Protein AF-A0A8T5NE10-F1 (afdb_monomer_lite)

Structure (mmCIF, N/CA/C/O backbone):
data_AF-A0A8T5NE10-F1
#
_entry.id   AF-A0A8T5NE10-F1
#
loop_
_atom_site.group_PDB
_atom_site.id
_atom_site.type_symbol
_atom_site.label_atom_id
_atom_site.label_alt_id
_atom_site.label_comp_id
_atom_site.label_asym_id
_atom_site.label_entity_id
_atom_site.label_seq_id
_atom_site.pdbx_PDB_ins_code
_atom_site.Cartn_x
_atom_site.Cartn_y
_atom_site.Cartn_z
_atom_site.occupancy
_atom_site.B_iso_or_equiv
_atom_site.auth_seq_id
_atom_site.auth_comp_id
_atom_site.auth_asym_id
_atom_site.auth_atom_id
_atom_site.pdbx_PDB_model_num
ATOM 1 N N . MET A 1 1 ? 2.005 31.741 -42.254 1.00 35.69 1 MET A N 1
ATOM 2 C CA . MET A 1 1 ? 0.576 31.488 -41.964 1.00 35.69 1 MET A CA 1
ATOM 3 C C . MET A 1 1 ? 0.444 30.862 -40.580 1.00 35.69 1 MET A C 1
ATOM 5 O O . MET A 1 1 ? 0.881 29.738 -40.375 1.00 35.69 1 MET A O 1
ATOM 9 N N . THR A 1 2 ? -0.067 31.683 -39.656 1.00 37.59 2 THR A N 1
ATOM 10 C CA . THR A 1 2 ? -0.723 31.398 -38.359 1.00 37.59 2 THR A CA 1
ATOM 11 C C . THR A 1 2 ? 0.004 30.561 -37.290 1.00 37.59 2 THR A C 1
ATOM 13 O O . THR A 1 2 ? -0.280 29.388 -37.053 1.00 37.59 2 THR A O 1
ATOM 16 N N . GLU A 1 3 ? 0.842 31.261 -36.519 1.00 43.28 3 GLU A N 1
ATOM 17 C CA . GLU A 1 3 ? 1.414 30.865 -35.217 1.00 43.28 3 GLU A CA 1
ATOM 18 C C . GLU A 1 3 ? 0.364 30.782 -34.080 1.00 43.28 3 GLU A C 1
ATOM 20 O O . GLU A 1 3 ? 0.600 30.168 -33.043 1.00 43.28 3 GLU A O 1
ATOM 25 N N . SER A 1 4 ? -0.843 31.319 -34.297 1.00 43.47 4 SER A N 1
ATOM 26 C CA . SER A 1 4 ? -1.930 31.388 -33.303 1.00 43.47 4 SER A CA 1
ATOM 27 C C . SER A 1 4 ? -2.696 30.061 -33.102 1.00 43.47 4 SER A C 1
ATOM 29 O O . SER A 1 4 ? -3.364 29.856 -32.092 1.00 43.47 4 SER A O 1
ATOM 31 N N . THR A 1 5 ? -2.546 29.085 -34.004 1.00 45.44 5 THR A N 1
ATOM 32 C CA . THR A 1 5 ? -3.297 27.810 -33.963 1.00 45.44 5 THR A CA 1
ATOM 33 C C . THR A 1 5 ? -2.688 26.714 -33.071 1.00 45.44 5 THR A C 1
ATOM 35 O O . THR A 1 5 ? -3.282 25.646 -32.929 1.00 45.44 5 THR A O 1
ATOM 38 N N . ARG A 1 6 ? -1.514 26.926 -32.448 1.00 50.69 6 ARG A N 1
ATOM 39 C CA . ARG A 1 6 ? -0.860 25.902 -31.595 1.00 50.69 6 ARG A CA 1
ATOM 40 C C . ARG A 1 6 ? -1.292 25.914 -30.130 1.00 50.69 6 ARG A C 1
ATOM 42 O O . ARG A 1 6 ? -1.103 24.900 -29.462 1.00 50.69 6 ARG A O 1
ATOM 49 N N . LEU A 1 7 ? -1.890 27.000 -29.639 1.00 45.72 7 LEU A N 1
ATOM 50 C CA . LEU A 1 7 ? -2.283 27.113 -28.230 1.00 45.72 7 LEU A CA 1
ATOM 51 C C . LEU A 1 7 ? -3.524 26.256 -27.907 1.00 45.72 7 LEU A C 1
ATOM 53 O O . LEU A 1 7 ? -3.573 25.609 -26.865 1.00 45.72 7 LEU A O 1
ATOM 57 N N . TYR A 1 8 ? -4.461 26.130 -28.856 1.00 48.00 8 TYR A N 1
ATOM 58 C CA . TYR A 1 8 ? -5.714 25.375 -28.692 1.00 48.00 8 TYR A CA 1
ATOM 59 C C . TYR A 1 8 ? -5.530 23.869 -28.442 1.00 48.00 8 TYR A C 1
ATOM 61 O O . TYR A 1 8 ? -6.382 23.239 -27.823 1.00 48.00 8 TYR A O 1
ATOM 69 N N . LYS A 1 9 ? -4.392 23.286 -28.848 1.00 53.81 9 LYS A N 1
ATOM 70 C CA . LYS A 1 9 ? -4.075 21.865 -28.609 1.00 53.81 9 LYS A CA 1
ATOM 71 C C . LYS A 1 9 ? -3.703 21.547 -27.161 1.00 53.81 9 LYS A C 1
ATOM 73 O O . LYS A 1 9 ? -3.781 20.389 -26.764 1.00 53.81 9 LYS A O 1
ATOM 78 N N . TYR A 1 10 ? -3.307 22.557 -26.389 1.00 56.88 10 TYR A N 1
ATOM 79 C CA . TYR A 1 10 ? -2.955 22.409 -24.979 1.00 56.88 10 TYR A CA 1
ATOM 80 C C . TYR A 1 10 ? -4.059 22.900 -24.050 1.00 56.88 10 TYR A C 1
ATOM 82 O O . TYR A 1 10 ? -3.968 22.637 -22.863 1.00 56.88 10 TYR A O 1
ATOM 90 N N . ILE A 1 11 ? -5.112 23.539 -24.569 1.00 58.12 11 ILE A N 1
ATOM 91 C CA . ILE A 1 11 ? -6.265 23.995 -23.784 1.00 58.12 11 ILE A CA 1
ATOM 92 C C . ILE A 1 11 ? -6.907 22.871 -22.956 1.00 58.12 11 ILE A C 1
ATOM 94 O O . ILE A 1 11 ? -7.114 23.120 -21.779 1.00 58.12 11 ILE A O 1
ATOM 98 N N . PRO A 1 12 ? -7.155 21.639 -23.451 1.00 57.06 12 PRO A N 1
ATOM 99 C CA . PRO A 1 12 ? -7.719 20.587 -22.600 1.00 57.06 12 PRO A CA 1
ATOM 100 C C . PRO A 1 12 ? -6.725 20.078 -21.544 1.00 57.06 12 PRO A C 1
ATOM 102 O O . PRO A 1 12 ? -7.125 19.787 -20.426 1.00 57.06 12 PRO A O 1
ATOM 105 N N . LEU A 1 13 ? -5.422 20.025 -21.849 1.00 54.81 13 LEU A N 1
ATOM 106 C CA . LEU A 1 13 ? -4.388 19.611 -20.890 1.00 54.81 13 LEU A CA 1
ATOM 107 C C . LEU A 1 13 ? -4.149 20.688 -19.817 1.00 54.81 13 LEU A C 1
ATOM 109 O O . LEU A 1 13 ? -4.015 20.363 -18.646 1.00 54.81 13 LEU A O 1
ATOM 113 N N . LEU A 1 14 ? -4.145 21.964 -20.208 1.00 56.22 14 LEU A N 1
ATOM 114 C CA . LEU A 1 14 ? -4.073 23.119 -19.316 1.00 56.22 14 LEU A CA 1
ATOM 115 C C . LEU A 1 14 ? -5.367 23.298 -18.520 1.00 56.22 14 LEU A C 1
ATOM 117 O O . LEU A 1 14 ? -5.261 23.665 -17.364 1.00 56.22 14 LEU A O 1
ATOM 121 N N . LEU A 1 15 ? -6.542 22.973 -19.078 1.00 51.84 15 LEU A N 1
ATOM 122 C CA . LEU A 1 15 ? -7.822 22.933 -18.355 1.00 51.84 15 LEU A CA 1
ATOM 123 C C . LEU A 1 15 ? -7.863 21.803 -17.333 1.00 51.84 15 LEU A C 1
ATOM 125 O O . LEU A 1 15 ? -8.405 21.995 -16.258 1.00 51.84 15 LEU A O 1
ATOM 129 N N . ILE A 1 16 ? -7.286 20.638 -17.638 1.00 57.44 16 ILE A N 1
ATOM 130 C CA . ILE A 1 16 ? -7.180 19.520 -16.689 1.00 57.44 16 ILE A CA 1
ATOM 131 C C . ILE A 1 16 ? -6.160 19.849 -15.593 1.00 57.44 16 ILE A C 1
ATOM 133 O O . ILE A 1 16 ? -6.436 19.621 -14.420 1.00 57.44 16 ILE A O 1
ATOM 137 N N . ILE A 1 17 ? -5.014 20.444 -15.944 1.00 53.41 17 ILE A N 1
ATOM 138 C CA . ILE A 1 17 ? -4.014 20.907 -14.971 1.00 53.41 17 ILE A CA 1
ATOM 139 C C . ILE A 1 17 ? -4.568 22.070 -14.134 1.00 53.41 17 ILE A C 1
ATOM 141 O O . ILE A 1 17 ? -4.321 22.107 -12.935 1.00 53.41 17 ILE A O 1
ATOM 145 N N . SER A 1 18 ? -5.365 22.975 -14.712 1.00 45.69 18 SER A N 1
ATOM 146 C CA . SER A 1 18 ? -6.020 24.053 -13.968 1.00 45.69 18 SER A CA 1
ATOM 147 C C . SER A 1 18 ? -7.203 23.550 -13.145 1.00 45.69 18 SER A C 1
ATOM 149 O O . SER A 1 18 ? -7.381 24.038 -12.044 1.00 45.69 18 SER A O 1
ATOM 151 N N . LEU A 1 19 ? -7.981 22.555 -13.591 1.00 40.34 19 LEU A N 1
ATOM 152 C CA . LEU A 1 19 ? -9.018 21.930 -12.755 1.00 40.34 19 LEU A CA 1
ATOM 153 C C . LEU A 1 19 ? -8.400 21.190 -11.561 1.00 40.34 19 LEU A C 1
ATOM 155 O O . LEU A 1 19 ? -8.957 21.243 -10.467 1.00 40.34 19 LEU A O 1
ATOM 159 N N . LEU A 1 20 ? -7.247 20.541 -11.754 1.00 45.56 20 LEU A N 1
ATOM 160 C CA . LEU A 1 20 ? -6.488 19.872 -10.690 1.00 45.56 20 LEU A CA 1
ATOM 161 C C . LEU A 1 20 ? -5.738 20.858 -9.777 1.00 45.56 20 LEU A C 1
ATOM 163 O O . LEU A 1 20 ? -5.508 20.544 -8.616 1.00 45.56 20 LEU A O 1
ATOM 167 N N . ALA A 1 21 ? -5.371 22.045 -10.272 1.00 38.34 21 ALA A N 1
ATOM 168 C CA . ALA A 1 21 ? -4.725 23.090 -9.473 1.00 38.34 21 ALA A CA 1
ATOM 169 C C . ALA A 1 21 ? -5.733 23.988 -8.731 1.00 38.34 21 ALA A C 1
ATOM 171 O O . ALA A 1 21 ? -5.465 24.402 -7.609 1.00 38.34 21 ALA A O 1
ATOM 172 N N . VAL A 1 22 ? -6.909 24.253 -9.311 1.00 38.19 22 VAL A N 1
ATOM 173 C CA . VAL A 1 22 ? -7.966 25.078 -8.696 1.00 38.19 22 VAL A CA 1
ATOM 174 C C . VAL A 1 22 ? -8.727 24.307 -7.617 1.00 38.19 22 VAL A C 1
ATOM 176 O O . VAL A 1 22 ? -9.184 24.912 -6.656 1.00 38.19 22 VAL A O 1
ATOM 179 N N . SER A 1 23 ? -8.777 22.972 -7.682 1.00 41.75 23 SER A N 1
ATOM 180 C CA . SER A 1 23 ? -9.276 22.157 -6.561 1.00 41.75 23 SER A CA 1
ATOM 181 C C . SER A 1 23 ? -8.285 22.048 -5.386 1.00 41.75 23 SER A C 1
ATOM 183 O O . SER A 1 23 ? -8.628 21.467 -4.361 1.00 41.75 23 SER A O 1
ATOM 185 N N . GLY A 1 24 ? -7.084 22.634 -5.510 1.00 39.38 24 GLY A N 1
ATOM 186 C CA . GLY A 1 24 ? -6.053 22.691 -4.467 1.00 39.38 24 GLY A CA 1
ATOM 187 C C . GLY A 1 24 ? -5.747 24.093 -3.924 1.00 39.38 24 GLY A C 1
ATOM 188 O O . GLY A 1 24 ? -4.829 24.232 -3.116 1.00 39.38 24 GLY A O 1
ATOM 189 N N . CYS A 1 25 ? -6.481 25.135 -4.331 1.00 30.39 25 CYS A N 1
ATOM 190 C CA . CYS A 1 25 ? -6.335 26.460 -3.727 1.00 30.39 25 CYS A CA 1
ATOM 191 C C . CYS A 1 25 ? -7.144 26.541 -2.429 1.00 30.39 25 CYS A C 1
ATOM 193 O O . CYS A 1 25 ? -8.333 26.836 -2.420 1.00 30.39 25 CYS A O 1
ATOM 195 N N . LEU A 1 26 ? -6.430 26.248 -1.345 1.00 36.22 26 LEU A N 1
ATOM 196 C CA . LEU A 1 26 ? -6.734 26.595 0.035 1.00 36.22 26 LEU A CA 1
ATOM 197 C C . LEU A 1 26 ? -7.159 28.066 0.153 1.00 36.22 26 LEU A C 1
ATOM 199 O O . LEU A 1 26 ? -6.356 28.963 -0.117 1.00 36.22 26 LEU A O 1
ATOM 203 N N . ASP A 1 27 ? -8.372 28.303 0.648 1.00 35.47 27 ASP A N 1
ATOM 204 C CA . ASP A 1 27 ? -8.652 29.517 1.406 1.00 35.47 27 ASP A CA 1
ATOM 205 C C . ASP A 1 27 ? -7.842 29.437 2.703 1.00 35.47 27 ASP A C 1
ATOM 207 O O . ASP A 1 27 ? -8.133 28.665 3.618 1.00 35.47 27 ASP A O 1
ATOM 211 N N . GLY A 1 28 ? -6.769 30.222 2.752 1.00 35.78 28 GLY A N 1
ATOM 212 C CA . GLY A 1 28 ? -6.013 30.500 3.963 1.00 35.78 28 GLY A CA 1
ATOM 213 C C . GLY A 1 28 ? -6.806 31.421 4.884 1.00 35.78 28 GLY A C 1
ATOM 214 O O . GLY A 1 28 ? -6.440 32.578 5.061 1.00 35.78 28 GLY A O 1
ATOM 215 N N . SER A 1 29 ? -7.879 30.913 5.481 1.00 32.22 29 SER A N 1
ATOM 216 C CA . SER A 1 29 ? -8.351 31.411 6.767 1.00 32.22 29 SER A CA 1
ATOM 217 C C . SER A 1 29 ? -7.793 30.484 7.833 1.00 32.22 29 SER A C 1
ATOM 219 O O . SER A 1 29 ? -8.058 29.284 7.817 1.00 32.22 29 SER A O 1
ATOM 221 N N . THR A 1 30 ? -7.003 31.023 8.754 1.00 36.25 30 THR A N 1
ATOM 222 C CA . THR A 1 30 ? -6.685 30.386 10.031 1.00 36.25 30 THR A CA 1
ATOM 223 C C . THR A 1 30 ? -8.008 30.046 10.722 1.00 36.25 30 THR A C 1
ATOM 225 O O . THR A 1 30 ? -8.602 30.891 11.388 1.00 36.25 30 THR A O 1
ATOM 228 N N . TYR A 1 31 ? -8.518 28.832 10.505 1.00 39.22 31 TYR A N 1
ATOM 229 C CA . TYR A 1 31 ? -9.658 28.306 11.242 1.00 39.22 31 TYR A CA 1
ATOM 230 C C . TYR A 1 31 ? -9.185 28.118 12.682 1.00 39.22 31 TYR A C 1
ATOM 232 O O . TYR A 1 31 ? -8.452 27.182 12.991 1.00 39.22 31 TYR A O 1
ATOM 240 N N . GLN A 1 32 ? -9.543 29.056 13.560 1.00 52.16 32 GLN A N 1
ATOM 241 C CA . GLN A 1 32 ? -9.590 28.748 14.982 1.00 52.16 32 GLN A CA 1
ATOM 242 C C . GLN A 1 32 ? -10.712 27.724 15.141 1.00 52.16 32 GLN A C 1
ATOM 244 O O . GLN A 1 32 ? -11.870 28.039 14.888 1.00 52.16 32 GLN A O 1
ATOM 249 N N . GLU A 1 33 ? -10.368 26.480 15.449 1.00 71.06 33 GLU A N 1
ATOM 250 C CA . GLU A 1 33 ? -11.360 25.460 15.776 1.00 71.06 33 GLU A CA 1
ATOM 251 C C . GLU A 1 33 ? -11.814 25.635 17.225 1.00 71.06 33 GLU A C 1
ATOM 253 O O . GLU A 1 33 ? -11.021 25.990 18.100 1.00 71.06 33 GLU A O 1
ATOM 258 N N . ASN A 1 34 ? -13.096 25.373 17.480 1.00 83.62 34 ASN A N 1
ATOM 259 C CA . ASN A 1 34 ? -13.599 25.294 18.844 1.00 83.62 34 ASN A CA 1
ATOM 260 C C . ASN A 1 34 ? -12.958 24.081 19.532 1.00 83.62 34 ASN A C 1
ATOM 262 O O . ASN A 1 34 ? -13.050 22.967 19.013 1.00 83.62 34 ASN A O 1
ATOM 266 N N . THR A 1 35 ? -12.337 24.275 20.694 1.00 83.50 35 THR A N 1
ATOM 267 C CA . THR A 1 35 ? -11.687 23.195 21.452 1.00 83.50 35 THR A CA 1
ATOM 268 C C . THR A 1 35 ? -12.341 23.031 22.818 1.00 83.50 35 THR A C 1
ATOM 270 O O . THR A 1 35 ? -12.607 24.013 23.509 1.00 83.50 35 THR A O 1
ATOM 273 N N . LEU A 1 36 ? -12.616 21.781 23.199 1.00 87.38 36 LEU A N 1
ATOM 274 C CA . LEU A 1 36 ? -13.208 21.409 24.483 1.00 87.38 36 LEU A CA 1
ATOM 275 C C . LEU A 1 36 ? -12.229 20.517 25.248 1.00 87.38 36 LEU A C 1
ATOM 277 O O . LEU A 1 36 ? -11.851 19.458 24.754 1.00 87.38 36 LEU A O 1
ATOM 281 N N . ASN A 1 37 ? -11.873 20.926 26.461 1.00 87.44 37 ASN A N 1
ATOM 282 C CA . ASN A 1 37 ? -11.034 20.170 27.380 1.00 87.44 37 ASN A CA 1
ATOM 283 C C . ASN A 1 37 ? -11.729 20.023 28.735 1.00 87.44 37 ASN A C 1
ATOM 285 O O . ASN A 1 37 ? -12.463 20.900 29.181 1.00 87.44 37 ASN A O 1
ATOM 289 N N . ILE A 1 38 ? -11.455 18.915 29.411 1.00 90.94 38 ILE A N 1
ATOM 290 C CA . ILE A 1 38 ? -11.912 18.631 30.771 1.00 90.94 38 ILE A CA 1
ATOM 291 C C . ILE A 1 38 ? -10.699 18.273 31.617 1.00 90.94 38 ILE A C 1
ATOM 293 O O . ILE A 1 38 ? -9.774 17.606 31.153 1.00 90.94 38 ILE A O 1
ATOM 297 N N . SER A 1 39 ? -10.700 18.719 32.863 1.00 86.62 39 SER A N 1
ATOM 298 C CA . SER A 1 39 ? -9.668 18.391 33.834 1.00 86.62 39 SER A CA 1
ATOM 299 C C . SER A 1 39 ? -10.290 18.144 35.200 1.00 86.62 39 SER A C 1
ATOM 301 O O . SER A 1 39 ? -11.358 18.664 35.525 1.00 86.62 39 SER A O 1
ATOM 303 N N . THR A 1 40 ? -9.624 17.314 35.989 1.00 88.12 40 THR A N 1
ATOM 304 C CA . THR A 1 40 ? -9.962 17.040 37.384 1.00 88.12 40 THR A CA 1
ATOM 305 C C . THR A 1 40 ? -8.764 17.398 38.249 1.00 88.12 40 THR A C 1
ATOM 307 O O . THR A 1 40 ? -7.624 17.355 37.788 1.00 88.12 40 THR A O 1
ATOM 310 N N . GLU A 1 41 ? -9.005 17.754 39.509 1.00 86.50 41 GLU A N 1
ATOM 311 C CA . GLU A 1 41 ? -7.925 18.112 40.442 1.00 86.50 41 GLU A CA 1
ATOM 312 C C . GLU A 1 41 ? -6.961 16.938 40.699 1.00 86.50 41 GLU A C 1
ATOM 314 O O . GLU A 1 41 ? -5.761 17.132 40.891 1.00 86.50 41 GLU A O 1
ATOM 319 N N . LYS A 1 42 ? -7.489 15.709 40.682 1.00 84.06 42 LYS A N 1
ATOM 320 C CA . LYS A 1 42 ? -6.752 14.463 40.905 1.00 84.06 42 LYS A CA 1
ATOM 321 C C . LYS A 1 42 ? -7.171 13.410 39.883 1.00 84.06 42 LYS A C 1
ATOM 323 O O . LYS A 1 42 ? -8.180 13.551 39.193 1.00 84.06 42 LYS A O 1
ATOM 328 N N . THR A 1 43 ? -6.394 12.338 39.795 1.00 81.88 43 THR A N 1
ATOM 329 C CA . THR A 1 43 ? -6.705 11.159 38.972 1.00 81.88 43 THR A CA 1
ATOM 330 C C . THR A 1 43 ? -7.209 9.978 39.798 1.00 81.88 43 THR A C 1
ATOM 332 O O . THR A 1 43 ? -7.792 9.066 39.225 1.00 81.88 43 THR A O 1
ATOM 335 N N . VAL A 1 44 ? -7.023 9.998 41.121 1.00 84.81 44 VAL A N 1
ATOM 336 C CA . VAL A 1 44 ? -7.474 8.961 42.060 1.00 84.81 44 VAL A CA 1
ATOM 337 C C . VAL A 1 44 ? -8.331 9.623 43.134 1.00 84.81 44 VAL A C 1
ATOM 339 O O . VAL A 1 44 ? -7.915 10.636 43.700 1.00 84.81 44 VAL A O 1
ATOM 342 N N . TYR A 1 45 ? -9.513 9.065 43.385 1.00 86.81 45 TYR A N 1
ATOM 343 C CA . TYR A 1 45 ? -10.470 9.546 44.378 1.00 86.81 45 TYR A CA 1
ATOM 344 C C . TYR A 1 45 ? -10.944 8.396 45.267 1.00 86.81 45 TYR A C 1
ATOM 346 O O . TYR A 1 45 ? -11.210 7.291 44.788 1.00 86.81 45 TYR A O 1
ATOM 354 N N . ASN A 1 46 ? -11.099 8.675 46.557 1.00 87.75 46 ASN A N 1
ATOM 355 C CA . ASN A 1 46 ? -11.726 7.756 47.498 1.00 87.75 46 ASN A CA 1
ATOM 356 C C . ASN A 1 46 ? -13.254 7.828 47.409 1.00 87.75 46 ASN A C 1
ATOM 358 O O . ASN A 1 46 ? -13.833 8.753 46.831 1.00 87.75 46 ASN A O 1
ATOM 362 N N . SER A 1 47 ? -13.918 6.840 48.004 1.00 83.12 47 SER A N 1
ATOM 363 C CA . SER A 1 47 ? -15.373 6.847 48.186 1.00 83.12 47 SER A CA 1
ATOM 364 C C . SER A 1 47 ? -15.820 8.080 48.989 1.00 83.12 47 SER A C 1
ATOM 366 O O . SER A 1 47 ? -15.185 8.436 49.977 1.00 83.12 47 SER A O 1
ATOM 368 N N . ASN A 1 48 ? -16.910 8.734 48.570 1.00 83.56 48 ASN A N 1
ATOM 369 C CA . ASN A 1 48 ? -17.458 9.958 49.179 1.00 83.56 48 ASN A CA 1
ATOM 370 C C . ASN A 1 48 ? -16.520 11.186 49.204 1.00 83.56 48 ASN A C 1
ATOM 372 O O . ASN A 1 48 ? -16.814 12.168 49.894 1.00 83.56 48 ASN A O 1
ATOM 376 N N . GLU A 1 49 ? -15.426 11.173 48.439 1.00 88.50 49 GLU A N 1
ATOM 377 C CA . GLU A 1 49 ? -14.543 12.326 48.259 1.00 88.50 49 GLU A CA 1
ATOM 378 C C . GLU A 1 49 ? -15.188 13.380 47.341 1.00 88.50 49 GLU A C 1
ATOM 380 O O . GLU A 1 49 ? -15.966 13.073 46.432 1.00 88.50 49 GLU A O 1
ATOM 385 N N . THR A 1 50 ? -14.866 14.653 47.573 1.00 90.50 50 THR A N 1
ATOM 386 C CA . THR A 1 50 ? -15.284 15.743 46.690 1.00 90.50 50 THR A CA 1
ATOM 387 C C . THR A 1 50 ? -14.483 15.708 45.386 1.00 90.50 50 THR A C 1
ATOM 389 O O . THR A 1 50 ? -13.266 15.883 45.377 1.00 90.50 50 THR A O 1
ATOM 392 N N . LEU A 1 51 ? -15.181 15.528 44.269 1.00 90.50 51 LEU A N 1
ATOM 393 C CA . LEU A 1 51 ? -14.651 15.549 42.912 1.00 90.50 51 LEU A CA 1
ATOM 394 C C . LEU A 1 51 ? -14.917 16.916 42.276 1.00 90.50 51 LEU A C 1
ATOM 396 O O . LEU A 1 51 ? -16.065 17.283 42.024 1.00 90.50 51 LEU A O 1
ATOM 400 N N . ARG A 1 52 ? -13.841 17.645 41.976 1.00 92.25 52 ARG A N 1
ATOM 401 C CA . ARG A 1 52 ? -13.882 18.922 41.255 1.00 92.25 52 ARG A CA 1
ATOM 402 C C . ARG A 1 52 ? -13.505 18.730 39.795 1.00 92.25 52 ARG A C 1
ATOM 404 O O . ARG A 1 52 ? -12.440 18.187 39.497 1.00 92.25 52 ARG A O 1
ATOM 411 N N . VAL A 1 53 ? -14.384 19.179 38.906 1.00 93.00 53 VAL A N 1
ATOM 412 C CA . VAL A 1 53 ? -14.244 19.069 37.451 1.00 93.00 53 VAL A CA 1
ATOM 413 C C . VAL A 1 53 ? -14.221 20.472 36.859 1.00 93.00 53 VAL A C 1
ATOM 415 O O . VAL A 1 53 ? -15.178 21.223 37.035 1.00 93.00 53 VAL A O 1
ATOM 418 N N . ASN A 1 54 ? -13.157 20.808 36.133 1.00 93.00 54 ASN A N 1
ATOM 419 C CA . ASN A 1 54 ? -13.079 22.041 35.358 1.00 93.00 54 ASN A CA 1
ATOM 420 C C . ASN A 1 54 ? -13.209 21.727 33.863 1.00 93.00 54 ASN A C 1
ATOM 422 O O . ASN A 1 54 ? -12.467 20.902 33.319 1.00 93.00 54 ASN A O 1
ATOM 426 N N . VAL A 1 55 ? -14.162 22.388 33.210 1.00 92.88 55 VAL A N 1
ATOM 427 C CA . VAL A 1 55 ? -14.408 22.302 31.771 1.00 92.88 55 VAL A CA 1
ATOM 428 C C . VAL A 1 55 ? -13.939 23.592 31.110 1.00 92.88 55 VAL A C 1
ATOM 430 O O . VAL A 1 55 ? -14.468 24.666 31.393 1.00 92.88 55 VAL A O 1
ATOM 433 N N . TYR A 1 56 ? -12.983 23.473 30.193 1.00 91.69 56 TYR A N 1
ATOM 434 C CA . TYR A 1 56 ? -12.451 24.568 29.389 1.00 91.69 56 TYR A CA 1
ATOM 435 C C . TYR A 1 56 ? -12.988 24.483 27.964 1.00 91.69 56 TYR A C 1
ATOM 437 O O . TYR A 1 56 ? -12.867 23.444 27.314 1.00 91.69 56 TYR A O 1
ATOM 445 N N . PHE A 1 57 ? -13.536 25.583 27.455 1.00 91.12 57 PHE A N 1
ATOM 446 C CA . PHE A 1 57 ? -14.026 25.669 26.085 1.00 91.12 57 PHE A CA 1
ATOM 447 C C . PHE A 1 57 ? -13.563 26.951 25.402 1.00 91.12 57 PHE A C 1
ATOM 449 O O . PHE A 1 57 ? -13.896 28.052 25.847 1.00 91.12 57 PHE A O 1
ATOM 456 N N . ASN A 1 58 ? -12.834 26.817 24.297 1.00 89.81 58 ASN A N 1
ATOM 457 C CA . ASN A 1 58 ? -12.504 27.948 23.440 1.00 89.81 58 ASN A CA 1
ATOM 458 C C . ASN A 1 58 ? -13.575 28.081 22.352 1.00 89.81 58 ASN A C 1
ATOM 460 O O . ASN A 1 58 ? -13.703 27.202 21.498 1.00 89.81 58 ASN A O 1
ATOM 464 N N . SER A 1 59 ? -14.357 29.161 22.408 1.00 87.44 59 SER A N 1
ATOM 465 C CA . SER A 1 59 ? -15.440 29.429 21.461 1.00 87.44 59 SER A CA 1
ATOM 466 C C . SER A 1 59 ? -15.038 30.476 20.428 1.00 87.44 59 SER A C 1
ATOM 468 O O . SER A 1 59 ? -14.558 31.560 20.756 1.00 87.44 59 SER A O 1
ATOM 470 N N . THR A 1 60 ? -15.327 30.211 19.161 1.00 85.69 60 THR A N 1
ATOM 471 C CA . THR A 1 60 ? -15.181 31.180 18.061 1.00 85.69 60 THR A CA 1
ATOM 472 C C . THR A 1 60 ? -16.302 32.218 18.010 1.00 85.69 60 THR A C 1
ATOM 474 O O . THR A 1 60 ? -16.129 33.277 17.394 1.00 85.69 60 THR A O 1
ATOM 477 N N . ILE A 1 61 ? -17.431 31.934 18.664 1.00 84.31 61 ILE A N 1
ATOM 478 C CA . ILE A 1 61 ? -18.658 32.739 18.642 1.00 84.31 61 ILE A CA 1
ATOM 479 C C . ILE A 1 61 ? -19.186 33.013 20.055 1.00 84.31 61 ILE A C 1
ATOM 481 O O . ILE A 1 61 ? -18.804 32.341 21.014 1.00 84.31 61 ILE A O 1
ATOM 485 N N . GLU A 1 62 ? -20.061 34.008 20.175 1.00 89.81 62 GLU A N 1
ATOM 486 C CA . GLU A 1 62 ? -20.775 34.320 21.414 1.00 89.81 62 GLU A CA 1
ATOM 487 C C . GLU A 1 62 ? -22.235 33.871 21.289 1.00 89.81 62 GLU A C 1
ATOM 489 O O . GLU A 1 62 ? -22.961 34.378 20.434 1.00 89.81 62 GLU A O 1
ATOM 494 N N . GLU A 1 63 ? -22.645 32.878 22.082 1.00 88.00 63 GLU A N 1
ATOM 495 C CA . GLU A 1 63 ? -23.976 32.264 21.981 1.00 88.00 63 GLU A CA 1
ATOM 496 C C . GLU A 1 63 ? -24.372 31.527 23.274 1.00 88.00 63 GLU A C 1
ATOM 498 O O . GLU A 1 63 ? -23.523 31.126 24.073 1.00 88.00 63 GLU A O 1
ATOM 503 N N . ASN A 1 64 ? -25.675 31.319 23.469 1.00 91.25 64 ASN A N 1
ATOM 504 C CA . ASN A 1 64 ? -26.191 30.444 24.517 1.00 91.25 64 ASN A CA 1
ATOM 505 C C . ASN A 1 64 ? -25.924 28.976 24.155 1.00 91.25 64 ASN A C 1
ATOM 507 O O . ASN A 1 64 ? -26.215 28.541 23.041 1.00 91.25 64 ASN A O 1
ATOM 511 N N . ALA A 1 65 ? -25.418 28.204 25.110 1.00 91.62 65 ALA A N 1
ATOM 512 C CA . ALA A 1 65 ? -25.139 26.784 24.962 1.00 91.62 65 ALA A CA 1
ATOM 513 C C . ALA A 1 65 ? -25.609 26.011 26.195 1.00 91.62 65 ALA A C 1
ATOM 515 O O . ALA A 1 65 ? -25.807 26.580 27.268 1.00 91.62 65 ALA A O 1
ATOM 516 N N . GLN A 1 66 ? -25.750 24.698 26.049 1.00 92.56 66 GLN A N 1
ATOM 517 C CA . GLN A 1 66 ? -26.027 23.810 27.171 1.00 92.56 66 GLN A CA 1
ATOM 518 C C . GLN A 1 66 ? -24.791 22.959 27.457 1.00 92.56 66 GLN A C 1
ATOM 520 O O . GLN A 1 66 ? -24.316 22.247 26.570 1.00 92.56 66 GLN A O 1
ATOM 525 N N . LEU A 1 67 ? -24.266 23.058 28.680 1.00 93.44 67 LEU A N 1
ATOM 526 C CA . LEU A 1 67 ? -23.147 22.259 29.170 1.00 93.44 67 LEU A CA 1
ATOM 527 C C . LEU A 1 67 ? -23.675 21.162 30.091 1.00 93.44 67 LEU A C 1
ATOM 529 O O . LEU A 1 67 ? -24.267 21.436 31.132 1.00 93.44 67 LEU A O 1
ATOM 533 N N . HIS A 1 68 ? -23.436 19.921 29.700 1.00 94.94 68 HIS A N 1
ATOM 534 C CA . HIS A 1 68 ? -23.839 18.722 30.411 1.00 94.94 68 HIS A CA 1
ATOM 535 C C . HIS A 1 68 ? -22.600 17.947 30.861 1.00 94.94 68 HIS A C 1
ATOM 537 O O . HIS A 1 68 ? -21.777 17.563 30.030 1.00 94.94 68 HIS A O 1
ATOM 543 N N . VAL A 1 69 ? -22.460 17.717 32.164 1.00 93.12 69 VAL A N 1
ATOM 544 C CA . VAL A 1 69 ? -21.377 16.918 32.747 1.00 93.12 69 VAL A CA 1
ATOM 545 C C . VAL A 1 69 ? -21.984 15.683 33.389 1.00 93.12 69 VAL A C 1
ATOM 547 O O . VAL A 1 69 ? -22.853 15.808 34.249 1.00 93.12 69 VAL A O 1
ATOM 550 N N . SER A 1 70 ? -21.529 14.493 32.999 1.00 93.12 70 SER A N 1
ATOM 551 C CA . SER A 1 70 ? -21.952 13.245 33.638 1.00 93.12 70 SER A CA 1
ATOM 552 C C . SER A 1 70 ? -20.772 12.303 33.874 1.00 93.12 70 SER A C 1
ATOM 554 O O . SER A 1 70 ? -19.664 12.519 33.388 1.00 93.12 70 SER A O 1
ATOM 556 N N . GLY A 1 71 ? -20.947 11.252 34.665 1.00 89.25 71 GLY A N 1
ATOM 557 C CA . GLY A 1 71 ? -19.849 10.326 34.910 1.00 89.25 71 GLY A CA 1
ATOM 558 C C . GLY A 1 71 ? -20.148 9.264 35.943 1.00 89.25 71 GLY A C 1
ATOM 559 O O . GLY A 1 71 ? -21.197 9.280 36.584 1.00 89.25 71 GLY A O 1
ATOM 560 N N . ILE A 1 72 ? -19.191 8.342 36.083 1.00 85.31 72 ILE A N 1
ATOM 561 C CA . ILE A 1 72 ? -19.211 7.217 37.029 1.00 85.31 72 ILE A CA 1
ATOM 562 C C . ILE A 1 72 ? -20.497 6.396 36.881 1.00 85.31 72 ILE A C 1
ATOM 564 O O . ILE A 1 72 ? -21.515 6.656 37.519 1.00 85.31 72 ILE A O 1
ATOM 568 N N . LYS A 1 73 ? -20.469 5.398 35.996 1.00 84.12 73 LYS A N 1
ATOM 569 C CA . LYS A 1 73 ? -21.643 4.562 35.732 1.00 84.12 73 LYS A CA 1
ATOM 570 C C . LYS A 1 73 ? -21.674 3.378 36.688 1.00 84.12 73 LYS A C 1
ATOM 572 O O . LYS A 1 73 ? -20.668 2.698 36.871 1.00 84.12 73 LYS A O 1
ATOM 577 N N . ASN A 1 74 ? -22.842 3.104 37.259 1.00 77.69 74 ASN A N 1
ATOM 578 C CA . ASN A 1 74 ? -23.051 1.866 38.005 1.00 77.69 74 ASN A CA 1
ATOM 579 C C . ASN A 1 74 ? -23.162 0.652 37.057 1.00 77.69 74 ASN A C 1
ATOM 581 O O . ASN A 1 74 ? -23.230 0.801 35.835 1.00 77.69 74 ASN A O 1
ATOM 585 N N . GLN A 1 75 ? -23.237 -0.560 37.607 1.00 73.94 75 GLN A N 1
ATOM 586 C CA . GLN A 1 75 ? -23.321 -1.825 36.862 1.00 73.94 75 GLN A CA 1
ATOM 587 C C . GLN A 1 75 ? -24.559 -1.929 35.951 1.00 73.94 75 GLN A C 1
ATOM 589 O O . GLN A 1 75 ? -24.620 -2.780 35.069 1.00 73.94 75 GLN A O 1
ATOM 594 N N . PHE A 1 76 ? -25.545 -1.047 36.147 1.00 71.44 76 PHE A N 1
ATOM 595 C CA . PHE A 1 76 ? -26.753 -0.933 35.330 1.00 71.44 76 PHE A CA 1
ATOM 596 C C . PHE A 1 76 ? -26.639 0.145 34.237 1.00 71.44 76 PHE A C 1
ATOM 598 O O . PHE A 1 76 ? -27.611 0.408 33.531 1.00 71.44 76 PHE A O 1
ATOM 605 N N . GLY A 1 77 ? -25.476 0.791 34.101 1.00 73.00 77 GLY A N 1
ATOM 606 C CA . GLY A 1 77 ? -25.194 1.816 33.096 1.00 73.00 77 GLY A CA 1
ATOM 607 C C . GLY A 1 77 ? -25.748 3.209 33.412 1.00 73.00 77 GLY A C 1
ATOM 608 O O . GLY A 1 77 ? -25.680 4.079 32.544 1.00 73.00 77 GLY A O 1
ATOM 609 N N . ARG A 1 78 ? -26.285 3.443 34.619 1.00 78.81 78 ARG A N 1
ATOM 610 C CA . ARG A 1 78 ? -26.807 4.760 35.024 1.00 78.81 78 ARG A CA 1
ATOM 611 C C . ARG A 1 78 ? -25.661 5.659 35.503 1.00 78.81 78 ARG A C 1
ATOM 613 O O . ARG A 1 78 ? -24.854 5.171 36.299 1.00 78.81 78 ARG A O 1
ATOM 620 N N . PRO A 1 79 ? -25.576 6.925 35.056 1.00 85.06 79 PRO A N 1
ATOM 621 C CA . PRO A 1 79 ? -24.597 7.871 35.586 1.00 85.06 79 PRO A CA 1
ATOM 622 C C . PRO A 1 79 ? -24.919 8.177 37.053 1.00 85.06 79 PRO A C 1
ATOM 624 O O . PRO A 1 79 ? -26.076 8.397 37.406 1.00 85.06 79 PRO A O 1
ATOM 627 N N . MET A 1 80 ? -23.907 8.138 37.917 1.00 87.50 80 MET A N 1
ATOM 628 C CA . MET A 1 80 ? -24.037 8.500 39.335 1.00 87.50 80 MET A CA 1
ATOM 629 C C . MET A 1 80 ? -23.760 9.984 39.568 1.00 87.50 80 MET A C 1
ATOM 631 O O . MET A 1 80 ? -24.161 10.525 40.594 1.00 87.50 80 MET A O 1
ATOM 635 N N . LEU A 1 81 ? -23.109 10.637 38.605 1.00 90.50 81 LEU A N 1
ATOM 636 C CA . LEU A 1 81 ? -22.892 12.074 38.559 1.00 90.50 81 LEU A CA 1
ATOM 637 C C . LEU A 1 81 ? -23.525 12.613 37.285 1.00 90.50 81 LEU A C 1
ATOM 639 O O . LEU A 1 81 ? -23.223 12.107 36.205 1.00 90.50 81 LEU A O 1
ATOM 643 N N . GLU A 1 82 ? -24.387 13.614 37.406 1.00 92.88 82 GLU A N 1
ATOM 644 C CA . GLU A 1 82 ? -25.039 14.255 36.266 1.00 92.88 82 GLU A CA 1
ATOM 645 C C . GLU A 1 82 ? -25.478 15.672 36.652 1.00 92.88 82 GLU A C 1
ATOM 647 O O . GLU A 1 82 ? -26.221 15.857 37.615 1.00 92.88 82 GLU A O 1
ATOM 652 N N . GLU A 1 83 ? -25.021 16.678 35.912 1.00 93.94 83 GLU A N 1
ATOM 653 C CA . GLU A 1 83 ? -25.463 18.063 36.059 1.00 93.94 83 GLU A CA 1
ATOM 654 C C . GLU A 1 83 ? -25.501 18.748 34.690 1.00 93.94 83 GLU A C 1
ATOM 656 O O . GLU A 1 83 ? -24.599 18.590 33.868 1.00 93.94 83 GLU A O 1
ATOM 661 N N . THR A 1 84 ? -26.554 19.529 34.444 1.00 93.44 84 THR A N 1
ATOM 662 C CA . THR A 1 84 ? -26.719 20.314 33.212 1.00 93.44 84 THR A CA 1
ATOM 663 C C . THR A 1 84 ? -26.869 21.784 33.570 1.00 93.44 84 THR A C 1
ATOM 665 O O . THR A 1 84 ? -27.687 22.125 34.424 1.00 93.44 84 THR A O 1
ATOM 668 N N . ARG A 1 85 ? -26.100 22.656 32.914 1.00 94.00 85 ARG A N 1
ATOM 669 C CA . ARG A 1 85 ? -26.177 24.111 33.072 1.00 94.00 85 ARG A CA 1
ATOM 670 C C . ARG A 1 85 ? -26.362 24.784 31.721 1.00 94.00 85 ARG A C 1
ATOM 672 O O . ARG A 1 85 ? -25.626 24.505 30.775 1.00 94.00 85 ARG A O 1
ATOM 679 N N . ASP A 1 86 ? -27.294 25.725 31.670 1.00 92.62 86 ASP A N 1
ATOM 680 C CA . ASP A 1 86 ? -27.394 26.660 30.556 1.00 92.62 86 ASP A CA 1
ATOM 681 C C . ASP A 1 86 ? -26.333 27.754 30.748 1.00 92.62 86 ASP A C 1
ATOM 683 O O . ASP A 1 86 ? -26.274 28.414 31.789 1.00 92.62 86 ASP A O 1
ATOM 687 N N . ILE A 1 87 ? -25.451 27.903 29.763 1.00 93.06 87 ILE A N 1
ATOM 688 C CA . ILE A 1 87 ? -24.279 28.780 29.807 1.00 93.06 87 ILE A CA 1
ATOM 689 C C . ILE A 1 87 ? -24.295 29.762 28.635 1.00 93.06 87 ILE A C 1
ATOM 691 O O . ILE A 1 87 ? -24.875 29.499 27.584 1.00 93.06 87 ILE A O 1
ATOM 695 N N . ILE A 1 88 ? -23.623 30.899 28.804 1.00 91.38 88 ILE A N 1
ATOM 696 C CA . ILE A 1 88 ? -23.403 31.875 27.733 1.00 91.38 88 ILE A CA 1
ATOM 697 C C . ILE A 1 88 ? -21.924 31.804 27.365 1.00 91.38 88 ILE A C 1
ATOM 699 O O . ILE A 1 88 ? -21.068 32.187 28.164 1.00 91.38 88 ILE A O 1
ATOM 703 N N . LEU A 1 89 ? -21.626 31.273 26.179 1.00 91.75 89 LEU A N 1
ATOM 704 C CA . LEU A 1 89 ? -20.268 31.184 25.658 1.00 91.75 89 LEU A CA 1
ATOM 705 C C . LEU A 1 89 ? -19.826 32.564 25.198 1.00 91.75 89 LEU A C 1
ATOM 707 O O . LEU A 1 89 ? -20.504 33.181 24.386 1.00 91.75 89 LEU A O 1
ATOM 711 N N . LYS A 1 90 ? -18.678 33.032 25.682 1.00 90.69 90 LYS A N 1
ATOM 712 C CA . LYS A 1 90 ? -18.000 34.219 25.158 1.00 90.69 90 LYS A CA 1
ATOM 713 C C . LYS A 1 90 ? -17.003 33.802 24.091 1.00 90.69 90 LYS A C 1
ATOM 715 O O . LYS A 1 90 ? -16.407 32.729 24.178 1.00 90.69 90 LYS A O 1
ATOM 720 N N . LYS A 1 91 ? -16.760 34.674 23.117 1.00 88.56 91 LYS A N 1
ATOM 721 C CA . LYS A 1 91 ? -15.677 34.463 22.154 1.00 88.56 91 LYS A CA 1
ATOM 722 C C . LYS A 1 91 ? -14.322 34.406 22.879 1.00 88.56 91 LYS A C 1
ATOM 724 O O . LYS A 1 91 ? -13.987 35.329 23.620 1.00 88.56 91 LYS A O 1
ATOM 729 N N . GLY A 1 92 ? -13.539 33.360 22.628 1.00 86.56 92 GLY A N 1
ATOM 730 C CA . GLY A 1 92 ? -12.294 33.046 23.328 1.00 86.56 92 GLY A CA 1
ATOM 731 C C . GLY A 1 92 ? -12.489 31.987 24.415 1.00 86.56 92 GLY A C 1
ATOM 732 O O . GLY A 1 92 ? -13.346 31.112 24.295 1.00 86.56 92 GLY A O 1
ATOM 733 N N . ASP A 1 93 ? -11.667 32.045 25.459 1.00 87.94 93 ASP A N 1
ATOM 734 C CA . ASP A 1 93 ? -11.620 31.019 26.500 1.00 87.94 93 ASP A CA 1
ATOM 735 C C . ASP A 1 93 ? -12.770 31.164 27.509 1.00 87.94 93 ASP A C 1
ATOM 737 O O . ASP A 1 93 ? -13.008 32.232 28.075 1.00 87.94 93 ASP A O 1
ATOM 741 N N . ASN A 1 94 ? -13.456 30.054 27.767 1.00 91.19 94 ASN A N 1
ATOM 742 C CA . ASN A 1 94 ? -14.496 29.905 28.779 1.00 91.19 94 ASN A CA 1
ATOM 743 C C . ASN A 1 94 ? -14.092 28.780 29.736 1.00 91.19 94 ASN A C 1
ATOM 745 O O . ASN A 1 94 ? -13.547 27.768 29.296 1.00 91.19 94 ASN A O 1
ATOM 749 N N . SER A 1 95 ? -14.368 28.933 31.030 1.00 92.19 95 SER A N 1
ATOM 750 C CA . SER A 1 95 ? -14.082 27.911 32.041 1.00 92.19 95 SER A CA 1
ATOM 751 C C . SER A 1 95 ? -15.264 27.763 32.991 1.00 92.19 95 SER A C 1
ATOM 753 O O . SER A 1 95 ? -15.846 28.764 33.417 1.00 92.19 95 SER A O 1
ATOM 755 N N . PHE A 1 96 ? -15.624 26.516 33.292 1.00 93.56 96 PHE A N 1
ATOM 756 C CA . PHE A 1 96 ? -16.767 26.163 34.126 1.00 93.56 96 PHE A CA 1
ATOM 757 C C . PHE A 1 96 ? -16.369 25.108 35.158 1.00 93.56 96 PHE A C 1
ATOM 759 O O . PHE A 1 96 ? -15.872 24.043 34.794 1.00 93.56 96 PHE A O 1
ATOM 766 N N . ASP A 1 97 ? -16.641 25.386 36.432 1.00 92.75 97 ASP A N 1
ATOM 767 C CA . ASP A 1 97 ? -16.348 24.484 37.546 1.00 92.75 97 ASP A CA 1
ATOM 768 C C . ASP A 1 97 ? -17.597 23.733 38.023 1.00 92.75 97 ASP A C 1
ATOM 770 O O . ASP A 1 97 ? -18.667 24.321 38.227 1.00 92.75 97 ASP A O 1
ATOM 774 N N . PHE A 1 98 ? -17.437 22.433 38.255 1.00 93.81 98 PHE A N 1
ATOM 775 C CA . PHE A 1 98 ? -18.439 21.543 38.832 1.00 93.81 98 PHE A CA 1
ATOM 776 C C . PHE A 1 98 ? -17.868 20.844 40.062 1.00 93.81 98 PHE A C 1
ATOM 778 O O . PHE A 1 98 ? -16.691 20.476 40.092 1.00 93.81 98 PHE A O 1
ATOM 785 N N . GLU A 1 99 ? -18.715 20.641 41.067 1.00 93.25 99 GLU A N 1
ATOM 786 C CA . GLU A 1 99 ? -18.350 19.957 42.303 1.00 93.25 99 GLU A CA 1
ATOM 787 C C . GLU A 1 99 ? -19.356 18.836 42.574 1.00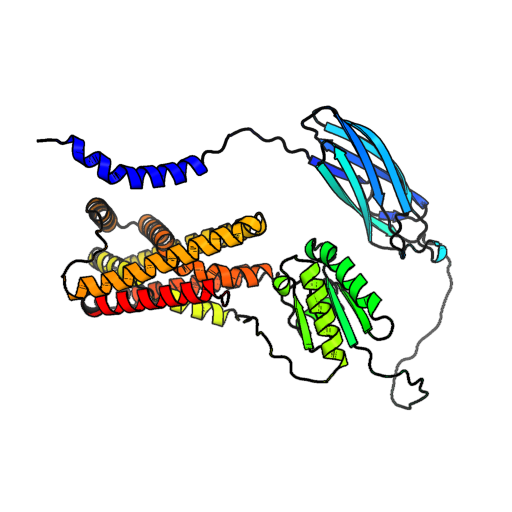 93.25 99 GLU A C 1
ATOM 789 O O . GLU A 1 99 ? -20.554 19.073 42.711 1.00 93.25 99 GLU A O 1
ATOM 794 N N . PHE A 1 100 ? -18.850 17.609 42.649 1.00 91.12 100 PHE A N 1
ATOM 795 C CA . PHE A 1 100 ? -19.621 16.392 42.877 1.00 91.12 100 PHE A CA 1
ATOM 796 C C . PHE A 1 100 ? -19.081 15.634 44.095 1.00 91.12 100 PHE A C 1
ATOM 798 O O . PHE A 1 100 ? -17.937 15.831 44.499 1.00 91.12 100 PHE A O 1
ATOM 805 N N . LYS A 1 101 ? -19.869 14.711 44.655 1.00 90.62 101 LYS A N 1
ATOM 806 C CA . LYS A 1 101 ? -19.368 13.692 45.593 1.00 90.62 101 LYS A CA 1
ATOM 807 C C . LYS A 1 101 ? -19.239 12.355 44.881 1.00 90.62 101 LYS A C 1
ATOM 809 O O . LYS A 1 101 ? -20.205 11.913 44.265 1.00 90.62 101 LYS A O 1
ATOM 814 N N . THR A 1 102 ? -18.080 11.708 44.966 1.00 87.38 102 THR A N 1
ATOM 815 C CA . THR A 1 102 ? -17.893 10.372 44.386 1.00 87.38 102 THR A CA 1
ATOM 816 C C . THR A 1 102 ? -18.799 9.348 45.082 1.00 87.38 102 THR A C 1
ATOM 818 O O . THR A 1 102 ? -18.981 9.411 46.300 1.00 87.38 102 THR A O 1
ATOM 821 N N . PRO A 1 103 ? -19.394 8.395 44.344 1.00 84.94 103 PRO A N 1
ATOM 822 C CA . PRO A 1 103 ? -20.216 7.355 44.949 1.00 84.94 103 PRO A CA 1
ATOM 823 C C . PRO A 1 103 ? -19.361 6.371 45.760 1.00 84.94 103 PRO A C 1
ATOM 825 O O . PRO A 1 103 ? -18.179 6.166 45.477 1.00 84.94 103 PRO A O 1
ATOM 828 N N . SER A 1 104 ? -19.978 5.730 46.754 1.00 80.44 104 SER A N 1
ATOM 829 C CA . SER A 1 104 ? -19.343 4.654 47.525 1.00 80.44 104 SER A CA 1
ATOM 830 C C . SER A 1 104 ? -19.073 3.429 46.641 1.00 80.44 104 SER A C 1
ATOM 832 O O . SER A 1 104 ? -19.959 3.003 45.901 1.00 80.44 104 SER A O 1
ATOM 834 N N . CYS A 1 105 ? -17.879 2.835 46.741 1.00 67.38 105 CYS A N 1
ATOM 835 C CA . CYS A 1 105 ? -17.484 1.603 46.034 1.00 67.38 105 CYS A CA 1
ATOM 836 C C . CYS A 1 105 ? -17.881 0.310 46.786 1.00 67.38 105 CYS A C 1
ATOM 838 O O . CYS A 1 105 ? -17.129 -0.675 46.801 1.00 67.38 105 CYS A O 1
ATOM 840 N N . GLU A 1 106 ? -19.045 0.325 47.439 1.00 65.69 106 GLU A N 1
ATOM 841 C CA . GLU A 1 106 ? -19.657 -0.808 48.145 1.00 65.69 106 GLU A CA 1
ATOM 842 C C . GLU A 1 106 ? -20.654 -1.574 47.261 1.00 65.69 106 GLU A C 1
ATOM 844 O O . GLU A 1 106 ? -21.208 -1.038 46.297 1.00 65.69 106 GLU A O 1
ATOM 849 N N . GLU A 1 107 ? -20.945 -2.828 47.629 1.00 52.69 107 GLU A N 1
ATOM 850 C CA . GLU A 1 107 ? -21.882 -3.710 46.911 1.00 52.69 107 GLU A CA 1
ATOM 851 C C . GLU A 1 107 ? -23.279 -3.088 46.724 1.00 52.69 107 GLU A C 1
ATOM 853 O O . GLU A 1 107 ? -23.949 -3.350 45.725 1.00 52.69 107 GLU A O 1
ATOM 858 N N . CYS A 1 108 ? -23.701 -2.203 47.635 1.00 56.16 108 CYS A N 1
ATOM 859 C CA . CYS A 1 108 ? -25.005 -1.538 47.576 1.00 56.16 108 CYS A CA 1
ATOM 860 C C . CYS A 1 108 ? -25.094 -0.430 46.513 1.00 56.16 108 CYS A C 1
ATOM 862 O O . CYS A 1 108 ? -26.175 -0.187 45.978 1.00 56.16 108 CYS A O 1
ATOM 864 N N . SER A 1 109 ? -23.981 0.228 46.174 1.00 59.59 109 SER A N 1
ATOM 865 C CA . SER A 1 109 ? -23.966 1.322 45.189 1.00 59.59 109 SER A CA 1
ATOM 866 C C . SER A 1 109 ? -23.883 0.822 43.751 1.00 59.59 109 SER A C 1
ATOM 868 O O . SER A 1 109 ? -24.032 1.609 42.816 1.00 59.59 109 SER A O 1
ATOM 870 N N . ALA A 1 110 ? -23.635 -0.479 43.557 1.00 68.31 110 ALA A N 1
ATOM 871 C CA . ALA A 1 110 ? -23.447 -1.081 42.244 1.00 68.31 110 ALA A CA 1
ATOM 872 C C . ALA A 1 110 ? -22.319 -0.418 41.419 1.00 68.31 110 ALA A C 1
ATOM 874 O O . ALA A 1 110 ? -22.335 -0.480 40.192 1.00 68.31 110 ALA A O 1
ATOM 875 N N . VAL A 1 111 ? -21.348 0.231 42.069 1.00 78.31 111 VAL A N 1
ATOM 876 C CA . VAL A 1 111 ? -20.180 0.853 41.431 1.00 78.31 111 VAL A CA 1
ATOM 877 C C . VAL A 1 111 ? -18.944 0.074 41.865 1.00 78.31 111 VAL A C 1
ATOM 879 O O . VAL A 1 111 ? -18.632 0.003 43.052 1.00 78.31 111 VAL A O 1
ATOM 882 N N . ALA A 1 112 ? -18.246 -0.537 40.908 1.00 76.25 112 ALA A N 1
ATOM 883 C CA . ALA A 1 112 ? -17.009 -1.258 41.188 1.00 76.25 112 ALA A CA 1
ATOM 884 C C . ALA A 1 112 ? -15.836 -0.279 41.388 1.00 76.25 112 ALA A C 1
ATOM 886 O O . ALA A 1 112 ? -15.771 0.724 40.672 1.00 76.25 112 ALA A O 1
ATOM 887 N N . PRO A 1 113 ? -14.885 -0.559 42.299 1.00 79.75 113 PRO A N 1
ATOM 888 C CA . PRO A 1 113 ? -13.620 0.172 42.321 1.00 79.75 113 PRO A CA 1
ATOM 889 C C . PRO A 1 113 ? -12.864 -0.039 41.001 1.00 79.75 113 PRO A C 1
ATOM 891 O O . PRO A 1 113 ? -12.988 -1.093 40.373 1.00 79.75 113 PRO A O 1
ATOM 894 N N . GLY A 1 114 ? -12.076 0.950 40.585 1.00 80.75 114 GLY A N 1
ATOM 895 C CA . GLY A 1 114 ? -11.324 0.914 39.329 1.00 80.75 114 GLY A CA 1
ATOM 896 C C . GLY A 1 114 ? -11.505 2.164 38.473 1.00 80.75 114 GLY A C 1
ATOM 897 O O . GLY A 1 114 ? -11.826 3.238 38.979 1.00 80.75 114 GLY A O 1
ATOM 898 N N . GLU A 1 115 ? -11.248 2.033 37.173 1.00 86.00 115 GLU A N 1
ATOM 899 C CA . GLU A 1 115 ? -11.279 3.161 36.238 1.00 86.00 115 GLU A CA 1
ATOM 900 C C . GLU A 1 115 ? -12.715 3.543 35.845 1.00 86.00 115 GLU A C 1
ATOM 902 O O . GLU A 1 115 ? -13.495 2.715 35.372 1.00 86.00 115 GLU A O 1
ATOM 907 N N . HIS A 1 116 ? -13.038 4.827 35.992 1.00 86.00 116 HIS A N 1
ATOM 908 C CA . HIS A 1 116 ? -14.304 5.450 35.613 1.00 86.00 116 HIS A CA 1
ATOM 909 C C . HIS A 1 116 ? -14.058 6.682 34.743 1.00 86.00 116 HIS A C 1
ATOM 911 O O . HIS A 1 116 ? -12.985 7.284 34.768 1.00 86.00 116 HIS A O 1
ATOM 917 N N . TYR A 1 117 ? -15.074 7.086 33.982 1.00 87.31 117 TYR A N 1
ATOM 918 C CA . TYR A 1 117 ? -14.992 8.240 33.087 1.00 87.31 117 TYR A CA 1
ATOM 919 C C . TYR A 1 117 ? -16.008 9.316 33.466 1.00 87.31 117 TYR A C 1
ATOM 921 O O . TYR A 1 117 ? -17.144 9.005 33.840 1.00 87.31 117 TYR A O 1
ATOM 929 N N . ILE A 1 118 ? -15.589 10.572 33.328 1.00 90.31 118 ILE A N 1
ATOM 930 C CA . ILE A 1 118 ? -16.424 11.772 33.410 1.00 90.31 118 ILE A CA 1
ATOM 931 C C . ILE A 1 118 ? -16.473 12.369 32.010 1.00 90.31 118 ILE A C 1
ATOM 933 O O . ILE A 1 118 ? -15.419 12.608 31.424 1.00 90.31 118 ILE A O 1
ATOM 937 N N . ASN A 1 119 ? -17.661 12.599 31.466 1.00 92.38 119 ASN A N 1
ATOM 938 C CA . ASN A 1 119 ? -17.854 13.277 30.193 1.00 92.38 119 ASN A CA 1
ATOM 939 C C . ASN A 1 119 ? -18.336 14.716 30.413 1.00 92.38 119 ASN A C 1
ATOM 941 O O . ASN A 1 119 ? -19.106 15.000 31.326 1.00 92.38 119 ASN A O 1
ATOM 945 N N . ALA A 1 120 ? -17.895 15.623 29.549 1.00 91.56 120 ALA A N 1
ATOM 946 C CA . ALA A 1 120 ? -18.463 16.956 29.414 1.00 91.56 120 ALA A CA 1
ATOM 947 C C . ALA A 1 120 ? -18.918 17.142 27.969 1.00 91.56 120 ALA A C 1
ATOM 949 O O . ALA A 1 120 ? -18.176 16.836 27.036 1.00 91.56 120 ALA A O 1
ATOM 950 N N . THR A 1 121 ? -20.144 17.627 27.805 1.00 91.62 121 THR A N 1
ATOM 951 C CA . THR A 1 121 ? -20.816 17.804 26.521 1.00 91.62 121 THR A CA 1
ATOM 952 C C . THR A 1 121 ? -21.305 19.239 26.412 1.00 91.62 121 THR A C 1
ATOM 954 O O . THR A 1 121 ? -22.082 19.675 27.255 1.00 91.62 121 THR A O 1
ATOM 957 N N . ILE A 1 122 ? -20.875 19.975 25.389 1.00 91.50 122 ILE A N 1
ATOM 958 C CA . ILE A 1 122 ? -21.401 21.311 25.079 1.00 91.50 122 ILE A CA 1
ATOM 959 C C . ILE A 1 122 ? -22.165 21.239 23.762 1.00 91.50 122 ILE A C 1
ATOM 961 O O . ILE A 1 122 ? -21.598 20.873 22.732 1.00 91.50 122 ILE A O 1
ATOM 965 N N . ALA A 1 123 ? -23.443 21.614 23.787 1.00 87.44 123 ALA A N 1
ATOM 966 C CA . ALA A 1 123 ? -24.297 21.667 22.604 1.00 87.44 123 ALA A CA 1
ATOM 967 C C . ALA A 1 123 ? -24.697 23.114 22.269 1.00 87.44 123 ALA A C 1
ATOM 969 O O . ALA A 1 123 ? -25.299 23.803 23.094 1.00 87.44 123 ALA A O 1
ATOM 970 N N . PHE A 1 124 ? -24.385 23.557 21.046 1.00 86.44 124 PHE A N 1
ATOM 971 C CA . PHE A 1 124 ? -24.840 24.826 20.457 1.00 86.44 124 PHE A CA 1
ATOM 972 C C . PHE A 1 124 ? -24.853 24.733 18.924 1.00 86.44 124 PHE A C 1
ATOM 974 O O . PHE A 1 124 ? -24.103 23.961 18.331 1.00 86.44 124 PHE A O 1
ATOM 981 N N . ASN A 1 125 ? -25.732 25.491 18.262 1.00 74.12 125 ASN A N 1
ATOM 982 C CA . ASN A 1 125 ? -25.842 25.549 16.797 1.00 74.12 125 ASN A CA 1
ATOM 983 C C . ASN A 1 125 ? -25.868 24.171 16.079 1.00 74.12 125 ASN A C 1
ATOM 985 O O . ASN A 1 125 ? -25.229 23.975 15.047 1.00 74.12 125 ASN A O 1
ATOM 989 N N . ARG A 1 126 ? -26.594 23.189 16.644 1.00 73.12 126 ARG A N 1
ATOM 990 C CA . ARG A 1 126 ? -26.681 21.782 16.172 1.00 73.12 126 ARG A CA 1
ATOM 991 C C . ARG A 1 126 ? -25.363 20.993 16.179 1.00 73.12 126 ARG A C 1
ATOM 993 O O . ARG A 1 126 ? -25.353 19.852 15.722 1.00 73.12 126 ARG A O 1
ATOM 1000 N N . ASN A 1 127 ? -24.294 21.568 16.717 1.00 77.88 127 ASN A N 1
ATOM 1001 C CA . ASN A 1 127 ? -23.027 20.897 16.948 1.00 77.88 127 ASN A CA 1
ATOM 1002 C C . ASN A 1 127 ? -22.928 20.500 18.420 1.00 77.88 127 ASN A C 1
ATOM 1004 O O . ASN A 1 127 ? -23.358 21.230 19.316 1.00 77.88 127 ASN A O 1
ATOM 1008 N N . THR A 1 128 ? -22.339 19.337 18.658 1.00 85.81 128 THR A N 1
ATOM 1009 C CA . THR A 1 128 ? -22.126 18.796 19.997 1.00 85.81 128 THR A CA 1
ATOM 1010 C C . THR A 1 128 ? -20.648 18.480 20.141 1.00 85.81 128 THR A C 1
ATOM 1012 O O . THR A 1 128 ? -20.086 17.742 19.333 1.00 85.81 128 THR A O 1
ATOM 1015 N N . TYR A 1 129 ? -20.017 19.076 21.146 1.00 84.38 129 TYR A N 1
ATOM 1016 C CA . TYR A 1 129 ? -18.623 18.847 21.500 1.00 84.38 129 TYR A CA 1
ATOM 1017 C C . TYR A 1 129 ? -18.594 17.975 22.745 1.00 84.38 129 TYR A C 1
ATOM 1019 O O . TYR A 1 129 ? -19.232 18.326 23.733 1.00 84.38 129 TYR A O 1
ATOM 1027 N N . GLU A 1 130 ? -17.863 16.864 22.704 1.00 89.12 130 GLU A N 1
ATOM 1028 C CA . GLU A 1 130 ? -17.763 15.920 23.818 1.00 89.12 130 GLU A CA 1
ATOM 1029 C C . GLU A 1 130 ? -16.303 15.627 24.145 1.00 89.12 130 GLU A C 1
ATOM 1031 O O . GLU A 1 130 ? -15.486 15.391 23.254 1.00 89.12 130 GLU A O 1
ATOM 1036 N N . VAL A 1 131 ? -15.980 15.617 25.434 1.00 85.31 131 VAL A N 1
ATOM 1037 C CA . VAL A 1 131 ? -14.656 15.261 25.948 1.00 85.31 131 VAL A CA 1
ATOM 1038 C C . VAL A 1 131 ? -14.807 14.377 27.183 1.00 85.31 131 VAL A C 1
ATOM 1040 O O . VAL A 1 131 ? -15.813 14.462 27.890 1.00 85.31 131 VAL A O 1
ATOM 1043 N N . TYR A 1 132 ? -13.817 13.529 27.458 1.00 85.44 132 TYR A N 1
ATOM 1044 C CA . TYR A 1 132 ? -13.812 12.640 28.616 1.00 85.44 132 TYR A CA 1
ATOM 1045 C C . TYR A 1 132 ? -12.528 12.773 29.441 1.00 85.44 132 TYR A C 1
ATOM 1047 O O . TYR A 1 132 ? -11.432 12.880 28.895 1.00 85.44 132 TYR A O 1
ATOM 1055 N N . SER A 1 133 ? -12.673 12.720 30.765 1.00 82.81 133 SER A N 1
ATOM 1056 C CA . SER A 1 133 ? -11.576 12.558 31.723 1.00 82.81 133 SER A CA 1
ATOM 1057 C C . SER A 1 133 ? -11.665 11.182 32.373 1.00 82.81 133 SER A C 1
ATOM 1059 O O . SER A 1 133 ? -12.763 10.715 32.688 1.00 82.81 133 SER A O 1
ATOM 1061 N N . LYS A 1 134 ? -10.517 10.538 32.589 1.00 90.12 134 LYS A N 1
ATOM 1062 C CA . LYS A 1 134 ? -10.419 9.264 33.308 1.00 90.12 134 LYS A CA 1
ATOM 1063 C C . LYS A 1 134 ? -10.062 9.522 34.769 1.00 90.12 134 LYS A C 1
ATOM 1065 O O . LYS A 1 134 ? -9.098 10.234 35.040 1.00 90.12 134 LYS A O 1
ATOM 1070 N N . ILE A 1 135 ? -10.786 8.887 35.684 1.00 86.94 135 ILE A N 1
ATOM 1071 C CA . ILE A 1 135 ? -10.483 8.862 37.118 1.00 86.94 135 ILE A CA 1
ATOM 1072 C C . ILE A 1 135 ? -10.461 7.417 37.626 1.00 86.94 135 ILE A C 1
ATOM 1074 O O . ILE A 1 135 ? -11.103 6.543 37.050 1.00 86.94 135 ILE A O 1
ATOM 1078 N N . THR A 1 136 ? -9.754 7.163 38.718 1.00 86.31 136 THR A N 1
ATOM 1079 C CA . THR A 1 136 ? -9.749 5.880 39.423 1.00 86.31 136 THR A CA 1
ATOM 1080 C C . THR A 1 136 ? -10.467 6.047 40.757 1.00 86.31 136 THR A C 1
ATOM 1082 O O . THR A 1 136 ? -10.125 6.946 41.523 1.00 86.31 136 THR A O 1
ATOM 1085 N N . LEU A 1 137 ? -11.456 5.196 41.032 1.00 85.69 137 LEU A N 1
ATOM 1086 C CA . LEU A 1 137 ? -12.118 5.122 42.334 1.00 85.69 137 LEU A CA 1
ATOM 1087 C C . LEU A 1 137 ? -11.531 3.982 43.164 1.00 85.69 137 LEU A C 1
ATOM 1089 O O . LEU A 1 137 ? -11.536 2.829 42.726 1.00 85.69 137 LEU A O 1
ATOM 1093 N N . GLU A 1 138 ? -11.075 4.300 44.371 1.00 83.69 138 GLU A N 1
ATOM 1094 C CA . GLU A 1 138 ? -10.581 3.320 45.338 1.00 83.69 138 GLU A CA 1
ATOM 1095 C C . GLU A 1 138 ? -11.585 3.104 46.481 1.00 83.69 138 GLU A C 1
ATOM 1097 O O . GLU A 1 138 ? -12.382 3.982 46.840 1.00 83.69 138 GLU A O 1
ATOM 1102 N N . ARG A 1 139 ? -11.570 1.890 47.048 1.00 76.06 139 ARG A N 1
ATOM 1103 C CA . ARG A 1 139 ? -12.329 1.605 48.270 1.00 76.06 139 ARG A CA 1
ATOM 1104 C C . ARG A 1 139 ? -11.663 2.302 49.443 1.00 76.06 139 ARG A C 1
ATOM 1106 O O . ARG A 1 139 ? -10.443 2.289 49.568 1.00 76.06 139 ARG A O 1
ATOM 1113 N N . GLU A 1 140 ? -12.488 2.834 50.330 1.00 61.81 140 GLU A N 1
ATOM 1114 C CA . GLU A 1 140 ? -12.024 3.335 51.613 1.00 61.81 140 GLU A CA 1
ATOM 1115 C C . GLU A 1 140 ? -11.391 2.173 52.398 1.00 61.81 140 GLU A C 1
ATOM 1117 O O . GLU A 1 140 ? -12.029 1.147 52.642 1.00 61.81 140 GLU A O 1
ATOM 1122 N N . VAL A 1 141 ? -10.102 2.291 52.728 1.00 46.34 141 VAL A N 1
ATOM 1123 C CA . VAL A 1 141 ? -9.389 1.285 53.520 1.00 46.34 141 VAL A CA 1
ATOM 1124 C C . VAL A 1 141 ? -9.852 1.424 54.965 1.00 46.34 141 VAL A C 1
ATOM 1126 O O . VAL A 1 141 ? -9.268 2.157 55.761 1.00 46.34 141 VAL A O 1
ATOM 1129 N N . THR A 1 142 ? -10.921 0.721 55.326 1.00 41.47 142 THR A N 1
ATOM 1130 C CA . THR A 1 142 ? -11.225 0.485 56.735 1.00 41.47 142 THR A CA 1
ATOM 1131 C C . THR A 1 142 ? -10.179 -0.487 57.268 1.00 41.47 142 THR A C 1
ATOM 1133 O O . THR A 1 142 ? -10.223 -1.680 56.968 1.00 41.47 142 THR A O 1
ATOM 1136 N N . ASN A 1 143 ? -9.209 0.028 58.026 1.00 34.34 143 ASN A N 1
ATOM 1137 C CA . ASN A 1 143 ? -8.260 -0.784 58.782 1.00 34.34 143 ASN A CA 1
ATOM 1138 C C . ASN A 1 143 ? -9.033 -1.673 59.765 1.00 34.34 143 ASN A C 1
ATOM 1140 O O . ASN A 1 143 ? -9.394 -1.229 60.854 1.00 34.34 143 ASN A O 1
ATOM 1144 N N . VAL A 1 144 ? -9.263 -2.927 59.386 1.00 34.53 144 VAL A N 1
ATOM 1145 C CA . VAL A 1 144 ? -9.619 -3.995 60.317 1.00 34.53 144 VAL A CA 1
ATOM 1146 C C . VAL A 1 144 ? -8.526 -5.047 60.207 1.00 34.53 144 VAL A C 1
ATOM 1148 O O . VAL A 1 144 ? -8.330 -5.684 59.176 1.00 34.53 144 VAL A O 1
ATOM 1151 N N . SER A 1 145 ? -7.743 -5.092 61.276 1.00 30.28 145 SER A N 1
ATOM 1152 C CA . SER A 1 145 ? -6.710 -6.065 61.593 1.00 30.28 145 SER A CA 1
ATOM 1153 C C . SER A 1 145 ? -7.297 -7.449 61.889 1.00 30.28 145 SER A C 1
ATOM 1155 O O . SER A 1 145 ? -8.491 -7.562 62.143 1.00 30.28 145 SER A O 1
ATOM 1157 N N . GLU A 1 146 ? -6.388 -8.429 61.976 1.00 26.38 146 GLU A N 1
ATOM 1158 C CA . GLU A 1 146 ? -6.562 -9.839 62.385 1.00 26.38 146 GLU A CA 1
ATOM 1159 C C . GLU A 1 146 ? -6.919 -10.822 61.259 1.00 26.38 146 GLU A C 1
ATOM 1161 O O . GLU A 1 146 ? -7.722 -10.537 60.384 1.00 26.38 146 GLU A O 1
ATOM 1166 N N . GLU A 1 147 ? -6.449 -12.064 61.242 1.00 25.89 147 GLU A N 1
ATOM 1167 C CA . GLU A 1 147 ? -5.180 -12.708 61.594 1.00 25.89 147 GLU A CA 1
ATOM 1168 C C . GLU A 1 147 ? -5.326 -14.159 61.083 1.00 25.89 147 GLU A C 1
ATOM 1170 O O . GLU A 1 147 ? -6.391 -14.756 61.194 1.00 25.89 147 GLU A O 1
ATOM 1175 N N . GLN A 1 148 ? -4.226 -14.719 60.579 1.00 27.52 148 GLN A N 1
ATOM 1176 C CA . GLN A 1 148 ? -3.832 -16.135 60.642 1.00 27.52 148 GLN A CA 1
ATOM 1177 C C . GLN A 1 148 ? -4.585 -17.285 59.930 1.00 27.52 148 GLN A C 1
ATOM 1179 O O . GLN A 1 148 ? -5.779 -17.524 60.059 1.00 27.52 148 GLN A O 1
ATOM 1184 N N . SER A 1 149 ? -3.694 -18.160 59.428 1.00 24.98 149 SER A N 1
ATOM 1185 C CA . SER A 1 149 ? -3.778 -19.623 59.278 1.00 24.98 149 SER A CA 1
ATOM 1186 C C . SER A 1 149 ? -4.255 -20.114 57.909 1.00 24.98 149 SER A C 1
ATOM 1188 O O . SER A 1 149 ? -5.318 -19.742 57.442 1.00 24.98 149 SER A O 1
ATOM 1190 N N . GLY A 1 150 ? -3.544 -20.965 57.171 1.00 24.50 150 GLY A N 1
ATOM 1191 C CA . GLY A 1 150 ? -2.324 -21.728 57.415 1.00 24.50 150 GLY A CA 1
ATOM 1192 C C . GLY A 1 150 ? -2.124 -22.702 56.239 1.00 24.50 150 GLY A C 1
ATOM 1193 O O . GLY A 1 150 ? -3.064 -23.007 55.511 1.00 24.50 150 GLY A O 1
ATOM 1194 N N . ASN A 1 151 ? -0.880 -23.133 56.032 1.00 25.20 151 ASN A N 1
ATOM 1195 C CA . ASN A 1 151 ? -0.380 -24.024 54.973 1.00 25.20 151 ASN A CA 1
ATOM 1196 C C . ASN A 1 151 ? -1.256 -25.258 54.658 1.00 25.20 151 ASN A C 1
ATOM 1198 O O . ASN A 1 151 ? -1.853 -25.823 55.568 1.00 25.20 151 ASN A O 1
ATOM 1202 N N . THR A 1 152 ? -1.184 -25.789 53.424 1.00 27.28 152 THR A N 1
ATOM 1203 C CA . THR A 1 152 ? -0.500 -27.070 53.084 1.00 27.28 152 THR A CA 1
ATOM 1204 C C . THR A 1 152 ? -0.594 -27.361 51.577 1.00 27.28 152 THR A C 1
ATOM 1206 O O . THR A 1 152 ? -1.633 -27.185 50.947 1.00 27.28 152 THR A O 1
ATOM 1209 N N . SER A 1 153 ? 0.516 -27.823 51.006 1.00 24.89 153 SER A N 1
ATOM 1210 C CA . SER A 1 153 ? 0.681 -28.246 49.616 1.00 24.89 153 SER A CA 1
ATOM 1211 C C . SER A 1 153 ? 0.363 -29.738 49.415 1.00 24.89 153 SER A C 1
ATOM 1213 O O . SER A 1 153 ? 0.764 -30.557 50.233 1.00 24.89 153 SER A O 1
ATOM 1215 N N . ALA A 1 154 ? -0.156 -30.052 48.220 1.00 25.55 154 ALA A N 1
ATOM 1216 C CA . ALA A 1 154 ? 0.150 -31.227 47.384 1.00 25.55 154 ALA A CA 1
ATOM 1217 C C . ALA A 1 154 ? -0.784 -32.472 47.357 1.00 25.55 154 ALA A C 1
ATOM 1219 O O . ALA A 1 154 ? -0.967 -33.180 48.338 1.00 25.55 154 ALA A O 1
ATOM 1220 N N . GLN A 1 155 ? -1.175 -32.769 46.103 1.00 24.22 155 GLN A N 1
ATOM 1221 C CA . GLN A 1 155 ? -1.410 -34.054 45.410 1.00 24.22 155 GLN A CA 1
ATOM 1222 C C . GLN A 1 155 ? -2.806 -34.730 45.320 1.00 24.22 155 GLN A C 1
ATOM 1224 O O . GLN A 1 155 ? -3.286 -35.348 46.255 1.00 24.22 155 GLN A O 1
ATOM 1229 N N . VAL A 1 156 ? -3.327 -34.691 44.076 1.00 24.61 156 VAL A N 1
ATOM 1230 C CA . VAL A 1 156 ? -3.708 -35.810 43.166 1.00 24.61 156 VAL A CA 1
ATOM 1231 C C . VAL A 1 156 ? -4.947 -36.696 43.468 1.00 24.61 156 VAL A C 1
ATOM 1233 O O . VAL A 1 156 ? -4.992 -37.447 44.429 1.00 24.61 156 VAL A O 1
ATOM 1236 N N . GLU A 1 157 ? -5.848 -36.665 42.467 1.00 24.58 157 GLU A N 1
ATOM 1237 C CA . GLU A 1 157 ? -6.837 -37.649 41.954 1.00 24.58 157 GLU A CA 1
ATOM 1238 C C . GLU A 1 157 ? -8.256 -37.851 42.543 1.00 24.58 157 GLU A C 1
ATOM 1240 O O . GLU A 1 157 ? -8.465 -38.419 43.605 1.00 24.58 157 GLU A O 1
ATOM 1245 N N . GLN A 1 158 ? -9.217 -37.496 41.664 1.00 25.22 158 GLN A N 1
ATOM 1246 C CA . GLN A 1 158 ? -10.456 -38.187 41.250 1.00 25.22 158 GLN A CA 1
ATOM 1247 C C . GLN A 1 158 ? -11.553 -38.484 42.291 1.00 25.22 158 GLN A C 1
ATOM 1249 O O . GLN A 1 158 ? -11.408 -39.341 43.152 1.00 25.22 158 GLN A O 1
ATOM 1254 N N . THR A 1 159 ? -12.759 -37.933 42.081 1.00 24.28 159 THR A N 1
ATOM 1255 C CA . THR A 1 159 ? -13.885 -38.626 41.404 1.00 24.28 159 THR A CA 1
ATOM 1256 C C . THR A 1 159 ? -15.083 -37.665 41.237 1.00 24.28 159 THR A C 1
ATOM 1258 O O . THR A 1 159 ? -15.418 -36.894 42.131 1.00 24.28 159 THR A O 1
ATOM 1261 N N . GLN A 1 160 ? -15.686 -37.714 40.046 1.00 27.91 160 GLN A N 1
ATOM 1262 C CA . GLN A 1 160 ? -17.052 -37.312 39.644 1.00 27.91 160 GLN A CA 1
ATOM 1263 C C . GLN A 1 160 ? -18.125 -37.595 40.734 1.00 27.91 160 GLN A C 1
ATOM 1265 O O . GLN A 1 160 ? -17.931 -38.480 41.550 1.00 27.91 160 GLN A O 1
ATOM 1270 N N . GLN A 1 161 ? -19.314 -36.992 40.851 1.00 28.97 161 GLN A N 1
ATOM 1271 C CA . GLN A 1 161 ? -20.284 -36.406 39.920 1.00 28.97 161 GLN A CA 1
ATOM 1272 C C . GLN A 1 161 ? -21.453 -35.877 40.793 1.00 28.97 161 GLN A C 1
ATOM 1274 O O . GLN A 1 161 ? -21.857 -36.582 41.716 1.00 28.97 161 GLN A O 1
ATOM 1279 N N . LEU A 1 162 ? -22.085 -34.747 40.456 1.00 27.73 162 LEU A N 1
ATOM 1280 C CA . LEU A 1 162 ? -23.555 -34.693 40.419 1.00 27.73 162 LEU A CA 1
ATOM 1281 C C . LEU A 1 162 ? -24.020 -33.594 39.459 1.00 27.73 162 LEU A C 1
ATOM 1283 O O . LEU A 1 162 ? -23.700 -32.418 39.605 1.00 27.73 162 LEU A O 1
ATOM 1287 N N . GLU A 1 163 ? -24.734 -34.046 38.436 1.00 32.12 163 GLU A N 1
ATOM 1288 C CA . GLU A 1 163 ? -25.254 -33.294 37.304 1.00 32.12 163 GLU A CA 1
ATOM 1289 C C . GLU A 1 163 ? -26.296 -32.239 37.710 1.00 32.12 163 GLU A C 1
ATOM 1291 O O . GLU A 1 163 ? -27.140 -32.464 38.577 1.00 32.12 163 GLU A O 1
ATOM 1296 N N . THR A 1 164 ? -26.383 -31.158 36.936 1.00 25.53 164 THR A N 1
ATOM 1297 C CA . THR A 1 164 ? -27.703 -30.707 36.479 1.00 25.53 164 THR A CA 1
ATOM 1298 C C . THR A 1 164 ? -27.648 -30.458 34.981 1.00 25.53 164 THR A C 1
ATOM 1300 O O . THR A 1 164 ? -27.118 -29.470 34.483 1.00 25.53 164 THR A O 1
ATOM 1303 N N . ARG A 1 165 ? -28.182 -31.445 34.267 1.00 31.33 165 ARG A N 1
ATOM 1304 C CA . ARG A 1 165 ? -28.416 -31.492 32.831 1.00 31.33 165 ARG A CA 1
ATOM 1305 C C . ARG A 1 165 ? -29.312 -30.308 32.426 1.00 31.33 165 ARG A C 1
ATOM 1307 O O . ARG A 1 165 ? -30.502 -30.312 32.732 1.00 31.33 165 ARG A O 1
ATOM 1314 N N . LYS A 1 166 ? -28.760 -29.301 31.741 1.00 28.33 166 LYS A N 1
ATOM 1315 C CA . LYS A 1 166 ? -29.532 -28.266 31.033 1.00 28.33 166 LYS A CA 1
ATOM 1316 C C . LYS A 1 166 ? -29.304 -28.468 29.536 1.00 28.33 166 LYS A C 1
ATOM 1318 O O . LYS A 1 166 ? -28.187 -28.714 29.106 1.00 28.33 166 LYS A O 1
ATOM 1323 N N . ASN A 1 167 ? -30.401 -28.480 28.794 1.00 31.22 167 ASN A N 1
ATOM 1324 C CA . ASN A 1 167 ? -30.522 -28.852 27.388 1.00 31.22 167 ASN A CA 1
ATOM 1325 C C . ASN A 1 167 ? -29.450 -28.169 26.505 1.00 31.22 167 ASN A C 1
ATOM 1327 O O . ASN A 1 167 ? -29.489 -26.956 26.316 1.00 31.22 167 ASN A O 1
ATOM 1331 N N . ASP A 1 168 ? -28.497 -28.949 25.997 1.00 43.41 168 ASP A N 1
ATOM 1332 C CA . ASP A 1 168 ? -27.317 -28.475 25.266 1.00 43.41 168 ASP A CA 1
ATOM 1333 C C . ASP A 1 168 ? -27.659 -28.224 23.786 1.00 43.41 168 ASP A C 1
ATOM 1335 O O . ASP A 1 168 ? -27.530 -29.100 22.930 1.00 43.41 168 ASP A O 1
ATOM 1339 N N . ARG A 1 169 ? -28.227 -27.045 23.510 1.00 55.59 169 ARG A N 1
ATOM 1340 C CA . ARG A 1 169 ? -28.436 -26.480 22.162 1.00 55.59 169 ARG A CA 1
ATOM 1341 C C . ARG A 1 169 ? -28.326 -24.950 22.164 1.00 55.59 169 ARG A C 1
ATOM 1343 O O . ARG A 1 169 ? -28.999 -24.295 21.371 1.00 55.59 169 ARG A O 1
ATOM 1350 N N . SER A 1 170 ? -27.551 -24.359 23.074 1.00 68.12 170 SER A N 1
ATOM 1351 C CA . SER A 1 170 ? -27.374 -22.906 23.057 1.00 68.12 170 SER A CA 1
ATOM 1352 C C . SER A 1 170 ? -26.315 -22.526 22.023 1.00 68.12 170 SER A C 1
ATOM 1354 O O . SER A 1 170 ? -25.176 -22.985 22.066 1.00 68.12 170 SER A O 1
ATOM 1356 N N . VAL A 1 171 ? -26.695 -21.693 21.056 1.00 84.31 171 VAL A N 1
ATOM 1357 C CA . VAL A 1 171 ? -25.744 -21.126 20.096 1.00 84.31 171 VAL A CA 1
ATOM 1358 C C . VAL A 1 171 ? -24.830 -20.171 20.857 1.00 84.31 171 VAL A C 1
ATOM 1360 O O . VAL A 1 171 ? -25.314 -19.269 21.536 1.00 84.31 171 VAL A O 1
ATOM 1363 N N . THR A 1 172 ? -23.513 -20.342 20.769 1.00 90.81 172 THR A N 1
ATOM 1364 C CA . THR A 1 172 ? -22.575 -19.402 21.396 1.00 90.81 172 THR A CA 1
ATOM 1365 C C . THR A 1 172 ? -22.349 -18.197 20.488 1.00 90.81 172 THR A C 1
ATOM 1367 O O . THR A 1 172 ? -22.155 -18.333 19.280 1.00 90.81 172 THR A O 1
ATOM 1370 N N . VAL A 1 173 ? -22.398 -17.000 21.061 1.00 92.75 173 VAL A N 1
ATOM 1371 C CA . VAL A 1 173 ? -22.111 -15.732 20.394 1.00 92.75 173 VAL A CA 1
ATOM 1372 C C . VAL A 1 173 ? -21.083 -14.990 21.239 1.00 92.75 173 VAL A C 1
ATOM 1374 O O . VAL A 1 173 ? -21.349 -14.590 22.370 1.00 92.75 173 VAL A O 1
ATOM 1377 N N . GLU A 1 174 ? -19.896 -14.795 20.684 1.00 94.81 174 GLU A N 1
ATOM 1378 C CA . GLU A 1 174 ? -18.772 -14.141 21.350 1.00 94.81 174 GLU A CA 1
ATOM 1379 C C . GLU A 1 174 ? -18.481 -12.810 20.653 1.00 94.81 174 GLU A C 1
ATOM 1381 O O . GLU A 1 174 ? -18.140 -12.772 19.469 1.00 94.81 174 GLU A O 1
ATOM 1386 N N . TYR A 1 175 ? -18.628 -11.698 21.371 1.00 95.31 175 TYR A N 1
ATOM 1387 C CA . TYR A 1 175 ? -18.372 -10.353 20.862 1.00 95.31 175 TYR A CA 1
ATOM 1388 C C . TYR A 1 175 ? -17.021 -9.822 21.342 1.00 95.31 175 TYR A C 1
ATOM 1390 O O . TYR A 1 175 ? -16.791 -9.653 22.537 1.00 95.31 175 TYR A O 1
ATOM 1398 N N . PHE A 1 176 ? -16.148 -9.490 20.398 1.00 93.94 176 PHE A N 1
ATOM 1399 C CA . PHE A 1 176 ? -14.820 -8.944 20.641 1.00 93.94 176 PHE A CA 1
ATOM 1400 C C . PHE A 1 176 ? -14.802 -7.444 20.368 1.00 93.94 176 PHE A C 1
ATOM 1402 O O . PHE A 1 176 ? -15.155 -6.992 19.271 1.00 93.94 176 PHE A O 1
ATOM 1409 N N . TYR A 1 177 ? -14.366 -6.672 21.360 1.00 86.00 177 TYR A N 1
ATOM 1410 C CA . TYR A 1 177 ? -14.377 -5.214 21.316 1.00 86.00 177 TYR A CA 1
ATOM 1411 C C . TYR A 1 177 ? -13.138 -4.603 21.972 1.00 86.00 177 TYR A C 1
ATOM 1413 O O . TYR A 1 177 ? -12.454 -5.243 22.764 1.00 86.00 177 TYR A O 1
ATOM 1421 N N . ASP A 1 178 ? -12.876 -3.345 21.637 1.00 84.19 178 ASP A N 1
ATOM 1422 C CA . ASP A 1 178 ? -11.959 -2.465 22.359 1.00 84.19 178 ASP A CA 1
ATOM 1423 C C . ASP A 1 178 ? -12.806 -1.317 22.946 1.00 84.19 178 ASP A C 1
ATOM 1425 O O . ASP A 1 178 ? -13.626 -0.745 22.216 1.00 84.19 178 ASP A O 1
ATOM 1429 N N . PRO A 1 179 ? -12.676 -0.977 24.239 1.00 76.81 179 PRO A N 1
ATOM 1430 C CA . PRO A 1 179 ? -13.376 0.156 24.842 1.00 76.81 179 PRO A CA 1
ATOM 1431 C C . PRO A 1 179 ? -13.162 1.497 24.117 1.00 76.81 179 PRO A C 1
ATOM 1433 O O . PRO A 1 179 ? -14.073 2.321 24.096 1.00 76.81 179 PRO A O 1
ATOM 1436 N N . ALA A 1 180 ? -12.002 1.711 23.488 1.00 73.19 180 ALA A N 1
ATOM 1437 C CA . ALA A 1 180 ? -11.667 2.923 22.737 1.00 73.19 180 ALA A CA 1
ATOM 1438 C C . ALA A 1 180 ? -12.171 2.908 21.276 1.00 73.19 180 ALA A C 1
ATOM 1440 O O . ALA A 1 180 ? -12.004 3.877 20.533 1.00 73.19 180 ALA A O 1
ATOM 1441 N N . CYS A 1 181 ? -12.796 1.818 20.824 1.00 79.19 181 CYS A N 1
ATOM 1442 C CA . CYS A 1 181 ? -13.213 1.645 19.436 1.00 79.19 181 CYS A CA 1
ATOM 1443 C C . CYS A 1 181 ? -14.602 2.256 19.163 1.00 79.19 181 CYS A C 1
ATOM 1445 O O . CYS A 1 181 ? -15.647 1.704 19.515 1.00 79.19 181 CYS A O 1
ATOM 1447 N N . GLN A 1 182 ? -14.635 3.368 18.417 1.00 79.38 182 GLN A N 1
ATOM 1448 C CA . GLN A 1 182 ? -15.877 4.062 18.033 1.00 79.38 182 GLN A CA 1
ATOM 1449 C C . GLN A 1 182 ? -16.841 3.172 17.223 1.00 79.38 182 GLN A C 1
ATOM 1451 O O . GLN A 1 182 ? -18.062 3.258 17.363 1.00 79.38 182 GLN A O 1
ATOM 1456 N N . LYS A 1 183 ? -16.299 2.284 16.379 1.00 79.81 183 LYS A N 1
ATOM 1457 C CA . LYS A 1 183 ? -17.086 1.305 15.608 1.00 79.81 183 LYS A CA 1
ATOM 1458 C C . LYS A 1 183 ? -17.784 0.300 16.528 1.00 79.81 183 LYS A C 1
ATOM 1460 O O . LYS A 1 183 ? -18.933 -0.050 16.286 1.00 79.81 183 LYS A O 1
ATOM 1465 N N . CYS A 1 184 ? -17.109 -0.088 17.607 1.00 82.81 184 CYS A N 1
ATOM 1466 C CA . CYS A 1 184 ? -17.581 -1.030 18.609 1.00 82.81 184 CYS A CA 1
ATOM 1467 C C . CYS A 1 184 ? -18.715 -0.430 19.450 1.00 82.81 184 CYS A C 1
ATOM 1469 O O . CYS A 1 184 ? -19.698 -1.113 19.728 1.00 82.81 184 CYS A O 1
ATOM 1471 N N . ALA A 1 185 ? -18.627 0.863 19.783 1.00 81.88 185 ALA A N 1
ATOM 1472 C CA . ALA A 1 185 ? -19.702 1.587 20.463 1.00 81.88 185 ALA A CA 1
ATOM 1473 C C . ALA A 1 185 ? -20.997 1.637 19.630 1.00 81.88 185 ALA A C 1
ATOM 1475 O O . ALA A 1 185 ? -22.089 1.550 20.186 1.00 81.88 185 ALA A O 1
ATOM 1476 N N . LYS A 1 186 ? -20.884 1.724 18.295 1.00 85.69 186 LYS A N 1
ATOM 1477 C CA . LYS A 1 186 ? -22.037 1.720 17.377 1.00 85.69 186 LYS A CA 1
ATOM 1478 C C . LYS A 1 186 ? -22.636 0.328 17.166 1.00 85.69 186 LYS A C 1
ATOM 1480 O O . LYS A 1 186 ? -23.853 0.205 17.112 1.00 85.69 186 LYS A O 1
ATOM 1485 N N . SER A 1 187 ? -21.808 -0.713 17.053 1.00 87.56 187 SER A N 1
ATOM 1486 C CA . SER A 1 187 ? -22.275 -2.085 16.805 1.00 87.56 187 SER A CA 1
ATOM 1487 C C . SER A 1 187 ? -22.800 -2.789 18.058 1.00 87.56 187 SER A C 1
ATOM 1489 O O . SER A 1 187 ? -23.720 -3.596 17.955 1.00 87.56 187 SER A O 1
ATOM 1491 N N . ALA A 1 188 ? -22.247 -2.484 19.238 1.00 92.00 188 ALA A N 1
ATOM 1492 C CA . ALA A 1 188 ? -22.636 -3.099 20.508 1.00 92.00 188 ALA A CA 1
ATOM 1493 C C . ALA A 1 188 ? -24.155 -3.094 20.785 1.00 92.00 188 ALA A C 1
ATOM 1495 O O . ALA A 1 188 ? -24.675 -4.167 21.081 1.00 92.00 188 ALA A O 1
ATOM 1496 N N . PRO A 1 189 ? -24.900 -1.973 20.657 1.00 93.50 189 PRO A N 1
ATOM 1497 C CA . PRO A 1 189 ? -26.337 -1.972 20.941 1.00 93.50 189 PRO A CA 1
ATOM 1498 C C . PRO A 1 189 ? -27.146 -2.866 19.993 1.00 93.50 189 PRO A C 1
ATOM 1500 O O . PRO A 1 189 ? -28.141 -3.446 20.416 1.00 93.50 189 PRO A O 1
ATOM 1503 N N . VAL A 1 190 ? -26.717 -3.001 18.734 1.00 93.06 190 VAL A N 1
ATOM 1504 C CA . VAL A 1 190 ? -27.373 -3.861 17.734 1.00 93.06 190 VAL A CA 1
ATOM 1505 C C . VAL A 1 190 ? -27.092 -5.333 18.022 1.00 93.06 190 VAL A C 1
ATOM 1507 O O . VAL A 1 190 ? -27.993 -6.161 17.983 1.00 93.06 190 VAL A O 1
ATOM 1510 N N . ILE A 1 191 ? -25.847 -5.673 18.358 1.00 93.50 191 ILE A N 1
ATOM 1511 C CA . ILE A 1 191 ? -25.477 -7.045 18.729 1.00 93.50 191 ILE A CA 1
ATOM 1512 C C . ILE A 1 191 ? -26.233 -7.454 20.000 1.00 93.50 191 ILE A C 1
ATOM 1514 O O . ILE A 1 191 ? -26.845 -8.519 20.039 1.00 93.50 191 ILE A O 1
ATOM 1518 N N . ASP A 1 192 ? -26.264 -6.575 21.005 1.00 92.62 192 ASP A N 1
ATOM 1519 C CA . ASP A 1 192 ? -26.983 -6.807 22.256 1.00 92.62 192 ASP A CA 1
ATOM 1520 C C . ASP A 1 192 ? -28.493 -6.973 22.028 1.00 92.62 192 ASP A C 1
ATOM 1522 O O . ASP A 1 192 ? -29.108 -7.842 22.646 1.00 92.62 192 ASP A O 1
ATOM 1526 N N . SER A 1 193 ? -29.109 -6.167 21.152 1.00 91.38 193 SER A N 1
ATOM 1527 C CA . SER A 1 193 ? -30.546 -6.263 20.866 1.00 91.38 193 SER A CA 1
ATOM 1528 C C . SER A 1 193 ? -30.905 -7.557 20.133 1.00 91.38 193 SER A C 1
ATOM 1530 O O . SER A 1 193 ? -31.879 -8.217 20.501 1.00 91.38 193 SER A O 1
ATOM 1532 N N . VAL A 1 194 ? -30.098 -7.958 19.146 1.00 91.56 194 VAL A N 1
ATOM 1533 C CA . VAL A 1 194 ? -30.297 -9.200 18.393 1.00 91.56 194 VAL A CA 1
ATOM 1534 C C . VAL A 1 194 ? -30.147 -10.399 19.313 1.00 91.56 194 VAL A C 1
ATOM 1536 O O . VAL A 1 194 ? -31.051 -11.228 19.370 1.00 91.56 194 VAL A O 1
ATOM 1539 N N . VAL A 1 195 ? -29.070 -10.476 20.092 1.00 90.62 195 VAL A N 1
ATOM 1540 C CA . VAL A 1 195 ? -28.824 -11.624 20.973 1.00 90.62 195 VAL A CA 1
ATOM 1541 C C . VAL A 1 195 ? -29.895 -11.736 22.061 1.00 90.62 195 VAL A C 1
ATOM 1543 O O . VAL A 1 195 ? -30.427 -12.822 22.284 1.00 90.62 195 VAL A O 1
ATOM 1546 N N . ARG A 1 196 ? -30.322 -10.611 22.656 1.00 88.88 196 ARG A N 1
ATOM 1547 C CA . ARG A 1 196 ? -31.448 -10.596 23.608 1.00 88.88 196 ARG A CA 1
ATOM 1548 C C . ARG A 1 196 ? -32.753 -11.107 22.999 1.00 88.88 196 ARG A C 1
ATOM 1550 O O . ARG A 1 196 ? -33.548 -11.695 23.725 1.00 88.88 196 ARG A O 1
ATOM 1557 N N . SER A 1 197 ? -32.973 -10.923 21.694 1.00 89.38 197 SER A N 1
ATOM 1558 C CA . SER A 1 197 ? -34.184 -11.421 21.026 1.00 89.38 197 SER A CA 1
ATOM 1559 C C . SER A 1 197 ? -34.264 -12.953 20.942 1.00 89.38 197 SER A C 1
ATOM 1561 O O . SER A 1 197 ? -35.367 -13.480 20.825 1.00 89.38 197 SER A O 1
ATOM 1563 N N . TYR A 1 198 ? -33.137 -13.667 21.070 1.00 84.69 198 TYR A N 1
ATOM 1564 C CA . TYR A 1 198 ? -33.092 -15.137 21.092 1.00 84.69 198 TYR A CA 1
ATOM 1565 C C . TYR A 1 198 ? -33.097 -15.736 22.516 1.00 84.69 198 TYR A C 1
ATOM 1567 O O . TYR A 1 198 ? -33.244 -16.951 22.661 1.00 84.69 198 TYR A O 1
ATOM 1575 N N . GLY A 1 199 ? -33.002 -14.906 23.564 1.00 81.50 199 GLY A N 1
ATOM 1576 C CA . GLY A 1 199 ? -33.136 -15.320 24.966 1.00 81.50 199 GLY A CA 1
ATOM 1577 C C . GLY A 1 199 ? -32.169 -16.436 25.377 1.00 81.50 199 GLY A C 1
ATOM 1578 O O . GLY A 1 199 ? -30.995 -16.416 25.017 1.00 81.50 199 GLY A O 1
ATOM 1579 N N . ASP A 1 200 ? -32.678 -17.435 26.104 1.00 79.56 200 ASP A N 1
ATOM 1580 C CA . ASP A 1 200 ? -31.889 -18.558 26.639 1.00 79.56 200 ASP A CA 1
ATOM 1581 C C . ASP A 1 200 ? -31.332 -19.515 25.564 1.00 79.56 200 ASP A C 1
ATOM 1583 O O . ASP A 1 200 ? -30.526 -20.393 25.876 1.00 79.56 200 ASP A O 1
ATOM 1587 N N . ASN A 1 201 ? -31.736 -19.363 24.296 1.00 78.69 201 ASN A N 1
ATOM 1588 C CA . ASN A 1 201 ? -31.228 -20.181 23.190 1.00 78.69 201 ASN A CA 1
ATOM 1589 C C . ASN A 1 201 ? -29.837 -19.732 22.709 1.00 78.69 201 ASN A C 1
ATOM 1591 O O . ASN A 1 201 ? -29.229 -20.418 21.887 1.00 78.69 201 ASN A O 1
ATOM 1595 N N . VAL A 1 202 ? -29.328 -18.596 23.202 1.00 86.50 202 VAL A N 1
ATOM 1596 C CA . VAL A 1 202 ? -28.008 -18.061 22.852 1.00 86.50 202 VAL A CA 1
ATOM 1597 C C . VAL A 1 202 ? -27.188 -17.798 24.113 1.00 86.50 202 VAL A C 1
ATOM 1599 O O . VAL A 1 202 ? -27.632 -17.114 25.031 1.00 86.50 202 VAL A O 1
ATOM 1602 N N . SER A 1 203 ? -25.958 -18.308 24.148 1.00 88.88 203 SER A N 1
ATOM 1603 C CA . SER A 1 203 ? -24.963 -17.939 25.157 1.00 88.88 203 SER A CA 1
ATOM 1604 C C . SER A 1 203 ? -24.155 -16.752 24.644 1.00 88.88 203 SER A C 1
ATOM 1606 O O . SER A 1 203 ? -23.566 -16.838 23.569 1.00 88.88 203 SER A O 1
ATOM 1608 N N . PHE A 1 204 ? -24.146 -15.641 25.382 1.00 92.88 204 PHE A N 1
ATOM 1609 C CA . PHE A 1 204 ? -23.503 -14.403 24.948 1.00 92.88 204 PHE A CA 1
ATOM 1610 C C . PHE A 1 204 ? -22.341 -14.007 25.850 1.00 92.88 204 PHE A C 1
ATOM 1612 O O . PHE A 1 204 ? -22.542 -13.739 27.035 1.00 92.88 204 PHE A O 1
ATOM 1619 N N . SER A 1 205 ? -21.154 -13.888 25.261 1.00 92.56 205 SER A N 1
ATOM 1620 C CA . SER A 1 205 ? -19.933 -13.473 25.954 1.00 92.56 205 SER A CA 1
ATOM 1621 C C . SER A 1 205 ? -19.323 -12.253 25.276 1.00 92.56 205 SER A C 1
ATOM 1623 O O . SER A 1 205 ? -19.333 -12.144 24.050 1.00 92.56 205 SER A O 1
ATOM 1625 N N . LYS A 1 206 ? -18.771 -11.327 26.066 1.00 93.12 206 LYS A N 1
ATOM 1626 C CA . LYS A 1 206 ? -18.047 -10.157 25.557 1.00 93.12 206 LYS A CA 1
ATOM 1627 C C . LYS A 1 206 ? -16.598 -10.201 26.017 1.00 93.12 206 LYS A C 1
ATOM 1629 O O . LYS A 1 206 ? -16.340 -10.318 27.209 1.00 93.12 206 LYS A O 1
ATOM 1634 N N . TYR A 1 207 ? -15.675 -10.025 25.083 1.00 90.75 207 TYR A N 1
ATOM 1635 C CA . TYR A 1 207 ? -14.242 -10.058 25.333 1.00 90.75 207 TYR A CA 1
ATOM 1636 C C . TYR A 1 207 ? -13.601 -8.735 24.926 1.00 90.75 207 TYR A C 1
ATOM 1638 O O . TYR A 1 207 ? -13.674 -8.315 23.768 1.00 90.75 207 TYR A O 1
ATOM 1646 N N . ASN A 1 208 ? -12.946 -8.085 25.886 1.00 88.38 208 ASN A N 1
ATOM 1647 C CA . ASN A 1 208 ? -12.092 -6.941 25.610 1.00 88.38 208 ASN A CA 1
ATOM 1648 C C . ASN A 1 208 ? -10.760 -7.448 25.037 1.00 88.38 208 ASN A C 1
ATOM 1650 O O . ASN A 1 208 ? -10.023 -8.144 25.728 1.00 88.38 208 ASN A O 1
ATOM 1654 N N . VAL A 1 209 ? -10.425 -7.095 23.795 1.00 82.50 209 VAL A N 1
ATOM 1655 C CA . VAL A 1 209 ? -9.187 -7.569 23.140 1.00 82.50 209 VAL A CA 1
ATOM 1656 C C . VAL A 1 209 ? -7.901 -7.017 23.765 1.00 82.50 209 VAL A C 1
ATOM 1658 O O . VAL A 1 209 ? -6.816 -7.476 23.416 1.00 82.50 209 VAL A O 1
ATOM 1661 N N . LEU A 1 210 ? -8.012 -6.052 24.684 1.00 76.94 210 LEU A N 1
ATOM 1662 C CA . LEU A 1 210 ? -6.896 -5.518 25.465 1.00 76.94 210 LEU A CA 1
ATOM 1663 C C . LEU A 1 210 ? -6.555 -6.373 26.698 1.00 76.94 210 LEU A C 1
ATOM 1665 O O . LEU A 1 210 ? -5.505 -6.157 27.296 1.00 76.94 210 LEU A O 1
ATOM 1669 N N . THR A 1 211 ? -7.412 -7.321 27.100 1.00 82.38 211 THR A N 1
ATOM 1670 C CA . THR A 1 211 ? -7.105 -8.263 28.190 1.00 82.38 211 THR A CA 1
ATOM 1671 C C . THR A 1 211 ? -6.395 -9.504 27.652 1.00 82.38 211 THR A C 1
ATOM 1673 O O . THR A 1 211 ? -6.576 -9.873 26.491 1.00 82.38 211 THR A O 1
ATOM 1676 N N . ASP A 1 212 ? -5.610 -10.188 28.492 1.00 77.44 212 ASP A N 1
ATOM 1677 C CA . ASP A 1 212 ? -4.884 -11.403 28.087 1.00 77.44 212 ASP A CA 1
ATOM 1678 C C . ASP A 1 212 ? -5.825 -12.498 27.557 1.00 77.44 212 ASP A C 1
ATOM 1680 O O . ASP A 1 212 ? -5.547 -13.132 26.535 1.00 77.44 212 ASP A O 1
ATOM 1684 N N . GLU A 1 213 ? -6.979 -12.673 28.208 1.00 86.62 213 GLU A N 1
ATOM 1685 C CA . GLU A 1 213 ? -8.024 -13.607 27.785 1.00 86.62 213 GLU A CA 1
ATOM 1686 C C . GLU A 1 213 ? -8.578 -13.234 26.402 1.00 86.62 213 GLU A C 1
ATOM 1688 O O . GLU A 1 213 ? -8.524 -14.048 25.474 1.00 86.62 213 GLU A O 1
ATOM 1693 N N . GLY A 1 214 ? -9.029 -11.987 26.222 1.00 80.88 214 GLY A N 1
ATOM 1694 C CA . GLY A 1 214 ? -9.600 -11.528 24.957 1.00 80.88 214 GLY A CA 1
ATOM 1695 C C . GLY A 1 214 ? -8.591 -11.538 23.810 1.00 80.88 214 GLY A C 1
ATOM 1696 O O . GLY A 1 214 ? -8.939 -11.922 22.695 1.00 80.88 214 GLY A O 1
ATOM 1697 N N . LEU A 1 215 ? -7.326 -11.200 24.075 1.00 70.81 215 LEU A N 1
ATOM 1698 C CA . LEU A 1 215 ? -6.243 -11.248 23.092 1.00 70.81 215 LEU A CA 1
ATOM 1699 C C . LEU A 1 215 ? -5.905 -12.686 22.672 1.00 70.81 215 LEU A C 1
ATOM 1701 O O . LEU A 1 215 ? -5.629 -12.940 21.495 1.00 70.81 215 LEU A O 1
ATOM 1705 N N . SER A 1 216 ? -5.912 -13.635 23.612 1.00 72.75 216 SER A N 1
ATOM 1706 C CA . SER A 1 216 ? -5.644 -15.048 23.321 1.00 72.75 216 SER A CA 1
ATOM 1707 C C . SER A 1 216 ? -6.729 -15.660 22.426 1.00 72.75 216 SER A C 1
ATOM 1709 O O . SER A 1 216 ? -6.412 -16.297 21.416 1.00 72.75 216 SER A O 1
ATOM 1711 N N . LEU A 1 217 ? -7.999 -15.373 22.720 1.00 79.62 217 L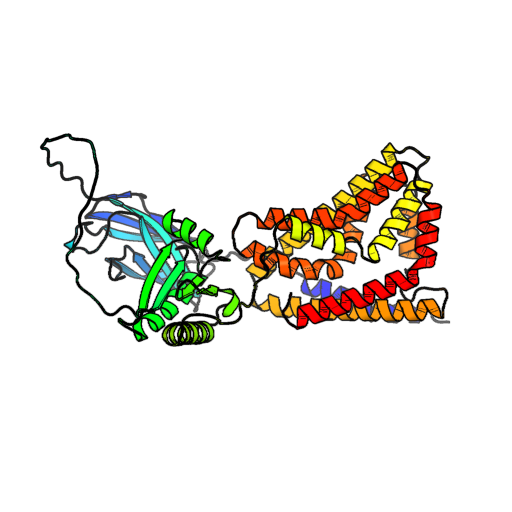EU A N 1
ATOM 1712 C CA . LEU A 1 217 ? -9.145 -15.791 21.914 1.00 79.62 217 LEU A CA 1
ATOM 1713 C C . LEU A 1 217 ? -9.185 -15.067 20.563 1.00 79.62 217 LEU A C 1
ATOM 1715 O O . LEU A 1 217 ? -9.423 -15.698 19.533 1.00 79.62 217 LEU A O 1
ATOM 1719 N N . ALA A 1 218 ? -8.849 -13.775 20.524 1.00 74.81 218 ALA A N 1
ATOM 1720 C CA . ALA A 1 218 ? -8.752 -13.026 19.274 1.00 74.81 218 ALA A CA 1
ATOM 1721 C C . ALA A 1 218 ? -7.702 -13.619 18.319 1.00 74.81 218 ALA A C 1
ATOM 1723 O O . ALA A 1 218 ? -7.928 -13.695 17.109 1.00 74.81 218 ALA A O 1
ATOM 1724 N N . LYS A 1 219 ? -6.572 -14.098 18.857 1.00 69.50 219 LYS A N 1
ATOM 1725 C CA . LYS A 1 219 ? -5.558 -14.836 18.089 1.00 69.50 219 LYS A CA 1
ATOM 1726 C C . LYS A 1 219 ? -6.052 -16.222 17.665 1.00 69.50 219 LYS A C 1
ATOM 1728 O O . LYS A 1 219 ? -5.837 -16.586 16.511 1.00 69.50 219 LYS A O 1
ATOM 1733 N N . LYS A 1 220 ? -6.729 -16.968 18.555 1.00 81.56 220 LYS A N 1
ATOM 1734 C CA . LYS A 1 220 ? -7.330 -18.288 18.258 1.00 81.56 220 LYS A CA 1
ATOM 1735 C C . LYS A 1 220 ? -8.259 -18.206 17.043 1.00 81.56 220 LYS A C 1
ATOM 1737 O O . LYS A 1 220 ? -8.111 -18.996 16.116 1.00 81.56 220 LYS A O 1
ATOM 1742 N N . TYR A 1 221 ? -9.156 -17.221 17.022 1.00 75.44 221 TYR A N 1
ATOM 1743 C CA . TYR A 1 221 ? -10.120 -17.021 15.934 1.00 75.44 221 TYR A CA 1
ATOM 1744 C C . TYR A 1 221 ? -9.587 -16.198 14.754 1.00 75.44 221 TYR A C 1
ATOM 1746 O O . TYR A 1 221 ? -10.326 -15.960 13.802 1.00 75.44 221 TYR A O 1
ATOM 1754 N N . GLN A 1 222 ? -8.318 -15.770 14.797 1.00 77.94 222 GLN A N 1
ATOM 1755 C CA . GLN A 1 222 ? -7.676 -14.955 13.758 1.00 77.94 222 GLN A CA 1
ATOM 1756 C C . GLN A 1 222 ? -8.497 -13.704 13.403 1.00 77.94 222 GLN A C 1
ATOM 1758 O O . GLN A 1 222 ? -8.727 -13.398 12.231 1.00 77.94 222 GLN A O 1
ATOM 1763 N N . LEU A 1 223 ? -8.969 -12.987 14.429 1.00 79.38 223 LEU A N 1
ATOM 1764 C CA . LEU A 1 223 ? -9.838 -11.830 14.236 1.00 79.38 223 LEU A CA 1
ATOM 1765 C C . LEU A 1 223 ? -9.100 -10.732 13.452 1.00 79.38 223 LEU A C 1
ATOM 1767 O O . LEU A 1 223 ? -8.010 -10.322 13.857 1.00 79.38 223 LEU A O 1
ATOM 1771 N N . PRO A 1 224 ? -9.690 -10.193 12.368 1.00 64.31 224 PRO A N 1
ATOM 1772 C CA . PRO A 1 224 ? -9.076 -9.119 11.594 1.00 64.31 224 PRO A CA 1
ATOM 1773 C C . PRO A 1 224 ? -9.078 -7.787 12.356 1.00 64.31 224 PRO A C 1
ATOM 1775 O O . PRO A 1 224 ? -8.413 -6.851 11.946 1.00 64.31 224 PRO A O 1
ATOM 1778 N N . GLY A 1 225 ? -9.834 -7.667 13.444 1.00 78.31 225 GLY A N 1
ATOM 1779 C CA . GLY A 1 225 ? -9.916 -6.463 14.261 1.00 78.31 225 GLY A CA 1
ATOM 1780 C C . GLY A 1 225 ? -11.231 -6.418 15.025 1.00 78.31 225 GLY A C 1
ATOM 1781 O O . GLY A 1 225 ? -12.029 -7.353 14.966 1.00 78.31 225 GLY A O 1
ATOM 1782 N N . VAL A 1 226 ? -11.478 -5.319 15.723 1.00 81.44 226 VAL A N 1
ATOM 1783 C CA . VAL A 1 226 ? -12.733 -5.077 16.443 1.00 81.44 226 VAL A CA 1
ATOM 1784 C C . VAL A 1 226 ? -13.550 -3.976 15.751 1.00 81.44 226 VAL A C 1
ATOM 1786 O O . VAL A 1 226 ? -12.966 -3.073 15.146 1.00 81.44 226 VAL A O 1
ATOM 1789 N N . PRO A 1 227 ? -14.892 -4.008 15.811 1.00 87.88 227 PRO A N 1
ATOM 1790 C CA . PRO A 1 227 ? -15.734 -5.051 16.404 1.00 87.88 227 PRO A CA 1
ATOM 1791 C C . PRO A 1 227 ? -15.760 -6.335 15.562 1.00 87.88 227 PRO A C 1
ATOM 1793 O O . PRO A 1 227 ? -15.862 -6.274 14.333 1.00 87.88 227 PRO A O 1
ATOM 1796 N N . SER A 1 228 ? -15.720 -7.486 16.234 1.00 90.06 228 SER A N 1
ATOM 1797 C CA . SER A 1 228 ? -15.924 -8.802 15.613 1.00 90.06 228 SER A CA 1
ATOM 1798 C C . SER A 1 228 ? -16.859 -9.659 16.457 1.00 90.06 228 SER A C 1
ATOM 1800 O O . SER A 1 228 ? -16.810 -9.603 17.682 1.00 90.06 228 SER A O 1
ATOM 1802 N N . VAL A 1 229 ? -17.703 -10.456 15.808 1.00 93.81 229 VAL A N 1
ATOM 1803 C CA . VAL A 1 229 ? -18.600 -11.422 16.450 1.00 93.81 229 VAL A CA 1
ATOM 1804 C C . VAL A 1 229 ? -18.285 -12.811 15.915 1.00 93.81 229 VAL A C 1
ATOM 1806 O O . VAL A 1 229 ? -18.236 -13.007 14.701 1.00 93.81 229 VAL A O 1
ATOM 1809 N N . VAL A 1 230 ? -18.077 -13.768 16.810 1.00 89.81 230 VAL A N 1
ATOM 1810 C CA . VAL A 1 230 ? -17.908 -15.183 16.479 1.00 89.81 230 VAL A CA 1
ATOM 1811 C C . VAL A 1 230 ? -19.163 -15.924 16.919 1.00 89.81 230 VAL A C 1
ATOM 1813 O O . VAL A 1 230 ? -19.571 -15.822 18.071 1.00 89.81 230 VAL A O 1
ATOM 1816 N N . VAL A 1 231 ? -19.789 -16.651 15.998 1.00 91.06 231 VAL A N 1
ATOM 1817 C CA . VAL A 1 231 ? -20.963 -17.485 16.270 1.00 91.06 231 VAL A CA 1
ATOM 1818 C C . VAL A 1 231 ? -20.557 -18.955 16.165 1.00 91.06 231 VAL A C 1
ATOM 1820 O O . VAL A 1 231 ? -20.075 -19.400 15.117 1.00 91.06 231 VAL A O 1
ATOM 1823 N N . ASN A 1 232 ? -20.743 -19.693 17.260 1.00 86.44 232 ASN A N 1
ATOM 1824 C CA . ASN A 1 232 ? -20.496 -21.129 17.401 1.00 86.44 232 ASN A CA 1
ATOM 1825 C C . ASN A 1 232 ? -19.087 -21.586 16.973 1.00 86.44 232 ASN A C 1
ATOM 1827 O O . ASN A 1 232 ? -18.942 -22.602 16.300 1.00 86.44 232 ASN A O 1
ATOM 1831 N N . GLU A 1 233 ? -18.063 -20.776 17.271 1.00 81.69 233 GLU A N 1
ATOM 1832 C CA . GLU A 1 233 ? -16.657 -20.944 16.842 1.00 81.69 233 GLU A CA 1
ATOM 1833 C C . GLU A 1 233 ? -16.424 -21.068 15.316 1.00 81.69 233 GLU A C 1
ATOM 1835 O O . GLU A 1 233 ? -15.296 -21.282 14.871 1.00 81.69 233 GLU A O 1
ATOM 1840 N N . GLN A 1 234 ? -17.464 -20.930 14.487 1.00 77.31 234 GLN A N 1
ATOM 1841 C CA . GLN A 1 234 ? -17.417 -21.239 13.053 1.00 77.31 234 GLN A CA 1
ATOM 1842 C C . GLN A 1 234 ? -17.609 -20.006 12.177 1.00 77.31 234 GLN A C 1
ATOM 1844 O O . GLN A 1 234 ? -16.915 -19.835 11.172 1.00 77.31 234 GLN A O 1
ATOM 1849 N N . LYS A 1 235 ? -18.572 -19.147 12.525 1.00 87.50 235 LYS A N 1
ATOM 1850 C CA . LYS A 1 235 ? -18.916 -17.978 11.717 1.00 87.50 235 LYS A CA 1
ATOM 1851 C C . LYS A 1 235 ? -18.332 -16.723 12.344 1.00 87.50 235 LYS A C 1
ATOM 1853 O O . LYS A 1 235 ? -18.793 -16.271 13.384 1.00 87.50 235 LYS A O 1
ATOM 1858 N N . LEU A 1 236 ? -17.357 -16.134 11.661 1.00 88.25 236 LEU A N 1
ATOM 1859 C CA . LEU A 1 236 ? -16.827 -14.816 11.983 1.00 88.25 236 LEU A CA 1
ATOM 1860 C C . LEU A 1 236 ? -17.588 -13.734 11.205 1.00 88.25 236 LEU A C 1
ATOM 1862 O O . LEU A 1 236 ? -17.736 -13.829 9.985 1.00 88.25 236 LEU A O 1
ATOM 1866 N N . ILE A 1 237 ? -18.048 -12.711 11.919 1.00 88.19 237 ILE A N 1
ATOM 1867 C CA . ILE A 1 237 ? -18.632 -11.479 11.387 1.00 88.19 237 ILE A CA 1
ATOM 1868 C C . ILE A 1 237 ? -17.730 -10.331 11.836 1.00 88.19 237 ILE A C 1
ATOM 1870 O O . ILE A 1 237 ? -17.603 -10.056 13.025 1.00 88.19 237 ILE A O 1
ATOM 1874 N N . SER A 1 238 ? -17.097 -9.657 10.888 1.00 87.75 238 SER A N 1
ATOM 1875 C CA . SER A 1 238 ? -16.188 -8.535 11.124 1.00 87.75 238 SER A CA 1
ATOM 1876 C C . SER A 1 238 ? -16.814 -7.215 10.679 1.00 87.75 238 SER A C 1
ATOM 1878 O O . SER A 1 238 ? -17.776 -7.199 9.910 1.00 87.75 238 SER A O 1
ATOM 1880 N N . TYR A 1 239 ? -16.231 -6.081 11.084 1.00 76.81 239 TYR A N 1
ATOM 1881 C CA . TYR A 1 239 ? -16.661 -4.763 10.592 1.00 76.81 239 TYR A CA 1
ATOM 1882 C C . TYR A 1 239 ? -16.737 -4.673 9.056 1.00 76.81 239 TYR A C 1
ATOM 1884 O O . TYR A 1 239 ? -17.593 -3.974 8.524 1.00 76.81 239 TYR A O 1
ATOM 1892 N N . GLY A 1 240 ? -15.873 -5.392 8.333 1.00 69.50 240 GLY A N 1
ATOM 1893 C CA . GLY A 1 240 ? -15.864 -5.389 6.868 1.00 69.50 240 GLY A CA 1
ATOM 1894 C C . GLY A 1 240 ? -17.058 -6.093 6.215 1.00 69.50 240 GLY A C 1
ATOM 1895 O O . GLY A 1 240 ? -17.291 -5.883 5.034 1.00 69.50 240 GLY A O 1
ATOM 1896 N N . ASP A 1 241 ? -17.819 -6.911 6.946 1.00 73.75 241 ASP A N 1
ATOM 1897 C CA . ASP A 1 241 ? -18.972 -7.633 6.385 1.00 73.75 241 ASP A CA 1
ATOM 1898 C C . ASP A 1 241 ? -20.234 -6.762 6.299 1.00 73.75 241 ASP A C 1
ATOM 1900 O O . ASP A 1 241 ? -21.140 -7.045 5.513 1.00 73.75 241 ASP A O 1
ATOM 1904 N N . TYR A 1 242 ? -20.287 -5.690 7.094 1.00 80.00 242 TYR A N 1
ATOM 1905 C CA . TYR A 1 242 ? -21.409 -4.751 7.134 1.00 80.00 242 TYR A CA 1
ATOM 1906 C C . TYR A 1 242 ? -20.995 -3.286 6.927 1.00 80.00 242 TYR A C 1
ATOM 1908 O O . TYR A 1 242 ? -21.863 -2.440 6.741 1.00 80.00 242 TYR A O 1
ATOM 1916 N N . GLU A 1 243 ? -19.697 -2.966 6.961 1.00 78.88 243 GLU A N 1
ATOM 1917 C CA . GLU A 1 243 ? -19.108 -1.648 6.664 1.00 78.88 243 GLU A CA 1
ATOM 1918 C C . GLU A 1 243 ? -19.758 -0.462 7.414 1.00 78.88 243 GLU A C 1
ATOM 1920 O O . GLU A 1 243 ? -19.772 0.672 6.940 1.00 78.88 243 GLU A O 1
ATOM 1925 N N . GLY A 1 244 ? -20.288 -0.701 8.619 1.00 76.19 244 GLY A N 1
ATOM 1926 C CA . GLY A 1 244 ? -20.995 0.307 9.422 1.00 76.19 244 GLY A CA 1
ATOM 1927 C C . GLY A 1 244 ? -22.505 0.415 9.163 1.00 76.19 244 GLY A C 1
ATOM 1928 O O . GLY A 1 244 ? -23.174 1.198 9.836 1.00 76.19 244 GLY A O 1
ATOM 1929 N N . ASN A 1 245 ? -23.068 -0.389 8.258 1.00 87.44 245 ASN A N 1
ATOM 1930 C CA . ASN A 1 245 ? -24.511 -0.535 8.084 1.00 87.44 245 ASN A CA 1
ATOM 1931 C C . ASN A 1 245 ? -25.097 -1.447 9.180 1.00 87.44 245 ASN A C 1
ATOM 1933 O O . ASN A 1 245 ? -24.901 -2.662 9.176 1.00 87.44 245 ASN A O 1
ATOM 1937 N N . MET A 1 246 ? -25.831 -0.852 10.119 1.00 88.38 246 MET A N 1
ATOM 1938 C CA . MET A 1 246 ? -26.384 -1.557 11.281 1.00 88.38 246 MET A CA 1
ATOM 1939 C C . MET A 1 246 ? -27.511 -2.533 10.926 1.00 88.38 246 MET A C 1
ATOM 1941 O O . MET A 1 246 ? -27.610 -3.594 11.532 1.00 88.38 246 MET A O 1
ATOM 1945 N N . THR A 1 247 ? -28.317 -2.225 9.909 1.00 90.50 247 THR A N 1
ATOM 1946 C CA . THR A 1 247 ? -29.366 -3.131 9.417 1.00 90.50 247 THR A CA 1
ATOM 1947 C C . THR A 1 247 ? -28.750 -4.387 8.812 1.00 90.50 247 THR A C 1
ATOM 1949 O O . THR A 1 247 ? -29.219 -5.494 9.053 1.00 90.50 247 THR A O 1
ATOM 1952 N N . ARG A 1 248 ? -27.643 -4.225 8.076 1.00 89.00 248 ARG A N 1
ATOM 1953 C CA . ARG A 1 248 ? -26.904 -5.353 7.508 1.00 89.00 248 ARG A CA 1
ATOM 1954 C C . ARG A 1 248 ? -26.222 -6.199 8.586 1.00 89.00 248 ARG A C 1
ATOM 1956 O O . ARG A 1 248 ? -26.193 -7.419 8.462 1.00 89.00 248 ARG A O 1
ATOM 1963 N N . LEU A 1 249 ? -25.693 -5.565 9.635 1.00 91.19 249 LEU A N 1
ATOM 1964 C CA . LEU A 1 249 ? -25.148 -6.262 10.804 1.00 91.19 249 LEU A CA 1
ATOM 1965 C C . LEU A 1 249 ? -26.218 -7.122 11.487 1.00 91.19 249 LEU A C 1
ATOM 1967 O O . LEU A 1 249 ? -25.961 -8.289 11.772 1.00 91.19 249 LEU A O 1
ATOM 1971 N N . GLU A 1 250 ? -27.405 -6.560 11.720 1.00 92.81 250 GLU A N 1
ATOM 1972 C CA . GLU A 1 250 ? -28.531 -7.292 12.300 1.00 92.81 250 GLU A CA 1
ATOM 1973 C C . GLU A 1 250 ? -28.931 -8.498 11.437 1.00 92.81 250 GLU A C 1
ATOM 1975 O O . GLU A 1 250 ? -29.035 -9.607 11.956 1.00 92.81 250 GLU A O 1
ATOM 1980 N N . GLU A 1 251 ? -29.090 -8.307 10.125 1.00 90.56 251 GLU A N 1
ATOM 1981 C CA . GLU A 1 251 ? -29.461 -9.368 9.181 1.00 90.56 251 GLU A CA 1
ATOM 1982 C C . GLU A 1 251 ? -28.454 -10.532 9.191 1.00 90.56 251 GLU A C 1
ATOM 1984 O O . GLU A 1 251 ? -28.839 -11.683 9.392 1.00 90.56 251 GLU A O 1
ATOM 1989 N N . ILE A 1 252 ? -27.155 -10.234 9.051 1.00 89.50 252 ILE A N 1
ATOM 1990 C CA . ILE A 1 252 ? -26.093 -11.253 9.015 1.00 89.50 252 ILE A CA 1
ATOM 1991 C C . ILE A 1 252 ? -25.982 -11.986 10.359 1.00 89.50 252 ILE A C 1
ATOM 1993 O O . ILE A 1 252 ? -25.723 -13.190 10.386 1.00 89.50 252 ILE A O 1
ATOM 1997 N N . LEU A 1 253 ? -26.148 -11.278 11.482 1.00 93.12 253 LEU A N 1
ATOM 1998 C CA . LEU A 1 253 ? -26.066 -11.880 12.812 1.00 93.12 253 LEU A CA 1
ATOM 1999 C C . LEU A 1 253 ? -27.250 -12.817 13.081 1.00 93.12 253 LEU A C 1
ATOM 2001 O O . LEU A 1 253 ? -27.038 -13.917 13.590 1.00 93.12 253 LEU A O 1
ATOM 2005 N N . ARG A 1 254 ? -28.471 -12.424 12.697 1.00 93.00 254 ARG A N 1
ATOM 2006 C CA . ARG A 1 254 ? -29.663 -13.286 12.782 1.00 93.00 254 ARG A CA 1
ATOM 2007 C C . ARG A 1 254 ? -29.506 -14.539 11.931 1.00 93.00 254 ARG A C 1
ATOM 2009 O O . ARG A 1 254 ? -29.654 -15.644 12.443 1.00 93.00 254 ARG A O 1
ATOM 2016 N N . GLU A 1 255 ? -29.097 -14.367 10.675 1.00 89.00 255 GLU A N 1
ATOM 2017 C CA . GLU A 1 255 ? -28.826 -15.474 9.756 1.00 89.00 255 GLU A CA 1
ATOM 2018 C C . GLU A 1 255 ? -27.772 -16.438 10.333 1.00 89.00 255 GLU A C 1
ATOM 2020 O O . GLU A 1 255 ? -27.926 -17.657 10.265 1.00 89.00 255 GLU A O 1
ATOM 2025 N N . ALA A 1 256 ? -26.701 -15.915 10.938 1.00 87.88 256 ALA A N 1
ATOM 2026 C CA . ALA A 1 256 ? -25.654 -16.732 11.546 1.00 87.88 256 ALA A CA 1
ATOM 2027 C C . ALA A 1 256 ? -26.153 -17.546 12.751 1.00 87.88 256 ALA A C 1
ATOM 2029 O O . ALA A 1 256 ? -25.797 -18.717 12.873 1.00 87.88 256 ALA A O 1
ATOM 2030 N N . ILE A 1 257 ? -26.976 -16.949 13.619 1.00 88.88 257 ILE A N 1
ATOM 2031 C CA . ILE A 1 257 ? -27.550 -17.621 14.795 1.00 88.88 257 ILE A CA 1
ATOM 2032 C C . ILE A 1 257 ? -28.556 -18.700 14.368 1.00 88.88 257 ILE A C 1
ATOM 2034 O O . ILE A 1 257 ? -28.543 -19.810 14.903 1.00 88.88 257 ILE A O 1
ATOM 2038 N N . GLU A 1 258 ? -29.393 -18.412 13.373 1.00 86.00 258 GLU A N 1
ATOM 2039 C CA . GLU A 1 258 ? -30.389 -19.352 12.847 1.00 86.00 258 GLU A CA 1
ATOM 2040 C C . GLU A 1 258 ? -29.732 -20.542 12.144 1.00 86.00 258 GLU A C 1
ATOM 2042 O O . GLU A 1 258 ? -30.060 -21.693 12.431 1.00 86.00 258 GLU A O 1
ATOM 2047 N N . ASN A 1 259 ? -28.728 -20.290 11.302 1.00 82.56 259 ASN A N 1
ATOM 2048 C CA . ASN A 1 259 ? -27.961 -21.349 10.648 1.00 82.56 259 ASN A CA 1
ATOM 2049 C C . ASN A 1 259 ? -27.181 -22.204 11.657 1.00 82.56 259 ASN A C 1
ATOM 2051 O O . ASN A 1 259 ? -27.144 -23.427 11.523 1.00 82.56 259 ASN A O 1
ATOM 2055 N N . ALA A 1 260 ? -26.612 -21.586 12.698 1.00 77.69 260 ALA A N 1
ATOM 2056 C CA . ALA A 1 260 ? -25.946 -22.306 13.783 1.00 77.69 260 ALA A CA 1
ATOM 2057 C C . ALA A 1 260 ? -26.918 -23.158 14.620 1.00 77.69 260 ALA A C 1
ATOM 2059 O O . ALA A 1 260 ? -26.499 -24.160 15.198 1.00 77.69 260 ALA A O 1
ATOM 2060 N N . SER A 1 261 ? -28.204 -22.795 14.653 1.00 72.44 261 SER A N 1
ATOM 2061 C CA . SER A 1 261 ? -29.257 -23.553 15.340 1.00 72.44 261 SER A CA 1
ATOM 2062 C C . SER A 1 261 ? -29.756 -24.765 14.539 1.00 72.44 261 SER A C 1
ATOM 2064 O O . SER A 1 261 ? -30.321 -25.690 15.124 1.00 72.44 261 SER A O 1
ATOM 2066 N N . LEU A 1 262 ? -29.582 -24.772 13.209 1.00 67.62 262 LEU A N 1
ATOM 2067 C CA . LEU A 1 262 ? -30.226 -25.734 12.304 1.00 67.62 262 LEU A CA 1
ATOM 2068 C C . LEU A 1 262 ? -29.355 -26.939 11.911 1.00 67.62 262 LEU A C 1
ATOM 2070 O O . LEU A 1 262 ? -29.915 -27.988 11.597 1.00 67.62 262 LEU A O 1
ATOM 2074 N N . SER A 1 263 ? -28.020 -26.847 11.928 1.00 50.28 263 SER A N 1
ATOM 2075 C CA . SER A 1 263 ? -27.147 -28.000 11.641 1.00 50.28 263 SER A CA 1
ATOM 2076 C C . SER A 1 263 ? -25.684 -27.736 12.022 1.00 50.28 263 SER A C 1
ATOM 2078 O O . SER A 1 263 ? -25.189 -26.633 11.784 1.00 50.28 263 SER A O 1
ATOM 2080 N N . PRO A 1 264 ? -24.933 -28.740 12.520 1.00 52.62 264 PRO A N 1
ATOM 2081 C CA . PRO A 1 264 ? -23.483 -28.665 12.550 1.00 52.62 264 PRO A CA 1
ATOM 2082 C C . PRO A 1 264 ? -22.933 -28.807 11.120 1.00 52.62 264 PRO A C 1
ATOM 2084 O O . PRO A 1 264 ? -23.282 -29.738 10.397 1.00 52.62 264 PRO A O 1
ATOM 2087 N N . ALA A 1 265 ? -22.021 -27.899 10.774 1.00 49.22 265 ALA A N 1
ATOM 2088 C CA . ALA A 1 265 ? -21.087 -27.929 9.649 1.00 49.22 265 ALA A CA 1
ATOM 2089 C C . ALA A 1 265 ? -21.576 -27.529 8.232 1.00 49.22 265 ALA A C 1
ATOM 2091 O O . ALA A 1 265 ? -22.517 -28.068 7.659 1.00 49.22 265 ALA A O 1
ATOM 2092 N N . ILE A 1 266 ? -20.716 -26.687 7.637 1.00 50.28 266 ILE A N 1
ATOM 2093 C CA . ILE A 1 266 ? -20.530 -26.328 6.219 1.00 50.28 266 ILE A CA 1
ATOM 2094 C C . ILE A 1 266 ? -21.402 -25.169 5.699 1.00 50.28 266 ILE A C 1
ATOM 2096 O O . ILE A 1 266 ? -22.289 -25.343 4.869 1.00 50.28 266 ILE A O 1
ATOM 2100 N N . ALA A 1 267 ? -21.031 -23.943 6.083 1.00 39.78 267 ALA A N 1
ATOM 2101 C CA . ALA A 1 267 ? -21.220 -22.766 5.233 1.00 39.78 267 ALA A CA 1
ATOM 2102 C C . ALA A 1 267 ? -19.887 -22.423 4.530 1.00 39.78 267 ALA A C 1
ATOM 2104 O O . ALA A 1 267 ? -18.821 -22.581 5.134 1.00 39.78 267 ALA A O 1
ATOM 2105 N N . PRO A 1 268 ? -19.908 -21.972 3.260 1.00 35.81 268 PRO A N 1
ATOM 2106 C CA . PRO A 1 268 ? -18.703 -21.747 2.476 1.00 35.81 268 PRO A CA 1
ATOM 2107 C C . PRO A 1 268 ? -17.911 -20.581 3.068 1.00 35.81 268 PRO A C 1
ATOM 2109 O O . PRO A 1 268 ? -18.397 -19.453 3.175 1.00 35.81 268 PRO A O 1
ATOM 2112 N N . VAL A 1 269 ? -16.669 -20.862 3.454 1.00 34.97 269 VAL A N 1
ATOM 2113 C CA . VAL A 1 269 ? -15.727 -19.857 3.938 1.00 34.97 269 VAL A CA 1
ATOM 2114 C C . VAL A 1 269 ? -15.440 -18.889 2.792 1.00 34.97 269 VAL A C 1
ATOM 2116 O O . VAL A 1 269 ? -14.727 -19.213 1.843 1.00 34.97 269 VAL A O 1
ATOM 2119 N N . LYS A 1 270 ? -15.975 -17.671 2.887 1.00 39.06 270 LYS A N 1
ATOM 2120 C CA . LYS A 1 270 ? -15.478 -16.520 2.132 1.00 39.06 270 LYS A CA 1
ATOM 2121 C C . LYS A 1 270 ? -14.109 -16.185 2.736 1.00 39.06 270 LYS A C 1
ATOM 2123 O O . LYS A 1 270 ? -14.019 -15.403 3.675 1.00 39.06 270 LYS A O 1
ATOM 2128 N N . GLN A 1 271 ? -13.056 -16.880 2.300 1.00 38.34 271 GLN A N 1
ATOM 2129 C CA . GLN A 1 271 ? -11.703 -16.679 2.823 1.00 38.34 271 GLN A CA 1
ATOM 2130 C C . GLN A 1 271 ? -11.257 -15.248 2.500 1.00 38.34 271 GLN A C 1
ATOM 2132 O O . GLN A 1 271 ? -10.864 -14.956 1.371 1.00 38.34 271 GLN A O 1
ATOM 2137 N N . LYS A 1 272 ? -11.302 -14.346 3.490 1.00 45.09 272 LYS A N 1
ATOM 2138 C CA . LYS A 1 272 ? -10.486 -13.131 3.450 1.00 45.09 272 LYS A CA 1
ATOM 2139 C C . LYS A 1 272 ? -9.033 -13.598 3.457 1.00 45.09 272 LYS A C 1
ATOM 2141 O O . LYS A 1 272 ? -8.591 -14.249 4.400 1.00 45.09 272 LYS A O 1
ATOM 2146 N N . ILE A 1 273 ? -8.324 -13.341 2.362 1.00 51.97 273 ILE A N 1
ATOM 2147 C CA . ILE A 1 273 ? -6.928 -13.738 2.188 1.00 51.97 273 ILE A CA 1
ATOM 2148 C C . ILE A 1 273 ? -6.119 -12.995 3.250 1.00 51.97 273 ILE A C 1
ATOM 2150 O O . ILE A 1 273 ? -5.876 -11.811 3.091 1.00 51.97 273 ILE A O 1
ATOM 2154 N N . VAL A 1 274 ? -5.702 -13.649 4.330 1.00 54.62 274 VAL A N 1
ATOM 2155 C CA . VAL A 1 274 ? -4.699 -13.081 5.239 1.00 54.62 274 VAL A CA 1
ATOM 2156 C C . VAL A 1 274 ? -3.345 -13.291 4.565 1.00 54.62 274 VAL A C 1
ATOM 2158 O O . VAL A 1 274 ? -2.817 -14.404 4.543 1.00 54.62 274 VAL A O 1
ATOM 2161 N N . LEU A 1 275 ? -2.807 -12.255 3.915 1.00 63.53 275 LEU A N 1
ATOM 2162 C CA . LEU A 1 275 ? -1.506 -12.358 3.258 1.00 63.53 275 LEU A CA 1
ATOM 2163 C C . LEU A 1 275 ? -0.393 -12.274 4.308 1.00 63.53 275 LEU A C 1
ATOM 2165 O O . LEU A 1 275 ? -0.268 -11.282 5.015 1.00 63.53 275 LEU A O 1
ATOM 2169 N N . SER A 1 276 ? 0.459 -13.298 4.367 1.00 79.19 276 SER A N 1
ATOM 2170 C CA . SER A 1 276 ? 1.687 -13.265 5.170 1.00 79.19 276 SER A CA 1
ATOM 2171 C C . SER A 1 276 ? 2.710 -12.269 4.596 1.00 79.19 276 SER A C 1
ATOM 2173 O O . SER A 1 276 ? 2.682 -11.967 3.400 1.00 79.19 276 SER A O 1
ATOM 2175 N N . VAL A 1 277 ? 3.645 -11.766 5.415 1.00 81.88 277 VAL A N 1
ATOM 2176 C CA . VAL A 1 277 ? 4.681 -10.802 4.968 1.00 81.88 277 VAL A CA 1
ATOM 2177 C C . VAL A 1 277 ? 5.454 -11.313 3.734 1.00 81.88 277 VAL A C 1
ATOM 2179 O O . VAL A 1 277 ? 5.601 -10.551 2.773 1.00 81.88 277 VAL A O 1
ATOM 2182 N N . PRO A 1 278 ? 5.879 -12.594 3.671 1.00 83.25 278 PRO A N 1
ATOM 2183 C CA . PRO A 1 278 ? 6.476 -13.164 2.461 1.00 83.25 278 PRO A CA 1
ATOM 2184 C C . PRO A 1 278 ? 5.541 -13.149 1.248 1.00 83.25 278 PRO A C 1
ATOM 2186 O O . PRO A 1 278 ? 5.981 -12.862 0.136 1.00 83.25 278 PRO A O 1
ATOM 2189 N N . SER A 1 279 ? 4.248 -13.422 1.439 1.00 79.19 279 SER A N 1
ATOM 2190 C CA . SER A 1 279 ? 3.265 -13.379 0.353 1.00 79.19 279 SER A CA 1
ATOM 2191 C C . SER A 1 279 ? 3.146 -11.965 -0.222 1.00 79.19 279 SER A C 1
ATOM 2193 O O . SER A 1 279 ? 3.182 -11.794 -1.438 1.00 79.19 279 SER A O 1
ATOM 2195 N N . VAL A 1 280 ? 3.090 -10.942 0.635 1.00 82.31 280 VAL A N 1
ATOM 2196 C CA . VAL A 1 280 ? 3.041 -9.533 0.211 1.00 82.31 280 VAL A CA 1
ATOM 2197 C C . VAL A 1 280 ? 4.314 -9.119 -0.530 1.00 82.31 280 VAL A C 1
ATOM 2199 O O . VAL A 1 280 ? 4.241 -8.431 -1.550 1.00 82.31 280 VAL A O 1
ATOM 2202 N N . PHE A 1 281 ? 5.478 -9.588 -0.080 1.00 87.12 281 PHE A N 1
ATOM 2203 C CA . PHE A 1 281 ? 6.739 -9.382 -0.790 1.00 87.12 281 PHE A CA 1
ATOM 2204 C C . PHE A 1 281 ? 6.718 -9.988 -2.202 1.00 87.12 281 PHE A C 1
ATOM 2206 O O . PHE A 1 281 ? 7.125 -9.326 -3.156 1.00 87.12 281 PHE A O 1
ATOM 2213 N N . VAL A 1 282 ? 6.202 -11.213 -2.363 1.00 84.81 282 VAL A N 1
ATOM 2214 C CA . VAL A 1 282 ? 6.075 -11.869 -3.678 1.00 84.81 282 VAL A CA 1
ATOM 2215 C C . VAL A 1 282 ? 5.124 -11.097 -4.590 1.00 84.81 282 VAL A C 1
ATOM 2217 O O . VAL A 1 282 ? 5.438 -10.882 -5.760 1.00 84.81 282 VAL A O 1
ATOM 2220 N N . VAL A 1 283 ? 3.995 -10.621 -4.062 1.00 80.69 283 VAL A N 1
ATOM 2221 C CA . VAL A 1 283 ? 3.071 -9.770 -4.826 1.00 80.69 283 VAL A CA 1
ATOM 2222 C C . VAL A 1 283 ? 3.771 -8.479 -5.269 1.00 80.69 283 VAL A C 1
ATOM 2224 O O . VAL A 1 283 ? 3.681 -8.105 -6.439 1.00 80.69 283 VAL A O 1
ATOM 2227 N N . GLY A 1 284 ? 4.536 -7.842 -4.377 1.00 85.12 284 GLY A N 1
ATOM 2228 C CA . GLY A 1 284 ? 5.364 -6.680 -4.707 1.00 85.12 284 GLY A CA 1
ATOM 2229 C C . GLY A 1 284 ? 6.399 -6.980 -5.789 1.00 85.12 284 GLY A C 1
ATOM 2230 O O . GLY A 1 284 ? 6.537 -6.218 -6.743 1.00 85.12 284 GLY A O 1
ATOM 2231 N N . PHE A 1 285 ? 7.078 -8.122 -5.703 1.00 87.50 285 PHE A N 1
ATOM 2232 C CA . PHE A 1 285 ? 8.041 -8.578 -6.705 1.00 87.50 285 PHE A CA 1
ATOM 2233 C C . PHE A 1 285 ? 7.405 -8.739 -8.086 1.00 87.50 285 PHE A C 1
ATOM 2235 O O . PHE A 1 285 ? 7.924 -8.208 -9.069 1.00 87.50 285 PHE A O 1
ATOM 2242 N N . ILE A 1 286 ? 6.240 -9.386 -8.158 1.00 81.75 286 ILE A N 1
ATOM 2243 C CA . ILE A 1 286 ? 5.478 -9.544 -9.402 1.00 81.75 286 ILE A CA 1
ATOM 2244 C C . ILE A 1 286 ? 5.051 -8.171 -9.949 1.00 81.75 286 ILE A C 1
ATOM 2246 O O . ILE A 1 286 ? 5.229 -7.905 -11.138 1.00 81.75 286 ILE A O 1
ATOM 2250 N N . ALA A 1 287 ? 4.581 -7.257 -9.093 1.00 78.44 287 ALA A N 1
ATOM 2251 C CA . ALA A 1 287 ? 4.241 -5.881 -9.477 1.00 78.44 287 ALA A CA 1
ATOM 2252 C C . ALA A 1 287 ? 5.468 -5.050 -9.924 1.00 78.44 287 ALA A C 1
ATOM 2254 O O . ALA A 1 287 ? 5.367 -4.107 -10.725 1.00 78.44 287 ALA A O 1
ATOM 2255 N N . GLY A 1 288 ? 6.661 -5.410 -9.445 1.00 79.75 288 GLY A N 1
ATOM 2256 C CA . GLY A 1 288 ? 7.942 -4.899 -9.922 1.00 79.75 288 GLY A CA 1
ATOM 2257 C C . GLY A 1 288 ? 8.166 -5.192 -11.410 1.00 79.75 288 GLY A C 1
ATOM 2258 O O . GLY A 1 288 ? 8.546 -4.279 -12.150 1.00 79.75 288 GLY A O 1
ATOM 2259 N N . PHE A 1 289 ? 7.834 -6.405 -11.869 1.00 77.44 289 PHE A N 1
ATOM 2260 C CA . PHE A 1 289 ? 7.927 -6.871 -13.264 1.00 77.44 289 PHE A CA 1
ATOM 2261 C C . PHE A 1 289 ? 6.796 -6.345 -14.165 1.00 77.44 289 PHE A C 1
ATOM 2263 O O . PHE A 1 289 ? 6.039 -7.094 -14.779 1.00 77.44 289 PHE A O 1
ATOM 2270 N N . ASN A 1 290 ? 6.704 -5.024 -14.293 1.00 74.31 290 ASN A N 1
ATOM 2271 C CA . ASN A 1 290 ? 5.757 -4.358 -15.186 1.00 74.31 290 ASN A CA 1
ATOM 2272 C C . ASN A 1 290 ? 6.486 -3.707 -16.388 1.00 74.31 290 ASN A C 1
ATOM 2274 O O . ASN A 1 290 ? 7.713 -3.677 -16.423 1.00 74.31 290 ASN A O 1
ATOM 2278 N N . PRO A 1 291 ? 5.809 -3.144 -17.402 1.00 62.66 291 PRO A N 1
ATOM 2279 C CA . PRO A 1 291 ? 6.476 -2.635 -18.596 1.00 62.66 291 PRO A CA 1
ATOM 2280 C C . PRO A 1 291 ? 7.162 -1.297 -18.316 1.00 62.66 291 PRO A C 1
ATOM 2282 O O . PRO A 1 291 ? 8.022 -0.884 -19.091 1.00 62.66 291 PRO A O 1
ATOM 2285 N N . CYS A 1 292 ? 6.820 -0.620 -17.212 1.00 72.44 292 CYS A N 1
ATOM 2286 C CA . CYS A 1 292 ? 7.564 0.531 -16.715 1.00 72.44 292 CYS A CA 1
ATOM 2287 C C . CYS A 1 292 ? 8.982 0.109 -16.311 1.00 72.44 292 CYS A C 1
ATOM 2289 O O . CYS A 1 292 ? 9.903 0.908 -16.469 1.00 72.44 292 CYS A O 1
ATOM 2291 N N . LEU A 1 293 ? 9.188 -1.157 -15.909 1.00 75.00 293 LEU A N 1
ATOM 2292 C CA . LEU A 1 293 ? 10.519 -1.735 -15.728 1.00 75.00 293 LEU A CA 1
ATOM 2293 C C . LEU A 1 293 ? 11.363 -1.537 -16.990 1.00 75.00 293 LEU A C 1
ATOM 2295 O O . LEU A 1 293 ? 12.528 -1.212 -16.865 1.00 75.00 293 LEU A O 1
ATOM 2299 N N . LEU A 1 294 ? 10.798 -1.616 -18.201 1.00 69.75 294 LEU A N 1
ATOM 2300 C CA . LEU A 1 294 ? 11.545 -1.442 -19.457 1.00 69.75 294 LEU A CA 1
ATOM 2301 C C . LEU A 1 294 ? 12.128 -0.041 -19.636 1.00 69.75 294 LEU A C 1
ATOM 2303 O O . LEU A 1 294 ? 13.169 0.110 -20.276 1.00 69.75 294 LEU A O 1
ATOM 2307 N N . ALA A 1 295 ? 11.464 0.982 -19.102 1.00 72.56 295 ALA A N 1
ATOM 2308 C CA . ALA A 1 295 ? 12.019 2.330 -19.074 1.00 72.56 295 ALA A CA 1
ATOM 2309 C C . ALA A 1 295 ? 13.191 2.403 -18.085 1.00 72.56 295 ALA A C 1
ATOM 2311 O O . ALA A 1 295 ? 14.216 3.004 -18.394 1.00 72.56 295 ALA A O 1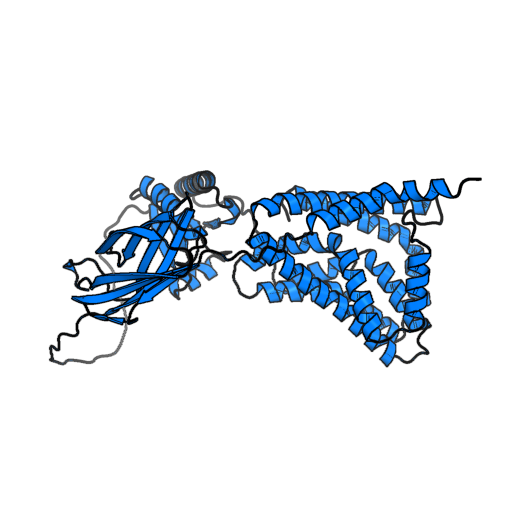
ATOM 2312 N N . ILE A 1 296 ? 13.075 1.699 -16.956 1.00 78.44 296 ILE A N 1
ATOM 2313 C CA . ILE A 1 296 ? 14.140 1.558 -15.958 1.00 78.44 296 ILE A CA 1
ATOM 2314 C C . ILE A 1 296 ? 15.332 0.774 -16.536 1.00 78.44 296 ILE A C 1
ATOM 2316 O O . ILE A 1 296 ? 16.468 1.203 -16.365 1.00 78.44 296 ILE A O 1
ATOM 2320 N N . LEU A 1 297 ? 15.094 -0.309 -17.292 1.00 74.69 297 LEU A N 1
ATOM 2321 C CA . LEU A 1 297 ? 16.134 -1.072 -18.000 1.00 74.69 297 LEU A CA 1
ATOM 2322 C C . LEU A 1 297 ? 16.938 -0.155 -18.924 1.00 74.69 297 LEU A C 1
ATOM 2324 O O . LEU A 1 297 ? 18.164 -0.165 -18.895 1.00 74.69 297 LEU A O 1
ATOM 2328 N N . ALA A 1 298 ? 16.233 0.636 -19.736 1.00 74.69 298 ALA A N 1
ATOM 2329 C CA . ALA A 1 298 ? 16.844 1.542 -20.700 1.00 74.69 298 ALA A CA 1
ATOM 2330 C C . ALA A 1 298 ? 17.637 2.651 -20.006 1.00 74.69 298 ALA A C 1
ATOM 2332 O O . ALA A 1 298 ? 18.736 2.987 -20.438 1.00 74.69 298 ALA A O 1
ATOM 2333 N N . PHE A 1 299 ? 17.100 3.187 -18.908 1.00 78.88 299 PHE A N 1
ATOM 2334 C CA . PHE A 1 299 ? 17.785 4.180 -18.095 1.00 78.88 299 PHE A CA 1
ATOM 2335 C C . PHE A 1 299 ? 19.072 3.613 -17.484 1.00 78.88 299 PHE A C 1
ATOM 2337 O O . PHE A 1 299 ? 20.140 4.179 -17.697 1.00 78.88 299 PHE A O 1
ATOM 2344 N N . ILE A 1 300 ? 19.007 2.461 -16.805 1.00 79.19 300 ILE A N 1
ATOM 2345 C CA . ILE A 1 300 ? 20.184 1.823 -16.193 1.00 79.19 300 ILE A CA 1
ATOM 2346 C C . ILE A 1 300 ? 21.219 1.454 -17.261 1.00 79.19 300 ILE A C 1
ATOM 2348 O O . ILE A 1 300 ? 22.405 1.718 -17.073 1.00 79.19 300 ILE A O 1
ATOM 2352 N N . ALA A 1 301 ? 20.788 0.905 -18.400 1.00 77.38 301 ALA A N 1
ATOM 2353 C CA . ALA A 1 301 ? 21.673 0.586 -19.516 1.00 77.38 301 ALA A CA 1
ATOM 2354 C C . ALA A 1 301 ? 22.364 1.843 -20.076 1.00 77.38 301 ALA A C 1
ATOM 2356 O O . ALA A 1 301 ? 23.579 1.841 -20.255 1.00 77.38 301 ALA A O 1
ATOM 2357 N N . SER A 1 302 ? 21.618 2.932 -20.292 1.00 75.81 302 SER A N 1
ATOM 2358 C CA . SER A 1 302 ? 22.160 4.201 -20.796 1.00 75.81 302 SER A CA 1
ATOM 2359 C C . SER A 1 302 ? 23.133 4.849 -19.810 1.00 75.81 302 SER A C 1
ATOM 2361 O O . SER A 1 302 ? 24.184 5.338 -20.215 1.00 75.81 302 SER A O 1
ATOM 2363 N N . VAL A 1 303 ? 22.808 4.848 -18.517 1.00 75.12 303 VAL A N 1
ATOM 2364 C CA . VAL A 1 303 ? 23.673 5.394 -17.462 1.00 75.12 303 VAL A CA 1
ATOM 2365 C C . VAL A 1 303 ? 24.940 4.554 -17.301 1.00 75.12 303 VAL A C 1
ATOM 2367 O O . VAL A 1 303 ? 26.029 5.104 -17.136 1.00 75.12 303 VAL A O 1
ATOM 2370 N N . SER A 1 304 ? 24.826 3.228 -17.394 1.00 75.50 304 SER A N 1
ATOM 2371 C CA . SER A 1 304 ? 25.980 2.327 -17.362 1.00 75.50 304 SER A CA 1
ATOM 2372 C C . SER A 1 304 ? 26.906 2.514 -18.566 1.00 75.50 304 SER A C 1
ATOM 2374 O O . SER A 1 304 ? 28.098 2.261 -18.436 1.00 75.50 304 SER A O 1
ATOM 2376 N N . LEU A 1 305 ? 26.378 2.940 -19.719 1.00 73.88 305 LEU A N 1
ATOM 2377 C CA . LEU A 1 305 ? 27.173 3.277 -20.906 1.00 73.88 305 LEU A CA 1
ATOM 2378 C C . LEU A 1 305 ? 27.818 4.667 -20.795 1.00 73.88 305 LEU A C 1
ATOM 2380 O O . LEU A 1 305 ? 28.941 4.864 -21.249 1.00 73.88 305 LEU A O 1
ATOM 2384 N N . ALA A 1 306 ? 27.115 5.627 -20.187 1.00 71.88 306 ALA A N 1
ATOM 2385 C CA . ALA A 1 306 ? 27.584 7.003 -20.019 1.00 71.88 306 ALA A CA 1
ATOM 2386 C C . ALA A 1 306 ? 28.644 7.149 -18.915 1.00 71.88 306 ALA A C 1
ATOM 2388 O O . ALA A 1 306 ? 29.531 7.997 -19.001 1.00 71.88 306 ALA A O 1
ATOM 2389 N N . THR A 1 307 ? 28.567 6.329 -17.866 1.00 70.44 307 THR A N 1
ATOM 2390 C CA . THR A 1 307 ? 29.559 6.312 -16.787 1.00 70.44 307 THR A CA 1
ATOM 2391 C C . THR A 1 307 ? 30.702 5.371 -17.161 1.00 70.44 307 THR A C 1
ATOM 2393 O O . THR A 1 307 ? 30.481 4.198 -17.420 1.00 70.44 307 THR A O 1
ATOM 2396 N N . THR A 1 308 ? 31.935 5.886 -17.206 1.00 61.12 308 THR A N 1
ATOM 2397 C CA . THR A 1 308 ? 33.166 5.257 -17.741 1.00 61.12 308 THR A CA 1
ATOM 2398 C C . THR A 1 308 ? 33.641 3.997 -16.979 1.00 61.12 308 THR A C 1
ATOM 2400 O O . THR A 1 308 ? 34.760 3.933 -16.477 1.00 61.12 308 THR A O 1
ATOM 2403 N N . GLY A 1 309 ? 32.790 2.984 -16.822 1.00 57.62 309 GLY A N 1
ATOM 2404 C CA . GLY A 1 309 ? 33.154 1.635 -16.379 1.00 57.62 309 GLY A CA 1
ATOM 2405 C C . GLY A 1 309 ? 33.428 1.434 -14.882 1.00 57.62 309 GLY A C 1
ATOM 2406 O O . GLY A 1 309 ? 33.702 0.307 -14.464 1.00 57.62 309 GLY A O 1
ATOM 2407 N N . ARG A 1 310 ? 33.335 2.462 -14.022 1.00 77.19 310 ARG A N 1
ATOM 2408 C CA . ARG A 1 310 ? 33.458 2.257 -12.564 1.00 77.19 310 ARG A CA 1
ATOM 2409 C C . ARG A 1 310 ? 32.195 1.602 -12.007 1.00 77.19 310 ARG A C 1
ATOM 2411 O O . ARG A 1 310 ? 31.221 2.285 -11.702 1.00 77.19 310 ARG A O 1
ATOM 2418 N N . ARG A 1 311 ? 32.266 0.285 -11.776 1.00 81.81 311 ARG A N 1
ATOM 2419 C CA . ARG A 1 311 ? 31.203 -0.547 -11.168 1.00 81.81 311 ARG A CA 1
ATOM 2420 C C . ARG A 1 311 ? 30.575 0.088 -9.922 1.00 81.81 311 ARG A C 1
ATOM 2422 O O . ARG A 1 311 ? 29.360 0.076 -9.766 1.00 81.81 311 ARG A O 1
ATOM 2429 N N . ARG A 1 312 ? 31.399 0.716 -9.073 1.00 83.31 312 ARG A N 1
ATOM 2430 C CA . ARG A 1 312 ? 30.955 1.426 -7.862 1.00 83.31 312 ARG A CA 1
ATOM 2431 C C . ARG A 1 312 ? 29.974 2.565 -8.163 1.00 83.31 312 ARG A C 1
ATOM 2433 O O . ARG A 1 312 ? 29.010 2.728 -7.426 1.00 83.31 312 ARG A O 1
ATOM 2440 N N . ASN A 1 313 ? 30.191 3.327 -9.234 1.00 82.62 313 ASN A N 1
ATOM 2441 C CA . ASN A 1 313 ? 29.326 4.454 -9.591 1.00 82.62 313 ASN A CA 1
ATOM 2442 C C . ASN A 1 313 ? 27.971 3.963 -10.106 1.00 82.62 313 ASN A C 1
ATOM 2444 O O . ASN A 1 313 ? 26.943 4.471 -9.674 1.00 82.62 313 ASN A O 1
ATOM 2448 N N . VAL A 1 314 ? 27.968 2.931 -10.956 1.00 84.69 314 VAL A N 1
ATOM 2449 C CA . VAL A 1 314 ? 26.732 2.297 -11.444 1.00 84.69 314 VAL A CA 1
ATOM 2450 C C . VAL A 1 314 ? 25.913 1.753 -10.272 1.00 84.69 314 VAL A C 1
ATOM 2452 O O . VAL A 1 314 ? 24.718 2.019 -10.179 1.00 84.69 314 VAL A O 1
ATOM 2455 N N . LEU A 1 315 ? 26.563 1.061 -9.333 1.00 87.75 315 LEU A N 1
ATOM 2456 C CA . LEU A 1 315 ? 25.900 0.478 -8.168 1.00 87.75 315 LEU A CA 1
ATOM 2457 C C . LEU A 1 315 ? 25.306 1.544 -7.234 1.00 87.75 315 LEU A C 1
ATOM 2459 O O . LEU A 1 315 ? 24.172 1.396 -6.787 1.00 87.75 315 LEU A O 1
ATOM 2463 N N . LEU A 1 316 ? 26.027 2.643 -6.988 1.00 87.94 316 LEU A N 1
ATOM 2464 C CA . LEU A 1 316 ? 25.508 3.763 -6.197 1.00 87.94 316 LEU A CA 1
ATOM 2465 C C . LEU A 1 316 ? 24.329 4.465 -6.883 1.00 87.94 316 LEU A C 1
ATOM 2467 O O . LEU A 1 316 ? 23.366 4.819 -6.208 1.00 87.94 316 LEU A O 1
ATOM 2471 N N . ILE A 1 317 ? 24.365 4.631 -8.207 1.00 86.88 317 ILE A N 1
ATOM 2472 C CA . ILE A 1 317 ? 23.251 5.217 -8.966 1.00 86.88 317 ILE A CA 1
ATOM 2473 C C . ILE A 1 317 ? 22.010 4.323 -8.881 1.00 86.88 317 ILE A C 1
ATOM 2475 O O . ILE A 1 317 ? 20.929 4.815 -8.562 1.00 86.88 317 ILE A O 1
ATOM 2479 N N . VAL A 1 318 ? 22.164 3.013 -9.099 1.00 89.38 318 VAL A N 1
ATOM 2480 C CA . VAL A 1 318 ? 21.071 2.033 -8.971 1.00 89.38 318 VAL A CA 1
ATOM 2481 C C . VAL A 1 318 ? 20.493 2.042 -7.556 1.00 89.38 318 VAL A C 1
ATOM 2483 O O . VAL A 1 318 ? 19.271 2.003 -7.401 1.00 89.38 318 VAL A O 1
ATOM 2486 N N . LEU A 1 319 ? 21.343 2.130 -6.529 1.00 92.31 319 LEU A N 1
ATOM 2487 C CA . LEU A 1 319 ? 20.912 2.176 -5.134 1.00 92.31 319 LEU A CA 1
ATOM 2488 C C . LEU A 1 319 ? 20.125 3.456 -4.824 1.00 92.31 319 LEU A C 1
ATOM 2490 O O . LEU A 1 319 ? 19.038 3.372 -4.263 1.00 92.31 319 LEU A O 1
ATOM 2494 N N . MET A 1 320 ? 20.625 4.628 -5.230 1.00 92.44 320 MET A N 1
ATOM 2495 C CA . MET A 1 320 ? 19.932 5.908 -5.026 1.00 92.44 320 MET A CA 1
ATOM 2496 C C . MET A 1 320 ? 18.612 5.973 -5.799 1.00 92.44 320 MET A C 1
ATOM 2498 O O . MET A 1 320 ? 17.605 6.431 -5.265 1.00 92.44 320 MET A O 1
ATOM 2502 N N . PHE A 1 321 ? 18.591 5.466 -7.031 1.00 90.50 321 PHE A N 1
ATOM 2503 C CA . PHE A 1 321 ? 17.381 5.361 -7.844 1.00 90.50 321 PHE A CA 1
ATOM 2504 C C . PHE A 1 321 ? 16.326 4.460 -7.187 1.00 90.50 321 PHE A C 1
ATOM 2506 O O . PHE A 1 321 ? 15.159 4.833 -7.071 1.00 90.50 321 PHE A O 1
ATOM 2513 N N . SER A 1 322 ? 16.751 3.294 -6.699 1.00 93.00 322 SER A N 1
ATOM 2514 C CA . SER A 1 322 ? 15.902 2.335 -5.984 1.00 93.00 322 SER A CA 1
ATOM 2515 C C . SER A 1 322 ? 15.373 2.905 -4.665 1.00 93.00 322 SER A C 1
ATOM 2517 O O . SER A 1 322 ? 14.199 2.727 -4.344 1.00 93.00 322 SER A O 1
ATOM 2519 N N . LEU A 1 323 ? 16.213 3.645 -3.934 1.00 94.62 323 LEU A N 1
ATOM 2520 C CA . LEU A 1 323 ? 15.829 4.356 -2.716 1.00 94.62 323 LEU A CA 1
ATOM 2521 C C . LEU A 1 323 ? 14.767 5.426 -3.003 1.00 94.62 323 LEU A C 1
ATOM 2523 O O . LEU A 1 323 ? 13.806 5.535 -2.249 1.00 94.62 323 LEU A O 1
ATOM 2527 N N . GLY A 1 324 ? 14.896 6.161 -4.113 1.00 93.69 324 GLY A N 1
ATOM 2528 C CA . GLY A 1 324 ? 13.885 7.118 -4.570 1.00 93.69 324 GLY A CA 1
ATOM 2529 C C . GLY A 1 324 ? 12.521 6.465 -4.780 1.00 93.69 324 GLY A C 1
ATOM 2530 O O . GLY A 1 324 ? 11.523 6.947 -4.254 1.00 93.69 324 GLY A O 1
ATOM 2531 N N . ILE A 1 325 ? 12.482 5.318 -5.469 1.00 91.62 325 ILE A N 1
ATOM 2532 C CA . ILE A 1 325 ? 11.240 4.552 -5.661 1.00 91.62 325 ILE A CA 1
ATOM 2533 C C . ILE A 1 325 ? 10.654 4.115 -4.314 1.00 91.62 325 ILE A C 1
ATOM 2535 O O . ILE A 1 325 ? 9.470 4.326 -4.063 1.00 91.62 325 ILE A O 1
ATOM 2539 N N . PHE A 1 326 ? 11.479 3.520 -3.449 1.00 93.50 326 PHE A N 1
ATOM 2540 C CA . PHE A 1 326 ? 11.045 2.995 -2.156 1.00 93.50 326 PHE A CA 1
ATOM 2541 C C . PHE A 1 326 ? 10.450 4.083 -1.252 1.00 93.50 326 PHE A C 1
ATOM 2543 O O . PHE A 1 326 ? 9.356 3.911 -0.713 1.00 93.50 326 PHE A O 1
ATOM 2550 N N . VAL A 1 327 ? 11.150 5.214 -1.109 1.00 94.25 327 VAL A N 1
ATOM 2551 C CA . VAL A 1 327 ? 10.733 6.329 -0.247 1.00 94.25 327 VAL A CA 1
ATOM 2552 C C . VAL A 1 327 ? 9.449 6.962 -0.766 1.00 94.25 327 VAL A C 1
ATOM 2554 O O . VAL A 1 327 ? 8.515 7.162 0.007 1.00 94.25 327 VAL A O 1
ATOM 2557 N N . THR A 1 328 ? 9.353 7.240 -2.067 1.00 92.25 328 THR A N 1
ATOM 2558 C CA . THR A 1 328 ? 8.136 7.839 -2.626 1.00 92.25 328 THR A CA 1
ATOM 2559 C C . THR A 1 328 ? 6.928 6.916 -2.476 1.00 92.25 328 THR A C 1
ATOM 2561 O O . THR A 1 328 ? 5.851 7.383 -2.124 1.00 92.25 328 THR A O 1
ATOM 2564 N N . TYR A 1 329 ? 7.095 5.607 -2.655 1.00 89.06 329 TYR A N 1
ATOM 2565 C CA . TYR A 1 329 ? 6.026 4.632 -2.433 1.00 89.06 329 TYR A CA 1
ATOM 2566 C C . TYR A 1 329 ? 5.627 4.448 -0.973 1.00 89.06 329 TYR A C 1
ATOM 2568 O O . TYR A 1 329 ? 4.444 4.252 -0.698 1.00 89.06 329 TYR A O 1
ATOM 2576 N N . LEU A 1 330 ? 6.559 4.577 -0.027 1.00 88.12 330 LEU A N 1
ATOM 2577 C CA . LEU A 1 330 ? 6.199 4.678 1.387 1.00 88.12 330 LEU A CA 1
ATOM 2578 C C . LEU A 1 330 ? 5.366 5.932 1.659 1.00 88.12 330 LEU A C 1
ATOM 2580 O O . LEU A 1 330 ? 4.301 5.820 2.254 1.00 88.12 330 LEU A O 1
ATOM 2584 N N . ILE A 1 331 ? 5.810 7.103 1.189 1.00 89.94 331 ILE A N 1
ATOM 2585 C CA . ILE A 1 331 ? 5.100 8.375 1.401 1.00 89.94 331 ILE A CA 1
ATOM 2586 C C . ILE A 1 331 ? 3.695 8.320 0.797 1.00 89.94 331 ILE A C 1
ATOM 2588 O O . ILE A 1 331 ? 2.728 8.663 1.470 1.00 89.94 331 ILE A O 1
ATOM 2592 N N . VAL A 1 332 ? 3.564 7.853 -0.448 1.00 85.75 332 VAL A N 1
ATOM 2593 C CA . VAL A 1 332 ? 2.263 7.720 -1.120 1.00 85.75 332 VAL A CA 1
ATOM 2594 C C . VAL A 1 332 ? 1.376 6.701 -0.402 1.00 85.75 332 VAL A C 1
ATOM 2596 O O . VAL A 1 332 ? 0.202 6.980 -0.187 1.00 85.75 332 VAL A O 1
ATOM 2599 N N . GLY A 1 333 ? 1.921 5.552 0.011 1.00 82.44 333 GLY A N 1
ATOM 2600 C CA . GLY A 1 333 ? 1.171 4.531 0.746 1.00 82.44 333 GLY A CA 1
ATOM 2601 C C . GLY A 1 333 ? 0.657 5.026 2.102 1.00 82.44 333 GLY A C 1
ATOM 2602 O O . GLY A 1 333 ? -0.513 4.835 2.422 1.00 82.44 333 GLY A O 1
ATOM 2603 N N . ILE A 1 334 ? 1.501 5.722 2.870 1.00 82.25 334 ILE A N 1
ATOM 2604 C CA . ILE A 1 334 ? 1.131 6.332 4.159 1.00 82.25 334 ILE A CA 1
ATOM 2605 C C . ILE A 1 334 ? 0.135 7.481 3.956 1.00 82.25 334 ILE A C 1
ATOM 2607 O O . ILE A 1 334 ? -0.842 7.590 4.693 1.00 82.25 334 ILE A O 1
ATOM 2611 N N . GLY A 1 335 ? 0.340 8.335 2.951 1.00 82.44 335 GLY A N 1
ATOM 2612 C CA . GLY A 1 335 ? -0.587 9.423 2.635 1.00 82.44 335 GLY A CA 1
ATOM 2613 C C . GLY A 1 335 ? -1.975 8.898 2.268 1.00 82.44 335 GLY A C 1
ATOM 2614 O O . GLY A 1 335 ? -2.981 9.394 2.769 1.00 82.44 335 GLY A O 1
ATOM 2615 N N . LEU A 1 336 ? -2.028 7.835 1.463 1.00 77.81 336 LEU A N 1
ATOM 2616 C CA . LEU A 1 336 ? -3.278 7.193 1.076 1.00 77.81 336 LEU A CA 1
ATOM 2617 C C . LEU A 1 336 ? -4.001 6.572 2.283 1.00 77.81 336 LEU A C 1
ATOM 2619 O O . LEU A 1 336 ? -5.211 6.737 2.400 1.00 77.81 336 LEU A O 1
ATOM 2623 N N . LEU A 1 337 ? -3.276 5.929 3.207 1.00 73.69 337 LEU A N 1
ATOM 2624 C CA . LEU A 1 337 ? -3.838 5.398 4.458 1.00 73.69 337 LEU A CA 1
ATOM 2625 C C . LEU A 1 337 ? -4.584 6.475 5.261 1.00 73.69 337 LEU A C 1
ATOM 2627 O O . LEU A 1 337 ? -5.754 6.289 5.593 1.00 73.69 337 LEU A O 1
ATOM 2631 N N . ASN A 1 338 ? -3.932 7.618 5.491 1.00 75.25 338 ASN A N 1
ATOM 2632 C CA . ASN A 1 338 ? -4.494 8.724 6.272 1.00 75.25 338 ASN A CA 1
ATOM 2633 C C . ASN A 1 338 ? -5.743 9.336 5.612 1.00 75.25 338 ASN A C 1
ATOM 2635 O O . ASN A 1 338 ? -6.744 9.579 6.284 1.00 75.25 338 ASN A O 1
ATOM 2639 N N . ILE A 1 339 ? -5.719 9.543 4.289 1.00 74.44 339 ILE A N 1
ATOM 2640 C CA . ILE A 1 339 ? -6.851 10.135 3.552 1.00 74.44 339 ILE A CA 1
ATOM 2641 C C . ILE A 1 339 ? -8.083 9.230 3.616 1.00 74.44 339 ILE A C 1
ATOM 2643 O O . ILE A 1 339 ? -9.195 9.703 3.853 1.00 74.44 339 ILE A O 1
ATOM 2647 N N . ILE A 1 340 ? -7.902 7.920 3.414 1.00 69.56 340 ILE A N 1
ATOM 2648 C CA . ILE A 1 340 ? -9.031 6.986 3.418 1.00 69.56 340 ILE A CA 1
ATOM 2649 C C . ILE A 1 340 ? -9.606 6.857 4.842 1.00 69.56 340 ILE A C 1
ATOM 2651 O O . ILE A 1 340 ? -10.781 6.529 4.991 1.00 69.56 340 ILE A O 1
ATOM 2655 N N . GLU A 1 341 ? -8.811 7.031 5.906 1.00 67.56 341 GLU A N 1
ATOM 2656 C CA . GLU A 1 341 ? -9.312 6.935 7.291 1.00 67.56 341 GLU A CA 1
ATOM 2657 C C . GLU A 1 341 ? -10.194 8.122 7.671 1.00 67.56 341 GLU A C 1
ATOM 2659 O O . GLU A 1 341 ? -11.225 7.937 8.314 1.00 67.56 341 GLU A O 1
ATOM 2664 N N . GLN A 1 342 ? -9.827 9.319 7.222 1.00 71.62 342 GLN A N 1
ATOM 2665 C CA . GLN A 1 342 ? -10.550 10.544 7.553 1.00 71.62 342 GLN A CA 1
ATOM 2666 C C . GLN A 1 342 ? -11.829 10.720 6.723 1.00 71.62 342 GLN A C 1
ATOM 2668 O O . GLN A 1 342 ? -12.789 11.331 7.189 1.00 71.62 342 GLN A O 1
ATOM 2673 N N . LEU A 1 343 ? -11.868 10.190 5.494 1.00 73.44 343 LEU A N 1
ATOM 2674 C CA . LEU A 1 343 ? -12.947 10.452 4.535 1.00 73.44 343 LEU A CA 1
ATOM 2675 C C . LEU A 1 343 ? -13.459 9.154 3.875 1.00 73.44 343 LEU A C 1
ATOM 2677 O O . LEU A 1 343 ? -13.229 8.927 2.683 1.00 73.44 343 LEU A O 1
ATOM 2681 N N . PRO A 1 344 ? -14.215 8.306 4.600 1.00 68.19 344 PRO A N 1
ATOM 2682 C CA . PRO A 1 344 ? -14.751 7.050 4.060 1.00 68.19 344 PRO A CA 1
ATOM 2683 C C . PRO A 1 344 ? -15.694 7.265 2.865 1.00 68.19 344 PRO A C 1
ATOM 2685 O O . PRO A 1 344 ? -15.736 6.438 1.956 1.00 68.19 344 PRO A O 1
ATOM 2688 N N . ALA A 1 345 ? -16.380 8.412 2.796 1.00 72.00 345 ALA A N 1
ATOM 2689 C CA . ALA A 1 345 ? -17.220 8.787 1.655 1.00 72.00 345 ALA A CA 1
ATOM 2690 C C . ALA A 1 345 ? -16.427 8.937 0.339 1.00 72.00 345 ALA A C 1
ATOM 2692 O O . ALA A 1 345 ? -16.978 8.732 -0.742 1.00 72.00 345 ALA A O 1
ATOM 2693 N N . LEU A 1 346 ? -15.127 9.254 0.408 1.00 72.19 346 LEU A N 1
ATOM 2694 C CA . LEU A 1 346 ? -14.265 9.362 -0.771 1.00 72.19 346 LEU A CA 1
ATOM 2695 C C . LEU A 1 346 ? -13.668 8.020 -1.200 1.00 72.19 346 LEU A C 1
ATOM 2697 O O . LEU A 1 346 ? -13.213 7.909 -2.338 1.00 72.19 346 LEU A O 1
ATOM 2701 N N . GLN A 1 347 ? -13.689 6.991 -0.347 1.00 72.31 347 GLN A N 1
ATOM 2702 C CA . GLN A 1 347 ? -13.074 5.695 -0.645 1.00 72.31 347 GLN A CA 1
ATOM 2703 C C . GLN A 1 347 ? -13.673 5.063 -1.909 1.00 72.31 347 GLN A C 1
ATOM 2705 O O . GLN A 1 347 ? -12.932 4.615 -2.786 1.00 72.31 347 GLN A O 1
ATOM 2710 N N . ALA A 1 348 ? -15.003 5.082 -2.038 1.00 75.25 348 ALA A N 1
ATOM 2711 C CA . ALA A 1 348 ? -15.698 4.559 -3.214 1.00 75.25 348 ALA A CA 1
ATOM 2712 C C . ALA A 1 348 ? -15.357 5.357 -4.485 1.00 75.25 348 ALA A C 1
ATOM 2714 O O . ALA A 1 348 ? -15.082 4.772 -5.533 1.00 75.25 348 ALA A O 1
ATOM 2715 N N . SER A 1 349 ? -15.302 6.688 -4.382 1.00 81.06 349 SER A N 1
ATOM 2716 C CA . SER A 1 349 ? -14.974 7.580 -5.499 1.00 81.06 349 SER A CA 1
ATOM 2717 C C . SER A 1 349 ? -13.531 7.411 -5.975 1.00 81.06 349 SER A C 1
ATOM 2719 O O . SER A 1 349 ? -13.291 7.290 -7.176 1.00 81.06 349 SER A O 1
ATOM 2721 N N . ILE A 1 350 ? -12.570 7.339 -5.048 1.00 78.12 350 ILE A N 1
ATOM 2722 C CA . ILE A 1 350 ? -11.150 7.121 -5.356 1.00 78.12 350 ILE A CA 1
ATOM 2723 C C . ILE A 1 350 ? -10.951 5.733 -5.969 1.00 78.12 350 ILE A C 1
ATOM 2725 O O . ILE A 1 350 ? -10.261 5.608 -6.982 1.00 78.12 350 ILE A O 1
ATOM 2729 N N . LYS A 1 351 ? -11.586 4.696 -5.403 1.00 77.62 351 LYS A N 1
ATOM 2730 C CA . LYS A 1 351 ? -11.537 3.339 -5.956 1.00 77.62 351 LYS A CA 1
ATOM 2731 C C . LYS A 1 351 ? -12.071 3.315 -7.386 1.00 77.62 351 LYS A C 1
ATOM 2733 O O . LYS A 1 351 ? -11.380 2.828 -8.275 1.00 77.62 351 LYS A O 1
ATOM 2738 N N . ASN A 1 352 ? -13.257 3.873 -7.625 1.00 83.75 352 ASN A N 1
ATOM 2739 C CA . ASN A 1 352 ? -13.864 3.892 -8.955 1.00 83.75 352 ASN A CA 1
ATOM 2740 C C . ASN A 1 352 ? -13.004 4.674 -9.964 1.00 83.75 352 ASN A C 1
ATOM 2742 O O . ASN A 1 352 ? -12.753 4.201 -11.071 1.00 83.75 352 ASN A O 1
ATOM 2746 N N . PHE A 1 353 ? -12.470 5.832 -9.560 1.00 85.81 353 PHE A N 1
ATOM 2747 C CA . PHE A 1 353 ? -11.532 6.601 -10.379 1.00 85.81 353 PHE A CA 1
ATOM 2748 C C . PHE A 1 353 ? -10.292 5.780 -10.758 1.00 85.81 353 PHE A C 1
ATOM 2750 O O . PHE A 1 353 ? -9.897 5.762 -11.924 1.00 85.81 353 PHE A O 1
ATOM 2757 N N . LEU A 1 354 ? -9.699 5.061 -9.800 1.00 81.56 354 LEU A N 1
ATOM 2758 C CA . LEU A 1 354 ? -8.539 4.208 -10.053 1.00 81.56 354 LEU A CA 1
ATOM 2759 C C . LEU A 1 354 ? -8.867 3.019 -10.954 1.00 81.56 354 LEU A C 1
ATOM 2761 O O . LEU A 1 354 ? -8.073 2.722 -11.840 1.00 81.56 354 LEU A O 1
ATOM 2765 N N . VAL A 1 355 ? -10.025 2.374 -10.787 1.00 85.00 355 VAL A N 1
ATOM 2766 C CA . VAL A 1 355 ? -10.467 1.286 -11.677 1.00 85.00 355 VAL A CA 1
ATOM 2767 C C . VAL A 1 355 ? -10.569 1.784 -13.115 1.00 85.00 355 VAL A C 1
ATOM 2769 O O . VAL A 1 355 ? -10.003 1.168 -14.019 1.00 85.00 355 VAL A O 1
ATOM 2772 N N . ILE A 1 356 ? -11.225 2.929 -13.327 1.00 89.44 356 ILE A N 1
ATOM 2773 C CA . ILE A 1 356 ? -11.354 3.548 -14.652 1.00 89.44 356 ILE A CA 1
ATOM 2774 C C . ILE A 1 356 ? -9.970 3.885 -15.213 1.00 89.44 356 ILE A C 1
ATOM 2776 O O . ILE A 1 356 ? -9.660 3.528 -16.350 1.00 89.44 356 ILE A O 1
ATOM 2780 N N . LEU A 1 357 ? -9.111 4.526 -14.418 1.00 85.81 357 LEU A N 1
ATOM 2781 C CA . LEU A 1 357 ? -7.760 4.901 -14.830 1.00 85.81 357 LEU A CA 1
ATOM 2782 C C . LEU A 1 357 ? -6.923 3.677 -15.236 1.00 85.81 357 LEU A C 1
ATOM 2784 O O . LEU A 1 357 ? -6.299 3.683 -16.298 1.00 85.81 357 LEU A O 1
ATOM 2788 N N . VAL A 1 358 ? -6.927 2.615 -14.426 1.00 84.25 358 VAL A N 1
ATOM 2789 C CA . VAL A 1 358 ? -6.191 1.369 -14.694 1.00 84.25 358 VAL A CA 1
ATOM 2790 C C . VAL A 1 358 ? -6.748 0.662 -15.931 1.00 84.25 358 VAL A C 1
ATOM 2792 O O . VAL A 1 358 ? -5.963 0.204 -16.762 1.00 84.25 358 VAL A O 1
ATOM 2795 N N . ALA A 1 359 ? -8.071 0.626 -16.108 1.00 88.88 359 ALA A N 1
ATOM 2796 C CA . ALA A 1 359 ? -8.701 0.055 -17.295 1.00 88.88 359 ALA A CA 1
ATOM 2797 C C . ALA A 1 359 ? -8.313 0.818 -18.571 1.00 88.88 359 ALA A C 1
ATOM 2799 O O . ALA A 1 359 ? -7.915 0.202 -19.560 1.00 88.88 359 ALA A O 1
ATOM 2800 N N . VAL A 1 360 ? -8.351 2.156 -18.542 1.00 90.00 360 VAL A N 1
ATOM 2801 C CA . VAL A 1 360 ? -7.939 3.007 -19.671 1.00 90.00 360 VAL A CA 1
ATOM 2802 C C . VAL A 1 360 ? -6.464 2.788 -20.010 1.00 90.00 360 VAL A C 1
ATOM 2804 O O . VAL A 1 360 ? -6.131 2.589 -21.179 1.00 90.00 360 VAL A O 1
ATOM 2807 N N . LEU A 1 361 ? -5.576 2.760 -19.009 1.00 85.31 361 LEU A N 1
ATOM 2808 C CA . LEU A 1 361 ? -4.154 2.471 -19.221 1.00 85.31 361 LEU A CA 1
ATOM 2809 C C . LEU A 1 361 ? -3.939 1.060 -19.785 1.00 85.31 361 LEU A C 1
ATOM 2811 O O . LEU A 1 361 ? -3.135 0.882 -20.701 1.00 85.31 361 LEU A O 1
ATOM 2815 N N . GLY A 1 362 ? -4.678 0.067 -19.287 1.00 87.31 362 GLY A N 1
ATOM 2816 C CA . GLY A 1 362 ? -4.654 -1.306 -19.786 1.00 87.31 362 GLY A CA 1
ATOM 2817 C C . GLY A 1 362 ? -5.048 -1.393 -21.260 1.00 87.31 362 GLY A C 1
ATOM 2818 O O . GLY A 1 362 ? -4.275 -1.906 -22.073 1.00 87.31 362 GLY A O 1
ATOM 2819 N N . LEU A 1 363 ? -6.194 -0.809 -21.630 1.00 92.25 363 LEU A N 1
ATOM 2820 C CA . LEU A 1 363 ? -6.655 -0.716 -23.020 1.00 92.25 363 LEU A CA 1
ATOM 2821 C C . LEU A 1 363 ? -5.634 -0.001 -23.907 1.00 92.25 363 LEU A C 1
ATOM 2823 O O . LEU A 1 363 ? -5.334 -0.473 -25.004 1.00 92.25 363 LEU A O 1
ATOM 2827 N N . TRP A 1 364 ? -5.052 1.097 -23.421 1.00 89.19 364 TRP A N 1
ATOM 2828 C CA . TRP A 1 364 ? -4.034 1.844 -24.153 1.00 89.19 364 TRP A CA 1
ATOM 2829 C C . TRP A 1 364 ? -2.775 1.005 -24.400 1.00 89.19 364 TRP A C 1
ATOM 2831 O O . TRP A 1 364 ? -2.229 1.028 -25.499 1.00 89.19 364 TRP A O 1
ATOM 2841 N N . HIS A 1 365 ? -2.326 0.216 -23.419 1.00 86.62 365 HIS A N 1
ATOM 2842 C CA . HIS A 1 365 ? -1.192 -0.699 -23.573 1.00 86.62 365 HIS A CA 1
ATOM 2843 C C . HIS A 1 365 ? -1.466 -1.829 -24.576 1.00 86.62 365 HIS A C 1
ATOM 2845 O O . HIS A 1 365 ? -0.572 -2.176 -25.353 1.00 86.62 365 HIS A O 1
ATOM 2851 N N . VAL A 1 366 ? -2.685 -2.381 -24.593 1.00 90.88 366 VAL A N 1
ATOM 2852 C CA . VAL A 1 366 ? -3.099 -3.390 -25.585 1.00 90.88 366 VAL A CA 1
ATOM 2853 C C . VAL A 1 366 ? -3.165 -2.779 -26.986 1.00 90.88 366 VAL A C 1
ATOM 2855 O O . VAL A 1 366 ? -2.594 -3.340 -27.925 1.00 90.88 366 VAL A O 1
ATOM 2858 N N . TYR A 1 367 ? -3.812 -1.617 -27.126 1.00 90.56 367 TYR A N 1
ATOM 2859 C CA . TYR A 1 367 ? -3.888 -0.882 -28.389 1.00 90.56 367 TYR A CA 1
ATOM 2860 C C . TYR A 1 367 ? -2.496 -0.555 -28.917 1.00 90.56 367 TYR A C 1
ATOM 2862 O O . TYR A 1 367 ? -2.193 -0.799 -30.083 1.00 90.56 367 TYR A O 1
ATOM 2870 N N . ASP A 1 368 ? -1.625 -0.052 -28.050 1.00 88.06 368 ASP A N 1
ATOM 2871 C CA . ASP A 1 368 ? -0.272 0.296 -28.424 1.00 88.06 368 ASP A CA 1
ATOM 2872 C C . ASP A 1 368 ? 0.534 -0.946 -28.846 1.00 88.06 368 ASP A C 1
ATOM 2874 O O . ASP A 1 368 ? 1.206 -0.907 -29.874 1.00 88.06 368 ASP A O 1
ATOM 2878 N N . ALA A 1 369 ? 0.398 -2.087 -28.159 1.00 88.00 369 ALA A N 1
ATOM 2879 C CA . ALA A 1 369 ? 1.027 -3.335 -28.591 1.00 88.00 369 ALA A CA 1
ATOM 2880 C C . ALA A 1 369 ? 0.560 -3.772 -29.992 1.00 88.00 369 ALA A C 1
ATOM 2882 O O . ALA A 1 369 ? 1.370 -4.232 -30.799 1.00 88.00 369 ALA A O 1
ATOM 2883 N N . TRP A 1 370 ? -0.727 -3.607 -30.306 1.00 90.19 370 TRP A N 1
ATOM 2884 C CA . TRP A 1 370 ? -1.256 -3.859 -31.648 1.00 90.19 370 TRP A CA 1
ATOM 2885 C C . TRP A 1 370 ? -0.731 -2.848 -32.677 1.00 90.19 370 TRP A C 1
ATOM 2887 O O . TRP A 1 370 ? -0.302 -3.244 -33.761 1.00 90.19 370 TRP A O 1
ATOM 2897 N N . HIS A 1 371 ? -0.685 -1.562 -32.323 1.00 87.12 371 HIS A N 1
ATOM 2898 C CA . HIS A 1 371 ? -0.147 -0.492 -33.161 1.00 87.12 371 HIS A CA 1
ATOM 2899 C C . HIS A 1 371 ? 1.326 -0.742 -33.510 1.00 87.12 371 HIS A C 1
ATOM 2901 O O . HIS A 1 371 ? 1.695 -0.677 -34.678 1.00 87.12 371 HIS A O 1
ATOM 2907 N N . MET A 1 372 ? 2.143 -1.132 -32.527 1.00 83.81 372 MET A N 1
ATOM 2908 C CA . MET A 1 372 ? 3.569 -1.436 -32.695 1.00 83.81 372 MET A CA 1
ATOM 2909 C C . MET A 1 372 ? 3.849 -2.702 -33.526 1.00 83.81 372 MET A C 1
ATOM 2911 O O . MET A 1 372 ? 4.990 -2.937 -33.916 1.00 83.81 372 MET A O 1
ATOM 2915 N N . ARG A 1 373 ? 2.842 -3.552 -33.791 1.00 83.06 373 ARG A N 1
ATOM 2916 C CA . ARG A 1 373 ? 2.979 -4.654 -34.764 1.00 83.06 373 ARG A CA 1
ATOM 2917 C C . ARG A 1 373 ? 2.873 -4.170 -36.207 1.00 83.06 373 ARG A C 1
ATOM 2919 O O . ARG A 1 373 ? 3.420 -4.821 -37.089 1.00 83.06 373 ARG A O 1
ATOM 2926 N N . LYS A 1 374 ? 2.140 -3.079 -36.446 1.00 79.25 374 LYS A N 1
ATOM 2927 C CA . LYS A 1 374 ? 1.910 -2.513 -37.784 1.00 79.25 374 LYS A CA 1
ATOM 2928 C C . LYS A 1 374 ? 2.825 -1.328 -38.087 1.00 79.25 374 LYS A C 1
ATOM 2930 O O . LYS A 1 374 ? 3.201 -1.140 -39.236 1.00 79.25 374 LYS A O 1
ATOM 2935 N N . ASN A 1 375 ? 3.198 -0.566 -37.062 1.00 77.81 375 ASN A N 1
ATOM 2936 C CA . ASN A 1 375 ? 4.035 0.624 -37.149 1.00 77.81 375 ASN A CA 1
ATOM 2937 C C . ASN A 1 375 ? 5.291 0.453 -36.286 1.00 77.81 375 ASN A C 1
ATOM 2939 O O . ASN A 1 375 ? 5.261 -0.195 -35.244 1.00 77.81 375 ASN A O 1
ATOM 2943 N N . THR A 1 376 ? 6.404 1.059 -36.695 1.00 69.25 376 THR A N 1
ATOM 2944 C CA . THR A 1 376 ? 7.682 1.005 -35.959 1.00 69.25 376 THR A CA 1
ATOM 2945 C C . THR A 1 376 ? 7.676 1.843 -34.678 1.00 69.25 376 THR A C 1
ATOM 2947 O O . THR A 1 376 ? 8.405 1.538 -33.728 1.00 69.25 376 THR A O 1
ATOM 2950 N N . GLU A 1 377 ? 6.841 2.879 -34.633 1.00 73.12 377 GLU A N 1
ATOM 2951 C CA . GLU A 1 377 ? 6.760 3.825 -33.526 1.00 73.12 377 GLU A CA 1
ATOM 2952 C C . GLU A 1 377 ? 5.688 3.447 -32.501 1.00 73.12 377 GLU A C 1
ATOM 2954 O O . GLU A 1 377 ? 4.675 2.812 -32.791 1.00 73.12 377 GLU A O 1
ATOM 2959 N N . SER A 1 378 ? 5.946 3.840 -31.258 1.00 70.75 378 SER A N 1
ATOM 2960 C CA . SER A 1 378 ? 5.013 3.678 -30.144 1.00 70.75 378 SER A CA 1
ATOM 2961 C C . SER A 1 378 ? 3.935 4.763 -30.214 1.00 70.75 378 SER A C 1
ATOM 2963 O O . SER A 1 378 ? 4.254 5.926 -30.443 1.00 70.75 378 SER A O 1
ATOM 2965 N N . SER A 1 379 ? 2.680 4.416 -29.923 1.00 69.75 379 SER A N 1
ATOM 2966 C CA . SER A 1 379 ? 1.583 5.387 -29.807 1.00 69.75 379 SER A CA 1
ATOM 2967 C C . SER A 1 379 ? 1.774 6.328 -28.613 1.00 69.75 379 SER A C 1
ATOM 2969 O O . SER A 1 379 ? 1.235 7.435 -28.613 1.00 69.75 379 SER A O 1
ATOM 2971 N N . PHE A 1 380 ? 2.552 5.924 -27.599 1.00 67.31 380 PHE A N 1
ATOM 2972 C CA . PHE A 1 380 ? 3.087 6.861 -26.608 1.00 67.31 380 PHE A CA 1
ATOM 2973 C C . PHE A 1 380 ? 4.108 7.781 -27.276 1.00 67.31 380 PHE A C 1
ATOM 2975 O O . PHE A 1 380 ? 5.279 7.422 -27.422 1.00 67.31 380 PHE A O 1
ATOM 2982 N N . TYR A 1 381 ? 3.653 8.966 -27.669 1.00 61.81 381 TYR A N 1
ATOM 2983 C CA . TYR A 1 381 ? 4.525 10.038 -28.115 1.00 61.81 381 TYR A CA 1
ATOM 2984 C C . TYR A 1 381 ? 5.212 10.665 -26.899 1.00 61.81 381 TYR A C 1
ATOM 2986 O O . TYR A 1 381 ? 4.601 11.432 -26.154 1.00 61.81 381 TYR A O 1
ATOM 2994 N N . THR A 1 382 ? 6.489 10.350 -26.686 1.00 64.50 382 THR A N 1
ATOM 2995 C CA . THR A 1 382 ? 7.300 11.059 -25.692 1.00 64.50 382 THR A CA 1
ATOM 2996 C C . THR A 1 382 ? 7.683 12.423 -26.269 1.00 64.50 382 THR A C 1
ATOM 2998 O O . THR A 1 382 ? 8.393 12.475 -27.279 1.00 64.50 382 THR A O 1
ATOM 3001 N N . PRO A 1 383 ? 7.249 13.550 -25.677 1.00 66.19 383 PRO A N 1
ATOM 3002 C CA . PRO A 1 383 ? 7.596 14.858 -26.207 1.00 66.19 383 PRO A CA 1
ATOM 3003 C C . PRO A 1 383 ? 9.116 15.057 -26.194 1.00 66.19 383 PRO A C 1
ATOM 3005 O O . PRO A 1 383 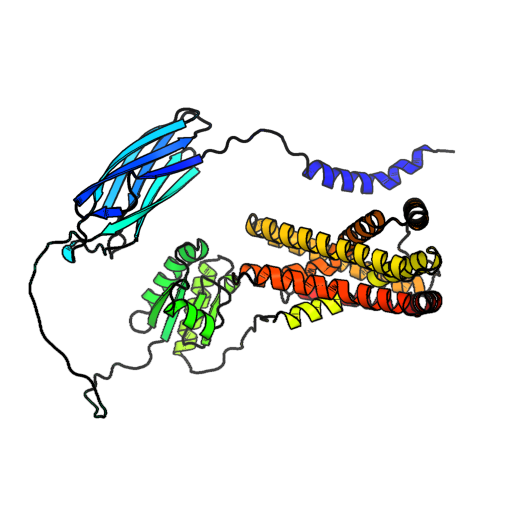? 9.798 14.724 -25.223 1.00 66.19 383 PRO A O 1
ATOM 3008 N N . LYS A 1 384 ? 9.656 15.651 -27.266 1.00 68.06 384 LYS A N 1
ATOM 3009 C CA . LYS A 1 384 ? 11.104 15.882 -27.444 1.00 68.06 384 LYS A CA 1
ATOM 3010 C C . LYS A 1 384 ? 11.748 16.661 -26.288 1.00 68.06 384 LYS A C 1
ATOM 3012 O O . LYS A 1 384 ? 12.950 16.550 -26.079 1.00 68.06 384 LYS A O 1
ATOM 3017 N N . SER A 1 385 ? 10.968 17.444 -25.544 1.00 57.84 385 SER A N 1
ATOM 3018 C CA . SER A 1 385 ? 11.405 18.151 -24.333 1.00 57.84 385 SER A CA 1
ATOM 3019 C C . SER A 1 385 ? 11.732 17.192 -23.188 1.00 57.84 385 SER A C 1
ATOM 3021 O O . SER A 1 385 ? 12.738 17.377 -22.516 1.00 57.84 385 SER A O 1
ATOM 3023 N N . PHE A 1 386 ? 10.933 16.136 -23.010 1.00 60.94 386 PHE A N 1
ATOM 3024 C CA . PHE A 1 386 ? 11.188 15.092 -22.017 1.00 60.94 386 PHE A CA 1
ATOM 3025 C C . PHE A 1 386 ? 12.431 14.289 -22.389 1.00 60.94 386 PHE A C 1
ATOM 3027 O O . PHE A 1 386 ? 13.269 14.029 -21.536 1.00 60.94 386 PHE A O 1
ATOM 3034 N N . ILE A 1 387 ? 12.597 13.967 -23.675 1.00 64.81 387 ILE A N 1
ATOM 3035 C CA . ILE A 1 387 ? 13.796 13.285 -24.181 1.00 64.81 387 ILE A CA 1
ATOM 3036 C C . ILE A 1 387 ? 15.041 14.142 -23.919 1.00 64.81 387 ILE A C 1
ATOM 3038 O O . ILE A 1 387 ? 15.980 13.655 -23.300 1.00 64.81 387 ILE A O 1
ATOM 3042 N N . ARG A 1 388 ? 15.013 15.439 -24.263 1.00 63.31 388 ARG A N 1
ATOM 3043 C CA . ARG A 1 388 ? 16.119 16.375 -23.982 1.00 63.31 388 ARG A CA 1
ATOM 3044 C C . ARG A 1 388 ? 16.411 16.538 -22.493 1.00 63.31 388 ARG A C 1
ATOM 3046 O O . ARG A 1 388 ? 17.575 16.609 -22.116 1.00 63.31 388 ARG A O 1
ATOM 3053 N N . LEU A 1 389 ? 15.377 16.599 -21.654 1.00 60.19 389 LEU A N 1
ATOM 3054 C CA . LEU A 1 389 ? 15.535 16.659 -20.202 1.00 60.19 389 LEU A CA 1
ATOM 3055 C C . LEU A 1 389 ? 16.212 15.383 -19.692 1.00 60.19 389 LEU A C 1
ATOM 3057 O O . LEU A 1 389 ? 17.194 15.458 -18.962 1.00 60.19 389 LEU A O 1
ATOM 3061 N N . THR A 1 390 ? 15.747 14.220 -20.146 1.00 59.91 390 THR A N 1
ATOM 3062 C CA . THR A 1 390 ? 16.316 12.924 -19.760 1.00 59.91 390 THR A CA 1
ATOM 3063 C C . THR A 1 390 ? 17.766 12.802 -20.237 1.00 59.91 390 THR A C 1
ATOM 3065 O O . THR A 1 390 ? 18.622 12.406 -19.457 1.00 59.91 390 THR A O 1
ATOM 3068 N N . GLU A 1 391 ? 18.086 13.214 -21.466 1.00 64.88 391 GLU A N 1
ATOM 3069 C CA . GLU A 1 391 ? 19.452 13.232 -22.011 1.00 64.88 391 GLU A CA 1
ATOM 3070 C C . GLU A 1 391 ? 20.377 14.206 -21.268 1.00 64.88 391 GLU A C 1
ATOM 3072 O O . GLU A 1 391 ? 21.517 13.858 -20.959 1.00 64.88 391 GLU A O 1
ATOM 3077 N N . SER A 1 392 ? 19.900 15.411 -20.942 1.00 61.59 392 SER A N 1
ATOM 3078 C CA . SER A 1 392 ? 20.675 16.411 -20.196 1.00 61.59 392 SER A CA 1
ATOM 3079 C C . SER A 1 392 ? 20.970 15.950 -18.768 1.00 61.59 392 SER A C 1
ATOM 3081 O O . SER A 1 392 ? 22.068 16.167 -18.261 1.00 61.59 392 SER A O 1
ATOM 3083 N N . VAL A 1 393 ? 20.008 15.281 -18.131 1.00 58.38 393 VAL A N 1
ATOM 3084 C CA . VAL A 1 393 ? 20.161 14.709 -16.789 1.00 58.38 393 VAL A CA 1
ATOM 3085 C C . VAL A 1 393 ? 21.038 13.447 -16.818 1.00 58.38 393 VAL A C 1
ATOM 3087 O O . VAL A 1 393 ? 21.822 13.225 -15.900 1.00 58.38 393 VAL A O 1
ATOM 3090 N N . THR A 1 394 ? 20.991 12.663 -17.902 1.00 61.22 394 THR A N 1
ATOM 3091 C CA . THR A 1 394 ? 21.815 11.451 -18.096 1.00 61.22 394 THR A CA 1
ATOM 3092 C C . THR A 1 394 ? 23.286 11.766 -18.414 1.00 61.22 394 THR A C 1
ATOM 3094 O O . THR A 1 394 ? 24.157 10.927 -18.199 1.00 61.22 394 THR A O 1
ATOM 3097 N N . LYS A 1 395 ? 23.604 12.979 -18.886 1.00 62.19 395 LYS A N 1
ATOM 3098 C CA . LYS A 1 395 ? 24.997 13.419 -19.101 1.00 62.19 395 LYS A CA 1
ATOM 3099 C C . LYS A 1 395 ? 25.712 13.829 -17.810 1.00 62.19 395 LYS A C 1
ATOM 3101 O O . LYS A 1 395 ? 26.913 13.614 -17.701 1.00 62.19 395 LYS A O 1
ATOM 3106 N N . ASN A 1 396 ? 24.977 14.359 -16.831 1.00 62.56 396 ASN A N 1
ATOM 3107 C CA . ASN A 1 396 ? 25.501 14.824 -15.542 1.00 62.56 396 ASN A CA 1
ATOM 3108 C C . ASN A 1 396 ? 24.845 14.057 -14.383 1.00 62.56 396 ASN A C 1
ATOM 3110 O O . ASN A 1 396 ? 24.251 14.658 -13.486 1.00 62.56 396 ASN A O 1
ATOM 3114 N N . VAL A 1 397 ? 24.902 12.721 -14.418 1.00 66.00 397 VAL A N 1
ATOM 3115 C CA . VAL A 1 397 ? 24.243 11.884 -13.403 1.00 66.00 397 VAL A CA 1
ATOM 3116 C C . VAL A 1 397 ? 24.974 12.014 -12.073 1.00 66.00 397 VAL A C 1
ATOM 3118 O O . VAL A 1 397 ? 25.977 11.351 -11.813 1.00 66.00 397 VAL A O 1
ATOM 3121 N N . SER A 1 398 ? 24.450 12.883 -11.216 1.00 79.12 398 SER A N 1
ATOM 3122 C CA . SER A 1 398 ? 24.814 12.954 -9.808 1.00 79.12 398 SER A CA 1
ATOM 3123 C C . SER A 1 398 ? 24.004 11.934 -8.993 1.00 79.12 398 SER A C 1
ATOM 3125 O O . SER A 1 398 ? 22.926 11.479 -9.399 1.00 79.12 398 SER A O 1
ATOM 3127 N N . LEU A 1 399 ? 24.519 11.560 -7.818 1.00 81.56 399 LEU A N 1
ATOM 3128 C CA . LEU A 1 399 ? 23.809 10.664 -6.896 1.00 81.56 399 LEU A CA 1
ATOM 3129 C C . LEU A 1 399 ? 22.425 11.213 -6.488 1.00 81.56 399 LEU A C 1
ATOM 3131 O O . LEU A 1 399 ? 21.460 10.451 -6.568 1.00 81.56 399 LEU A O 1
ATOM 3135 N N . PRO A 1 400 ? 22.265 12.517 -6.165 1.00 85.31 400 PRO A N 1
ATOM 3136 C CA . PRO A 1 400 ? 20.948 13.087 -5.877 1.00 85.31 400 PRO A CA 1
ATOM 3137 C C . PRO A 1 400 ? 20.010 13.065 -7.087 1.00 85.31 400 PRO A C 1
ATOM 3139 O O . PRO A 1 400 ? 18.830 12.758 -6.939 1.00 85.31 400 PRO A O 1
ATOM 3142 N N . ALA A 1 401 ? 20.516 13.330 -8.298 1.00 84.00 401 ALA A N 1
ATOM 3143 C CA . ALA A 1 401 ? 19.690 13.286 -9.505 1.00 84.00 401 ALA A CA 1
ATOM 3144 C C . ALA A 1 401 ? 19.078 11.893 -9.713 1.00 84.00 401 ALA A C 1
ATOM 3146 O O . ALA A 1 401 ? 17.897 11.778 -10.026 1.00 84.00 401 ALA A O 1
ATOM 3147 N N . SER A 1 402 ? 19.847 10.834 -9.456 1.00 85.69 402 SER A N 1
ATOM 3148 C CA . SER A 1 402 ? 19.372 9.448 -9.570 1.00 85.69 402 SER A CA 1
ATOM 3149 C C . SER A 1 402 ? 18.202 9.152 -8.625 1.00 85.69 402 SER A C 1
ATOM 3151 O O . SER A 1 402 ? 17.238 8.507 -9.036 1.00 85.69 402 SER A O 1
ATOM 3153 N N . PHE A 1 403 ? 18.250 9.676 -7.395 1.00 91.00 403 PHE A N 1
ATOM 3154 C CA . PHE A 1 403 ? 17.158 9.569 -6.424 1.00 91.00 403 PHE A CA 1
ATOM 3155 C C . PHE A 1 403 ? 15.878 10.253 -6.920 1.00 91.00 403 PHE A C 1
ATOM 3157 O O . PHE A 1 403 ? 14.822 9.623 -6.957 1.00 91.00 403 PHE A O 1
ATOM 3164 N N . PHE A 1 404 ? 15.963 11.510 -7.370 1.00 89.50 404 PHE A N 1
ATOM 3165 C CA . PHE A 1 404 ? 14.789 12.253 -7.846 1.00 89.50 404 PHE A CA 1
ATOM 3166 C C . PHE A 1 404 ? 14.198 11.678 -9.134 1.00 89.50 404 PHE A C 1
ATOM 3168 O O . PHE A 1 404 ? 12.980 11.669 -9.300 1.00 89.50 404 PHE A O 1
ATOM 3175 N N . ILE A 1 405 ? 15.038 11.153 -10.030 1.00 84.44 405 ILE A N 1
ATOM 3176 C CA . ILE A 1 405 ? 14.562 10.428 -11.210 1.00 84.44 405 ILE A CA 1
ATOM 3177 C C . ILE A 1 405 ? 13.787 9.184 -10.756 1.00 84.44 405 ILE A C 1
ATOM 3179 O O . ILE A 1 405 ? 12.664 8.982 -11.208 1.00 84.44 405 ILE A O 1
ATOM 3183 N N . GLY A 1 406 ? 14.326 8.396 -9.818 1.00 88.38 406 GLY A N 1
ATOM 3184 C CA . GLY A 1 406 ? 13.624 7.249 -9.227 1.00 88.38 406 GLY A CA 1
ATOM 3185 C C . GLY A 1 406 ? 12.270 7.625 -8.616 1.00 88.38 406 GLY A C 1
ATOM 3186 O O . GLY A 1 406 ? 11.257 6.996 -8.926 1.00 88.38 406 GLY A O 1
ATOM 3187 N N . ALA A 1 407 ? 12.229 8.704 -7.833 1.00 90.00 407 ALA A N 1
ATOM 3188 C CA . ALA A 1 407 ? 11.002 9.250 -7.256 1.00 90.00 407 ALA A CA 1
ATOM 3189 C C . ALA A 1 407 ? 9.975 9.634 -8.338 1.00 90.00 407 ALA A C 1
ATOM 3191 O O . ALA A 1 407 ? 8.825 9.197 -8.285 1.00 90.00 407 ALA A O 1
ATOM 3192 N N . LEU A 1 408 ? 10.384 10.367 -9.378 1.00 86.31 408 LEU A N 1
ATOM 3193 C CA . LEU A 1 408 ? 9.503 10.756 -10.484 1.00 86.31 408 LEU A CA 1
ATOM 3194 C C . LEU A 1 408 ? 8.952 9.536 -11.241 1.00 86.31 408 LEU A C 1
ATOM 3196 O O . LEU A 1 408 ? 7.757 9.471 -11.531 1.00 86.31 408 LEU A O 1
ATOM 3200 N N . PHE A 1 409 ? 9.800 8.542 -11.524 1.00 83.06 409 PHE A N 1
ATOM 3201 C CA . PHE A 1 409 ? 9.373 7.292 -12.160 1.00 83.06 409 PHE A CA 1
ATOM 3202 C C . PHE A 1 409 ? 8.360 6.526 -11.306 1.00 83.06 409 PHE A C 1
ATOM 3204 O O . PHE A 1 409 ? 7.430 5.927 -11.852 1.00 83.06 409 PHE A O 1
ATOM 3211 N N . SER A 1 410 ? 8.510 6.562 -9.982 1.00 86.25 410 SER A N 1
ATOM 3212 C CA . SER A 1 410 ? 7.571 5.916 -9.069 1.00 86.25 410 SER A CA 1
ATOM 3213 C C . SER A 1 410 ? 6.179 6.555 -9.144 1.00 86.25 410 SER A C 1
ATOM 3215 O O . SER A 1 410 ? 5.205 5.819 -9.288 1.00 86.25 410 SER A O 1
ATOM 3217 N N . LEU A 1 411 ? 6.081 7.892 -9.186 1.00 83.56 411 LEU A N 1
ATOM 3218 C CA . LEU A 1 411 ? 4.813 8.625 -9.316 1.00 83.56 411 LEU A CA 1
ATOM 3219 C C . LEU A 1 411 ? 4.101 8.301 -10.632 1.00 83.56 411 LEU A C 1
ATOM 3221 O O . LEU A 1 411 ? 2.895 8.076 -10.647 1.00 83.56 411 LEU A O 1
ATOM 3225 N N . ILE A 1 412 ? 4.855 8.193 -11.728 1.00 79.38 412 ILE A N 1
ATOM 3226 C CA . ILE A 1 412 ? 4.312 7.793 -13.035 1.00 79.38 412 ILE A CA 1
ATOM 3227 C C . ILE A 1 412 ? 3.762 6.356 -12.983 1.00 79.38 412 ILE A C 1
ATOM 3229 O O . ILE A 1 412 ? 2.739 6.053 -13.593 1.00 79.38 412 ILE A O 1
ATOM 3233 N N . LYS A 1 413 ? 4.428 5.462 -12.243 1.00 79.06 413 LYS A N 1
ATOM 3234 C CA . LYS A 1 413 ? 4.039 4.051 -12.077 1.00 79.06 413 LYS A CA 1
ATOM 3235 C C . LYS A 1 413 ? 2.974 3.847 -10.979 1.00 79.06 413 LYS A C 1
ATOM 3237 O O . LYS A 1 413 ? 2.372 2.772 -10.916 1.00 79.06 413 LYS A O 1
ATOM 3242 N N . ALA A 1 414 ? 2.696 4.861 -10.156 1.00 77.38 414 ALA A N 1
ATOM 3243 C CA . ALA A 1 414 ? 1.820 4.768 -8.990 1.00 77.38 414 ALA A CA 1
ATOM 3244 C C . ALA A 1 414 ? 0.405 4.247 -9.300 1.00 77.38 414 ALA A C 1
ATOM 3246 O O . ALA A 1 414 ? -0.047 3.398 -8.546 1.00 77.38 414 ALA A O 1
ATOM 3247 N N . PRO A 1 415 ? -0.277 4.602 -10.409 1.00 69.69 415 PRO A N 1
ATOM 3248 C CA . PRO A 1 415 ? -1.604 4.048 -10.704 1.00 69.69 415 PRO A CA 1
ATOM 3249 C C . PRO A 1 415 ? -1.615 2.523 -10.893 1.00 69.69 415 PRO A C 1
ATOM 3251 O O . PRO A 1 415 ? -2.570 1.853 -10.519 1.00 69.69 415 PRO A O 1
ATOM 3254 N N . CYS A 1 416 ? -0.535 1.961 -11.447 1.00 69.38 416 CYS A N 1
ATOM 3255 C CA . CYS A 1 416 ? -0.428 0.529 -11.754 1.00 69.38 416 CYS A CA 1
ATOM 3256 C C . CYS A 1 416 ? -0.069 -0.322 -10.527 1.00 69.38 416 CYS A C 1
ATOM 3258 O O . CYS A 1 416 ? -0.363 -1.510 -10.487 1.00 69.38 416 CYS A O 1
ATOM 3260 N N . VAL A 1 417 ? 0.616 0.279 -9.554 1.00 73.25 417 VAL A N 1
ATOM 3261 C CA . VAL A 1 417 ? 1.070 -0.366 -8.307 1.00 73.25 417 VAL A CA 1
ATOM 3262 C C . VAL A 1 417 ? 0.103 -0.041 -7.155 1.00 73.25 417 VAL A C 1
ATOM 3264 O O . VAL A 1 417 ? -0.038 -0.828 -6.224 1.00 73.25 417 VAL A O 1
ATOM 3267 N N . GLY A 1 418 ? -0.607 1.086 -7.281 1.00 68.56 418 GLY A N 1
ATOM 3268 C CA . GLY A 1 418 ? -1.627 1.674 -6.409 1.00 68.56 418 GLY A CA 1
ATOM 3269 C C . GLY A 1 418 ? -2.771 0.734 -6.061 1.00 68.56 418 GLY A C 1
ATOM 3270 O O . GLY A 1 418 ? -3.173 0.658 -4.908 1.00 68.56 418 GLY A O 1
ATOM 3271 N N . ALA A 1 419 ? -3.253 -0.022 -7.049 1.00 64.00 419 ALA A N 1
ATOM 3272 C CA . ALA A 1 419 ? -4.340 -0.987 -6.888 1.00 64.00 419 ALA A CA 1
ATOM 3273 C C . ALA A 1 419 ? -4.065 -2.017 -5.782 1.00 64.00 419 ALA A C 1
ATOM 3275 O O . ALA A 1 419 ? -4.943 -2.333 -4.988 1.00 64.00 419 ALA A O 1
ATOM 3276 N N . VAL A 1 420 ? -2.822 -2.493 -5.685 1.00 65.94 420 VAL A N 1
ATOM 3277 C CA . VAL A 1 420 ? -2.428 -3.475 -4.670 1.00 65.94 420 VAL A CA 1
ATOM 3278 C C . VAL A 1 420 ? -2.291 -2.830 -3.287 1.00 65.94 420 VAL A C 1
ATOM 3280 O O . VAL A 1 420 ? -2.512 -3.499 -2.282 1.00 65.94 420 VAL A O 1
ATOM 3283 N N . TYR A 1 421 ? -2.007 -1.523 -3.204 1.00 72.31 421 TYR A N 1
ATOM 3284 C CA . TYR A 1 421 ? -2.033 -0.828 -1.914 1.00 72.31 421 TYR A CA 1
ATOM 3285 C C . TYR A 1 421 ? -3.427 -0.841 -1.300 1.00 72.31 421 TYR A C 1
ATOM 3287 O O . TYR A 1 421 ? -3.510 -0.997 -0.093 1.00 72.31 421 TYR A O 1
ATOM 3295 N N . PHE A 1 422 ? -4.510 -0.758 -2.080 1.00 67.81 422 PHE A N 1
ATOM 3296 C CA . PHE A 1 422 ? -5.867 -0.854 -1.522 1.00 67.81 422 PHE A CA 1
ATOM 3297 C C . PHE A 1 422 ? -6.114 -2.188 -0.804 1.00 67.81 422 PHE A C 1
ATOM 3299 O O . PHE A 1 422 ? -6.675 -2.181 0.290 1.00 67.81 422 PHE A O 1
ATOM 3306 N N . VAL A 1 423 ? -5.604 -3.297 -1.350 1.00 61.88 423 VAL A N 1
ATOM 3307 C CA . VAL A 1 423 ? -5.660 -4.628 -0.714 1.00 61.88 423 VAL A CA 1
ATOM 3308 C C . VAL A 1 423 ? -4.876 -4.649 0.597 1.00 61.88 423 VAL A C 1
ATOM 3310 O O . VAL A 1 423 ? -5.339 -5.166 1.610 1.00 61.88 423 VAL A O 1
ATOM 3313 N N . ILE A 1 424 ? -3.669 -4.080 0.582 1.00 67.69 424 ILE A N 1
ATOM 3314 C CA . ILE A 1 424 ? -2.771 -4.066 1.743 1.00 67.69 424 ILE A CA 1
ATOM 3315 C C . ILE A 1 424 ? -3.316 -3.132 2.834 1.00 67.69 424 ILE A C 1
ATOM 3317 O O . ILE A 1 424 ? -3.181 -3.427 4.017 1.00 67.69 424 ILE A O 1
ATOM 3321 N N . ILE A 1 425 ? -3.970 -2.033 2.454 1.00 63.69 425 ILE A N 1
ATOM 3322 C CA . ILE A 1 425 ? -4.544 -1.038 3.364 1.00 63.69 425 ILE A CA 1
ATOM 3323 C C . ILE A 1 425 ? -5.651 -1.640 4.244 1.00 63.69 425 ILE A C 1
ATOM 3325 O O . ILE A 1 425 ? -5.691 -1.319 5.432 1.00 63.69 425 ILE A O 1
ATOM 3329 N N . ASP A 1 426 ? -6.497 -2.540 3.723 1.00 57.19 426 ASP A N 1
ATOM 3330 C CA . ASP A 1 426 ? -7.518 -3.224 4.544 1.00 57.19 426 ASP A CA 1
ATOM 3331 C C . ASP A 1 426 ? -6.871 -4.051 5.672 1.00 57.19 426 ASP A C 1
ATOM 3333 O O . ASP A 1 426 ? -7.331 -4.032 6.812 1.00 57.19 426 ASP A O 1
ATOM 3337 N N . MET A 1 427 ? -5.729 -4.689 5.393 1.00 55.81 427 MET A N 1
ATOM 3338 C CA . MET A 1 427 ? -4.959 -5.445 6.393 1.00 55.81 427 MET A CA 1
ATOM 3339 C C . MET A 1 427 ? -4.147 -4.554 7.336 1.00 55.81 427 MET A C 1
ATOM 3341 O O . MET A 1 427 ? -3.943 -4.893 8.496 1.00 55.81 427 MET A O 1
ATOM 3345 N N . VAL A 1 428 ? -3.669 -3.401 6.865 1.00 58.50 428 VAL A N 1
ATOM 3346 C CA . VAL A 1 428 ? -2.949 -2.424 7.701 1.00 58.50 428 VAL A CA 1
ATOM 3347 C C . VAL A 1 428 ? -3.880 -1.842 8.767 1.00 58.50 428 VAL A C 1
ATOM 3349 O O . VAL A 1 428 ? -3.494 -1.734 9.930 1.00 58.50 428 VAL A O 1
ATOM 3352 N N . ARG A 1 429 ? -5.122 -1.526 8.381 1.00 55.12 429 ARG A N 1
ATOM 3353 C CA . ARG A 1 429 ? -6.183 -0.990 9.256 1.00 55.12 429 ARG A CA 1
ATOM 3354 C C . ARG A 1 429 ? -6.642 -1.955 10.342 1.00 55.12 429 ARG A C 1
ATOM 3356 O O . ARG A 1 429 ? -7.255 -1.544 11.320 1.00 55.12 429 ARG A O 1
ATOM 3363 N N . SER A 1 430 ? -6.329 -3.230 10.162 1.00 54.19 430 SER A N 1
ATOM 3364 C CA . SER A 1 430 ? -6.658 -4.344 11.040 1.00 54.19 430 SER A CA 1
ATOM 3365 C C . SER A 1 430 ? -5.815 -4.369 12.342 1.00 54.19 430 SER A C 1
ATOM 3367 O O . SER A 1 430 ? -6.045 -5.192 13.225 1.00 54.19 430 SER A O 1
ATOM 3369 N N . GLY 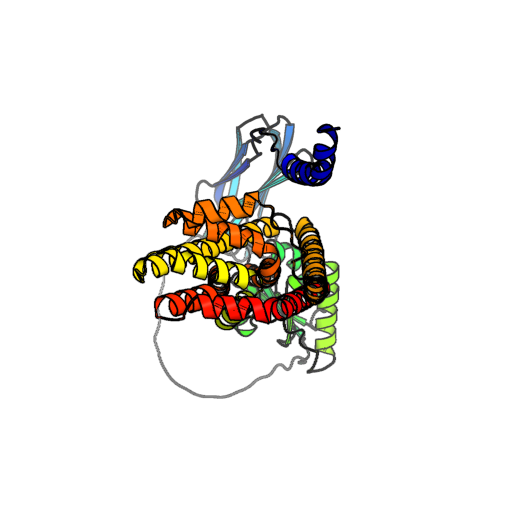A 1 431 ? -4.884 -3.418 12.520 1.00 48.22 431 GLY A N 1
ATOM 3370 C CA . GLY A 1 431 ? -4.414 -2.995 13.849 1.00 48.22 431 GLY A CA 1
ATOM 3371 C C . GLY A 1 431 ? -3.181 -3.702 14.422 1.00 48.22 431 GLY A C 1
ATOM 3372 O O . GLY A 1 431 ? -2.795 -3.426 15.551 1.00 48.22 431 GLY A O 1
ATOM 3373 N N . SER A 1 432 ? -2.485 -4.567 13.679 1.00 49.66 432 SER A N 1
ATOM 3374 C CA . SER A 1 432 ? -1.367 -5.342 14.254 1.00 49.66 432 SER A CA 1
ATOM 3375 C C . SER A 1 432 ? -0.039 -4.568 14.441 1.00 49.66 432 SER A C 1
ATOM 3377 O O . SER A 1 432 ? 0.969 -5.190 14.777 1.00 49.66 432 SER A O 1
ATOM 3379 N N . GLY A 1 433 ? 0.066 -3.270 14.124 1.00 52.53 433 GLY A N 1
ATOM 3380 C CA . GLY A 1 433 ? 1.365 -2.559 14.042 1.00 52.53 433 GLY A CA 1
ATOM 3381 C C . GLY A 1 433 ? 2.305 -3.079 12.931 1.00 52.53 433 GLY A C 1
ATOM 3382 O O . GLY A 1 433 ? 3.267 -2.423 12.542 1.00 52.53 433 GLY A O 1
ATOM 3383 N N . GLN A 1 434 ? 1.975 -4.228 12.337 1.00 61.66 434 GLN A N 1
ATOM 3384 C CA . GLN A 1 434 ? 2.654 -4.850 11.206 1.00 61.66 434 GLN A CA 1
ATOM 3385 C C . GLN A 1 434 ? 2.302 -4.194 9.868 1.00 61.66 434 GLN A C 1
ATOM 3387 O O . GLN A 1 434 ? 2.960 -4.472 8.873 1.00 61.66 434 GLN A O 1
ATOM 3392 N N . GLY A 1 435 ? 1.303 -3.309 9.804 1.00 70.62 435 GLY A N 1
ATOM 3393 C CA . GLY A 1 435 ? 0.897 -2.673 8.549 1.00 70.62 435 GLY A CA 1
ATOM 3394 C C . GLY A 1 435 ? 2.040 -1.931 7.842 1.00 70.62 435 GLY A C 1
ATOM 3395 O O . GLY A 1 435 ? 2.217 -2.060 6.631 1.00 70.62 435 GLY A O 1
ATOM 3396 N N . MET A 1 436 ? 2.897 -1.248 8.606 1.00 76.50 436 MET A N 1
ATOM 3397 C CA . MET A 1 436 ? 4.100 -0.613 8.060 1.00 76.50 436 MET A CA 1
ATOM 3398 C C . MET A 1 436 ? 5.130 -1.640 7.565 1.00 76.50 436 MET A C 1
ATOM 3400 O O . MET A 1 436 ? 5.800 -1.397 6.562 1.00 76.50 436 MET A O 1
ATOM 3404 N N . LEU A 1 437 ? 5.215 -2.809 8.207 1.00 82.56 437 LEU A N 1
ATOM 3405 C CA . LEU A 1 437 ? 6.073 -3.913 7.773 1.00 82.56 437 LEU A CA 1
ATOM 3406 C C . LEU A 1 437 ? 5.568 -4.542 6.467 1.00 82.56 437 LEU A C 1
ATOM 3408 O O . LEU A 1 437 ? 6.372 -4.792 5.574 1.00 82.56 437 LEU A O 1
ATOM 3412 N N . TYR A 1 438 ? 4.257 -4.739 6.312 1.00 82.12 438 TYR A N 1
ATOM 3413 C CA . TYR A 1 438 ? 3.652 -5.197 5.057 1.00 82.12 438 TYR A CA 1
ATOM 3414 C C . TYR A 1 438 ? 3.875 -4.197 3.923 1.00 82.12 438 TYR A C 1
ATOM 3416 O O . TYR A 1 438 ? 4.275 -4.587 2.826 1.00 82.12 438 TYR A O 1
ATOM 3424 N N . LEU A 1 439 ? 3.684 -2.905 4.201 1.00 83.75 439 LEU A N 1
ATOM 3425 C CA . LEU A 1 439 ? 3.923 -1.829 3.243 1.00 83.75 439 LEU A CA 1
ATOM 3426 C C . LEU A 1 439 ? 5.395 -1.786 2.806 1.00 83.75 439 LEU A C 1
ATOM 3428 O O . LEU A 1 439 ? 5.698 -1.710 1.615 1.00 83.75 439 LEU A O 1
ATOM 3432 N N . ALA A 1 440 ? 6.317 -1.892 3.765 1.00 88.06 440 ALA A N 1
ATOM 3433 C CA . ALA A 1 440 ? 7.746 -1.951 3.494 1.00 88.06 440 ALA A CA 1
ATOM 3434 C C . ALA A 1 440 ? 8.126 -3.215 2.711 1.00 88.06 440 ALA A C 1
ATOM 3436 O O . ALA A 1 440 ? 8.870 -3.115 1.739 1.00 88.06 440 ALA A O 1
ATOM 3437 N N . ALA A 1 441 ? 7.594 -4.385 3.074 1.00 89.25 441 ALA A N 1
ATOM 3438 C CA . ALA A 1 441 ? 7.849 -5.649 2.384 1.00 89.25 441 ALA A CA 1
ATOM 3439 C C . ALA A 1 441 ? 7.340 -5.623 0.937 1.00 89.25 441 ALA A C 1
ATOM 3441 O O . ALA A 1 441 ? 8.057 -6.029 0.023 1.00 89.25 441 ALA A O 1
ATOM 3442 N N . TYR A 1 442 ? 6.146 -5.075 0.706 1.00 87.88 442 TYR A N 1
ATOM 3443 C CA . TYR A 1 442 ? 5.620 -4.851 -0.637 1.00 87.88 442 TYR A CA 1
ATOM 3444 C C . TYR A 1 442 ? 6.551 -3.952 -1.460 1.00 87.88 442 TYR A C 1
ATOM 3446 O O . TYR A 1 442 ? 6.976 -4.325 -2.555 1.00 87.88 442 TYR A O 1
ATOM 3454 N N . ASN A 1 443 ? 6.932 -2.796 -0.905 1.00 91.19 443 ASN A N 1
ATOM 3455 C CA . ASN A 1 443 ? 7.817 -1.836 -1.567 1.00 91.19 443 ASN A CA 1
ATOM 3456 C C . ASN A 1 443 ? 9.199 -2.437 -1.854 1.00 91.19 443 ASN A C 1
ATOM 3458 O O . ASN A 1 443 ? 9.767 -2.191 -2.919 1.00 91.19 443 ASN A O 1
ATOM 3462 N N . LEU A 1 444 ? 9.721 -3.262 -0.941 1.00 92.62 444 LEU A N 1
ATOM 3463 C CA . LEU A 1 444 ? 10.968 -4.002 -1.127 1.00 92.62 444 LEU A CA 1
ATOM 3464 C C . LEU A 1 444 ? 10.852 -4.960 -2.317 1.00 92.62 444 LEU A C 1
ATOM 3466 O O . LEU A 1 444 ? 11.736 -4.987 -3.173 1.00 92.62 444 LEU A O 1
ATOM 3470 N N . GLY A 1 445 ? 9.737 -5.692 -2.404 1.00 91.50 445 GLY A N 1
ATOM 3471 C CA . GLY A 1 445 ? 9.420 -6.561 -3.533 1.00 91.50 445 GLY A CA 1
ATOM 3472 C C . GLY A 1 445 ? 9.414 -5.792 -4.853 1.00 91.50 445 GLY A C 1
ATOM 3473 O O . GLY A 1 445 ? 10.088 -6.194 -5.796 1.00 91.50 445 GLY A O 1
ATOM 3474 N N . VAL A 1 446 ? 8.739 -4.639 -4.912 1.00 89.06 446 VAL A N 1
ATOM 3475 C CA . VAL A 1 446 ? 8.647 -3.812 -6.132 1.00 89.06 446 VAL A CA 1
ATOM 3476 C C . VAL A 1 446 ? 10.014 -3.307 -6.606 1.00 89.06 446 VAL A C 1
ATOM 3478 O O . VAL A 1 446 ? 10.254 -3.204 -7.813 1.00 89.06 446 VAL A O 1
ATOM 3481 N N . VAL A 1 447 ? 10.914 -2.991 -5.675 1.00 92.12 447 VAL A N 1
ATOM 3482 C CA . VAL A 1 447 ? 12.255 -2.460 -5.960 1.00 92.12 447 VAL A CA 1
ATOM 3483 C C . VAL A 1 447 ? 13.259 -3.566 -6.313 1.00 92.12 447 VAL A C 1
ATOM 3485 O O . VAL A 1 447 ? 14.207 -3.329 -7.068 1.00 92.12 447 VAL A O 1
ATOM 3488 N N . LEU A 1 448 ? 13.040 -4.795 -5.839 1.00 92.56 448 LEU A N 1
ATOM 3489 C CA . LEU A 1 448 ? 13.978 -5.905 -5.998 1.00 92.56 448 LEU A CA 1
ATOM 3490 C C . LEU A 1 448 ? 14.367 -6.209 -7.462 1.00 92.56 448 LEU A C 1
ATOM 3492 O O . LEU A 1 448 ? 15.566 -6.336 -7.714 1.00 92.56 448 LEU A O 1
ATOM 3496 N N . PRO A 1 449 ? 13.456 -6.277 -8.458 1.00 89.19 449 PRO A N 1
ATOM 3497 C CA . PRO A 1 449 ? 13.837 -6.549 -9.848 1.00 89.19 449 PRO A CA 1
ATOM 3498 C C . PRO A 1 449 ? 14.807 -5.511 -10.427 1.00 89.19 449 PRO A C 1
ATOM 3500 O O . PRO A 1 449 ? 15.682 -5.847 -11.225 1.00 89.19 449 PRO A O 1
ATOM 3503 N N . VAL A 1 450 ? 14.673 -4.250 -10.001 1.00 89.38 450 VAL A N 1
ATOM 3504 C CA . VAL A 1 450 ? 15.551 -3.149 -10.418 1.00 89.38 450 VAL A CA 1
ATOM 3505 C C . VAL A 1 450 ? 16.941 -3.318 -9.812 1.00 89.38 450 VAL A C 1
ATOM 3507 O O . VAL A 1 450 ? 17.936 -3.202 -10.528 1.00 89.38 450 VAL A O 1
ATOM 3510 N N . LEU A 1 451 ? 17.009 -3.649 -8.519 1.00 92.00 451 LEU A N 1
ATOM 3511 C CA . LEU A 1 451 ? 18.267 -3.928 -7.827 1.00 92.00 451 LEU A CA 1
ATOM 3512 C C . LEU A 1 451 ? 18.989 -5.130 -8.439 1.00 92.00 451 LEU A C 1
ATOM 3514 O O . LEU A 1 451 ? 20.165 -5.019 -8.776 1.00 92.00 451 LEU A O 1
ATOM 3518 N N . VAL A 1 452 ? 18.283 -6.250 -8.633 1.00 91.31 452 VAL A N 1
ATOM 3519 C CA . VAL A 1 452 ? 18.841 -7.488 -9.202 1.00 91.31 452 VAL A CA 1
ATOM 3520 C C . VAL A 1 452 ? 19.458 -7.221 -10.569 1.00 91.31 452 VAL A C 1
ATOM 3522 O O . VAL A 1 452 ? 20.593 -7.621 -10.829 1.00 91.31 452 VAL A O 1
ATOM 3525 N N . LEU A 1 453 ? 18.751 -6.503 -11.439 1.00 86.00 453 LEU A N 1
ATOM 3526 C CA . LEU A 1 453 ? 19.285 -6.205 -12.757 1.00 86.00 453 LEU A CA 1
ATOM 3527 C C . LEU A 1 453 ? 20.421 -5.182 -12.726 1.00 86.00 453 LEU A C 1
ATOM 3529 O O . LEU A 1 453 ? 21.417 -5.365 -13.424 1.00 86.00 453 LEU A O 1
ATOM 3533 N N . GLY A 1 454 ? 20.282 -4.101 -11.960 1.00 87.69 454 GLY A N 1
ATOM 3534 C CA . GLY A 1 454 ? 21.340 -3.101 -11.852 1.00 87.69 454 GLY A CA 1
ATOM 3535 C C . GLY A 1 454 ? 22.636 -3.715 -11.320 1.00 87.69 454 GLY A C 1
ATOM 3536 O O . GLY A 1 454 ? 23.717 -3.407 -11.821 1.00 87.69 454 GLY A O 1
ATOM 3537 N N . PHE A 1 455 ? 22.520 -4.670 -10.394 1.00 88.75 455 PHE A N 1
ATOM 3538 C CA . PHE A 1 455 ? 23.633 -5.495 -9.943 1.00 88.75 455 PHE A CA 1
ATOM 3539 C C . PHE A 1 455 ? 24.161 -6.385 -11.077 1.00 88.75 455 PHE A C 1
ATOM 3541 O O . PHE A 1 455 ? 25.352 -6.354 -11.365 1.00 88.75 455 PHE A O 1
ATOM 3548 N N . ALA A 1 456 ? 23.302 -7.105 -11.804 1.00 88.56 456 ALA A N 1
ATOM 3549 C CA . ALA A 1 456 ? 23.734 -7.933 -12.933 1.00 88.56 456 ALA A CA 1
ATOM 3550 C C . ALA A 1 456 ? 24.538 -7.137 -13.985 1.00 88.56 456 ALA A C 1
ATOM 3552 O O . ALA A 1 456 ? 25.581 -7.605 -14.442 1.00 88.56 456 ALA A O 1
ATOM 3553 N N . ILE A 1 457 ? 24.108 -5.915 -14.322 1.00 85.00 457 ILE A N 1
ATOM 3554 C CA . ILE A 1 457 ? 24.826 -5.009 -15.238 1.00 85.00 457 ILE A CA 1
ATOM 3555 C C . ILE A 1 457 ? 26.167 -4.572 -14.638 1.00 85.00 457 ILE A C 1
ATOM 3557 O O . ILE A 1 457 ? 27.195 -4.656 -15.309 1.00 85.00 457 ILE A O 1
ATOM 3561 N N . ALA A 1 458 ? 26.199 -4.198 -13.355 1.00 85.19 458 ALA A N 1
ATOM 3562 C CA . ALA A 1 458 ? 27.438 -3.819 -12.674 1.00 85.19 458 ALA A CA 1
ATOM 3563 C C . ALA A 1 458 ? 28.479 -4.959 -12.609 1.00 85.19 458 ALA A C 1
ATOM 3565 O O . ALA A 1 458 ? 29.682 -4.686 -12.594 1.00 85.19 458 ALA A O 1
ATOM 3566 N N . PHE A 1 459 ? 28.036 -6.222 -12.593 1.00 86.94 459 PHE A N 1
ATOM 3567 C CA . PHE A 1 459 ? 28.895 -7.412 -12.508 1.00 86.94 459 PHE A CA 1
ATOM 3568 C C . PHE A 1 459 ? 29.223 -8.071 -13.857 1.00 86.94 459 PHE A C 1
ATOM 3570 O O . PHE A 1 459 ? 29.959 -9.056 -13.876 1.00 86.94 459 PHE A O 1
ATOM 3577 N N . GLY A 1 460 ? 28.775 -7.504 -14.982 1.00 83.62 460 GLY A N 1
ATOM 3578 C CA . GLY A 1 460 ? 29.233 -7.917 -16.315 1.00 83.62 460 GLY A CA 1
ATOM 3579 C C . GLY A 1 460 ? 28.141 -8.302 -17.311 1.00 83.62 460 GLY A C 1
ATOM 3580 O O . GLY A 1 460 ? 28.467 -8.756 -18.408 1.00 83.62 460 GLY A O 1
ATOM 3581 N N . LEU A 1 461 ? 26.857 -8.117 -16.989 1.00 84.94 461 LEU A N 1
ATOM 3582 C CA . LEU A 1 461 ? 25.796 -8.239 -17.988 1.00 84.94 461 LEU A CA 1
ATOM 3583 C C . LEU A 1 461 ? 25.916 -7.091 -18.998 1.00 84.94 461 LEU A C 1
ATOM 3585 O O . LEU A 1 461 ? 25.796 -5.924 -18.630 1.00 84.94 461 LEU A O 1
ATOM 3589 N N . ASN A 1 462 ? 26.129 -7.421 -20.276 1.00 84.75 462 ASN A N 1
ATOM 3590 C CA . ASN A 1 462 ? 26.260 -6.401 -21.315 1.00 84.75 462 ASN A CA 1
ATOM 3591 C C . ASN A 1 462 ? 24.933 -5.606 -21.466 1.00 84.75 462 ASN A C 1
ATOM 3593 O O . ASN A 1 462 ? 23.918 -6.202 -21.859 1.00 84.75 462 ASN A O 1
ATOM 3597 N N . PRO A 1 463 ? 24.926 -4.279 -21.208 1.00 79.88 463 PRO A N 1
ATOM 3598 C CA . PRO A 1 463 ? 23.735 -3.431 -21.323 1.00 79.88 463 PRO A CA 1
ATOM 3599 C C . PRO A 1 463 ? 23.131 -3.421 -22.737 1.00 79.88 463 PRO A C 1
ATOM 3601 O O . PRO A 1 463 ? 21.914 -3.316 -22.885 1.00 79.88 463 PRO A O 1
ATOM 3604 N N . GLU A 1 464 ? 23.936 -3.614 -23.782 1.00 82.06 464 GLU A N 1
ATOM 3605 C CA . GLU A 1 464 ? 23.477 -3.661 -25.177 1.00 82.06 464 GLU A CA 1
ATOM 3606 C C . GLU A 1 464 ? 22.608 -4.892 -25.444 1.00 82.06 464 GLU A C 1
ATOM 3608 O O . GLU A 1 464 ? 21.626 -4.829 -26.185 1.00 82.06 464 GLU A O 1
ATOM 3613 N N . LYS A 1 465 ? 22.934 -6.022 -24.805 1.00 84.25 465 LYS A N 1
ATOM 3614 C CA . LYS A 1 465 ? 22.161 -7.263 -24.922 1.00 84.25 465 LYS A CA 1
ATOM 3615 C C . LYS A 1 465 ? 20.810 -7.136 -24.219 1.00 84.25 465 LYS A C 1
ATOM 3617 O O . LYS A 1 465 ? 19.802 -7.599 -24.753 1.00 84.25 465 LYS A O 1
ATOM 3622 N N . VAL A 1 466 ? 20.782 -6.466 -23.064 1.00 80.25 466 VAL A N 1
ATOM 3623 C CA . VAL A 1 466 ? 19.544 -6.136 -22.336 1.00 80.25 466 VAL A CA 1
ATOM 3624 C C . VAL A 1 466 ? 18.663 -5.216 -23.179 1.00 80.25 466 VAL A C 1
ATOM 3626 O O . VAL A 1 466 ? 17.469 -5.467 -23.339 1.00 80.25 466 VAL A O 1
ATOM 3629 N N . GLU A 1 467 ? 19.261 -4.191 -23.784 1.00 78.75 467 GLU A N 1
ATOM 3630 C CA . GLU A 1 467 ? 18.567 -3.242 -24.651 1.00 78.75 467 GLU A CA 1
ATOM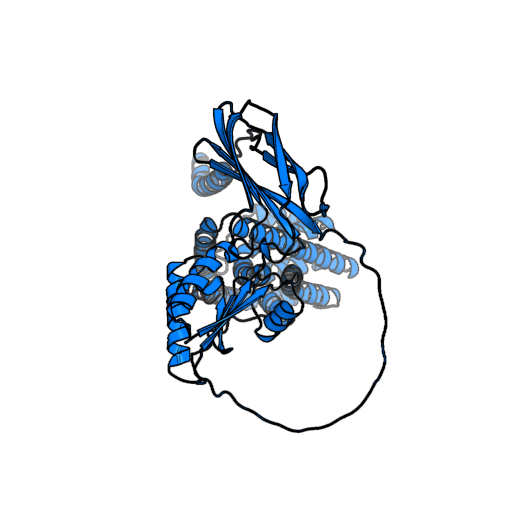 3631 C C . GLU A 1 467 ? 18.025 -3.904 -25.929 1.00 78.75 467 GLU A C 1
ATOM 3633 O O . GLU A 1 467 ? 16.898 -3.629 -26.349 1.00 78.75 467 GLU A O 1
ATOM 3638 N N . LYS A 1 468 ? 18.783 -4.833 -26.524 1.00 83.94 468 LYS A N 1
ATOM 3639 C CA . LYS A 1 468 ? 18.339 -5.632 -27.673 1.00 83.94 468 LYS A CA 1
ATOM 3640 C C . LYS A 1 468 ? 17.154 -6.528 -27.314 1.00 83.94 468 LYS A C 1
ATOM 3642 O O . LYS A 1 468 ? 16.128 -6.466 -27.989 1.00 83.94 468 LYS A O 1
ATOM 3647 N N . PHE A 1 469 ? 17.253 -7.287 -26.222 1.00 83.25 469 PHE A N 1
ATOM 3648 C CA . PHE A 1 469 ? 16.156 -8.127 -25.729 1.00 83.25 469 PHE A CA 1
ATOM 3649 C C . PHE A 1 469 ? 14.890 -7.301 -25.466 1.00 83.25 469 PHE A C 1
ATOM 3651 O O . PHE A 1 469 ? 13.788 -7.673 -25.880 1.00 83.25 469 PHE A O 1
ATOM 3658 N N . ARG A 1 470 ? 15.055 -6.129 -24.842 1.00 80.38 470 ARG A N 1
ATOM 3659 C CA . ARG A 1 470 ? 13.968 -5.184 -24.589 1.00 80.38 470 ARG A CA 1
ATOM 3660 C C . ARG A 1 470 ? 13.286 -4.745 -25.883 1.00 80.38 470 ARG A C 1
ATOM 3662 O O . ARG A 1 470 ? 12.058 -4.752 -25.942 1.00 80.38 470 ARG A O 1
ATOM 3669 N N . LYS A 1 471 ? 14.056 -4.364 -26.908 1.00 79.81 471 LYS A N 1
ATOM 3670 C CA . LYS A 1 471 ? 13.525 -3.939 -28.214 1.00 79.81 471 LYS A CA 1
ATOM 3671 C C . LYS A 1 471 ? 12.782 -5.071 -28.920 1.00 79.81 471 LYS A C 1
ATOM 3673 O O . LYS A 1 471 ? 11.671 -4.843 -29.390 1.00 79.81 471 LYS A O 1
ATOM 3678 N N . GLU A 1 472 ? 13.347 -6.275 -28.939 1.00 85.62 472 GLU A N 1
ATOM 3679 C CA . GLU A 1 472 ? 12.753 -7.449 -29.595 1.00 85.62 472 GLU A CA 1
ATOM 3680 C C . GLU A 1 472 ? 11.439 -7.885 -28.939 1.00 85.62 472 GLU A C 1
ATOM 3682 O O . GLU A 1 472 ? 10.470 -8.214 -29.622 1.00 85.62 472 GLU A O 1
ATOM 3687 N N . LYS A 1 473 ? 11.369 -7.862 -27.603 1.00 85.56 473 LYS A N 1
ATOM 3688 C CA . LYS A 1 473 ? 10.181 -8.300 -26.856 1.00 85.56 473 LYS A CA 1
ATOM 3689 C C . LYS A 1 473 ? 9.224 -7.162 -26.494 1.00 85.56 473 LYS A C 1
ATOM 3691 O O . LYS A 1 473 ? 8.216 -7.417 -25.837 1.00 85.56 473 LYS A O 1
ATOM 3696 N N . ARG A 1 474 ? 9.472 -5.920 -26.939 1.00 80.38 474 ARG A N 1
ATOM 3697 C CA . ARG A 1 474 ? 8.693 -4.726 -26.539 1.00 80.38 474 ARG A CA 1
ATOM 3698 C C . ARG A 1 474 ? 7.185 -4.885 -26.724 1.00 80.38 474 ARG A C 1
ATOM 3700 O O . ARG A 1 474 ? 6.422 -4.503 -25.843 1.00 80.38 474 ARG A O 1
ATOM 3707 N N . VAL A 1 475 ? 6.768 -5.484 -27.841 1.00 86.75 475 VAL A N 1
ATOM 3708 C CA . VAL A 1 475 ? 5.356 -5.707 -28.180 1.00 86.75 475 VAL A CA 1
ATOM 3709 C C . VAL A 1 475 ? 4.722 -6.710 -27.220 1.00 86.75 475 VAL A C 1
ATOM 3711 O O . VAL A 1 475 ? 3.665 -6.441 -26.658 1.00 86.75 475 VAL A O 1
ATOM 3714 N N . ALA A 1 476 ? 5.386 -7.849 -27.001 1.00 86.81 476 ALA A N 1
ATOM 3715 C CA . ALA A 1 476 ? 4.905 -8.887 -26.094 1.00 86.81 476 ALA A CA 1
ATOM 3716 C C . ALA A 1 476 ? 4.785 -8.361 -24.657 1.00 86.81 476 ALA A C 1
ATOM 3718 O O . ALA A 1 476 ? 3.787 -8.612 -23.992 1.00 86.81 476 ALA A O 1
ATOM 3719 N N . MET A 1 477 ? 5.757 -7.566 -24.206 1.00 81.62 477 MET A N 1
ATOM 3720 C CA . MET A 1 477 ? 5.752 -6.986 -22.862 1.00 81.62 477 MET A CA 1
ATOM 3721 C C . MET A 1 477 ? 4.654 -5.924 -22.677 1.00 81.62 477 MET A C 1
ATOM 3723 O O . MET A 1 477 ? 4.018 -5.883 -21.622 1.00 81.62 477 MET A O 1
ATOM 3727 N N . ARG A 1 478 ? 4.376 -5.092 -23.698 1.00 81.81 478 ARG A N 1
ATOM 3728 C CA . ARG A 1 478 ? 3.243 -4.145 -23.661 1.00 81.81 478 ARG A CA 1
ATOM 3729 C C . ARG A 1 478 ? 1.897 -4.865 -23.647 1.00 81.81 478 ARG A C 1
ATOM 3731 O O . ARG A 1 478 ? 1.044 -4.499 -22.846 1.00 81.81 478 ARG A O 1
ATOM 3738 N N . LEU A 1 479 ? 1.745 -5.919 -24.452 1.00 88.12 479 LEU A N 1
ATOM 3739 C CA . LEU A 1 479 ? 0.530 -6.733 -24.474 1.00 88.12 479 LEU A CA 1
ATOM 3740 C C . LEU A 1 479 ? 0.290 -7.425 -23.128 1.00 88.12 479 LEU A C 1
ATOM 3742 O O . LEU A 1 479 ? -0.798 -7.306 -22.575 1.00 88.12 479 LEU A O 1
ATOM 3746 N N . PHE A 1 480 ? 1.316 -8.092 -22.587 1.00 85.38 480 PHE A N 1
ATOM 3747 C CA . PHE A 1 480 ? 1.245 -8.750 -21.283 1.00 85.38 480 PHE A CA 1
ATOM 3748 C C . PHE A 1 480 ? 0.813 -7.769 -20.195 1.00 85.38 480 PHE A C 1
ATOM 3750 O O . PHE A 1 480 ? -0.099 -8.057 -19.431 1.00 85.38 480 PHE A O 1
ATOM 3757 N N . THR A 1 481 ? 1.392 -6.567 -20.178 1.00 79.31 481 THR A N 1
ATOM 3758 C CA . THR A 1 481 ? 0.992 -5.566 -19.184 1.00 79.31 481 THR A CA 1
ATOM 3759 C C . THR A 1 481 ? -0.437 -5.104 -19.375 1.00 79.31 481 THR A C 1
ATOM 3761 O O . THR A 1 481 ? -1.169 -5.016 -18.395 1.00 79.31 481 THR A O 1
ATOM 3764 N N . GLY A 1 482 ? -0.829 -4.778 -20.607 1.00 84.88 482 GLY A N 1
ATOM 3765 C CA . GLY A 1 482 ? -2.185 -4.322 -20.882 1.00 84.88 482 GLY A CA 1
ATOM 3766 C C . GLY A 1 482 ? -3.217 -5.332 -20.384 1.00 84.88 482 GLY A C 1
ATOM 3767 O O . GLY A 1 482 ? -4.147 -4.952 -19.682 1.00 84.88 482 GLY A O 1
ATOM 3768 N N . ILE A 1 483 ? -2.984 -6.623 -20.641 1.00 88.00 483 ILE A N 1
ATOM 3769 C CA . ILE A 1 483 ? -3.823 -7.719 -20.139 1.00 88.00 483 ILE A CA 1
ATOM 3770 C C . ILE A 1 483 ? -3.816 -7.766 -18.605 1.00 88.00 483 ILE A C 1
ATOM 3772 O O . ILE A 1 483 ? -4.885 -7.792 -18.002 1.00 88.00 483 ILE A O 1
ATOM 3776 N N . THR A 1 484 ? -2.648 -7.723 -17.959 1.00 81.88 484 THR A N 1
ATOM 3777 C CA . THR A 1 484 ? -2.551 -7.751 -16.490 1.00 81.88 484 THR A CA 1
ATOM 3778 C C . THR A 1 484 ? -3.274 -6.570 -15.838 1.00 81.88 484 THR A C 1
ATOM 3780 O O . THR A 1 484 ? -3.989 -6.767 -14.861 1.00 81.88 484 THR A O 1
ATOM 3783 N N . LEU A 1 485 ? -3.154 -5.354 -16.384 1.00 82.50 485 LEU A N 1
ATOM 3784 C CA . LEU A 1 485 ? -3.871 -4.178 -15.875 1.00 82.50 485 LEU A CA 1
ATOM 3785 C C . LEU A 1 485 ? -5.389 -4.326 -16.026 1.00 82.50 485 LEU A C 1
ATOM 3787 O O . LEU A 1 485 ? -6.121 -3.970 -15.109 1.00 82.50 485 LEU A O 1
ATOM 3791 N N . LEU A 1 486 ? -5.865 -4.888 -17.140 1.00 87.94 486 LEU A N 1
ATOM 3792 C CA . LEU A 1 486 ? -7.293 -5.155 -17.338 1.00 87.94 486 LEU A CA 1
ATOM 3793 C C . LEU A 1 486 ? -7.822 -6.211 -16.363 1.00 87.94 486 LEU A C 1
ATOM 3795 O O . LEU A 1 486 ? -8.910 -6.036 -15.821 1.00 87.94 486 LEU A O 1
ATOM 3799 N N . ILE A 1 487 ? -7.045 -7.266 -16.098 1.00 85.88 487 ILE A N 1
ATOM 3800 C CA . ILE A 1 487 ? -7.383 -8.270 -15.080 1.00 85.88 487 ILE A CA 1
ATOM 3801 C C . ILE A 1 487 ? -7.468 -7.605 -13.703 1.00 85.88 487 ILE A C 1
ATOM 3803 O O . ILE A 1 487 ? -8.462 -7.788 -13.010 1.00 85.88 487 ILE A O 1
ATOM 3807 N N . ILE A 1 488 ? -6.480 -6.789 -13.323 1.00 80.31 488 ILE A N 1
ATOM 3808 C CA . ILE A 1 488 ? -6.487 -6.070 -12.039 1.00 80.31 488 ILE A CA 1
ATOM 3809 C C . ILE A 1 488 ? -7.708 -5.147 -11.940 1.00 80.31 488 ILE A C 1
ATOM 3811 O O . ILE A 1 488 ? -8.411 -5.191 -10.935 1.00 80.31 488 ILE A O 1
ATOM 3815 N N . ALA A 1 489 ? -8.014 -4.365 -12.979 1.00 84.62 489 ALA A N 1
ATOM 3816 C CA . ALA A 1 489 ? -9.193 -3.499 -12.993 1.00 84.62 489 ALA A CA 1
ATOM 3817 C C . ALA A 1 489 ? -10.501 -4.295 -12.833 1.00 84.62 489 ALA A C 1
ATOM 3819 O O . ALA A 1 489 ? -11.373 -3.892 -12.065 1.00 84.62 489 ALA A O 1
ATOM 3820 N N . ALA A 1 490 ? -10.624 -5.444 -13.505 1.00 87.31 490 ALA A N 1
ATOM 3821 C CA . ALA A 1 490 ? -11.787 -6.320 -13.379 1.00 87.31 490 ALA A CA 1
ATOM 3822 C C . ALA A 1 490 ? -11.915 -6.919 -11.967 1.00 87.31 490 ALA A C 1
ATOM 3824 O O . ALA A 1 490 ? -13.005 -6.916 -11.399 1.00 87.31 490 ALA A O 1
ATOM 3825 N N . LEU A 1 491 ? -10.806 -7.381 -11.377 1.00 81.00 491 LEU A N 1
ATOM 3826 C CA . LEU A 1 491 ? -10.782 -7.907 -10.009 1.00 81.00 491 LEU A CA 1
ATOM 3827 C C . LEU A 1 491 ? -11.144 -6.826 -8.976 1.00 81.00 491 LEU A C 1
ATOM 3829 O O . LEU A 1 491 ? -11.912 -7.101 -8.052 1.00 81.00 491 LEU A O 1
ATOM 3833 N N . MET A 1 492 ? -10.648 -5.596 -9.157 1.00 78.00 492 MET A N 1
ATOM 3834 C CA . MET A 1 492 ? -10.997 -4.450 -8.310 1.00 78.00 492 MET A CA 1
ATOM 3835 C C . MET A 1 492 ? -12.485 -4.100 -8.416 1.00 78.00 492 MET A C 1
ATOM 3837 O O . MET A 1 492 ? -13.129 -3.846 -7.398 1.00 78.00 492 MET A O 1
ATOM 3841 N N . GLN A 1 493 ? -13.042 -4.102 -9.633 1.00 84.25 493 GLN A N 1
ATOM 3842 C CA . GLN A 1 493 ? -14.464 -3.834 -9.871 1.00 84.25 493 GLN A CA 1
ATOM 3843 C C . GLN A 1 493 ? -15.363 -4.910 -9.249 1.00 84.25 493 GLN A C 1
ATOM 3845 O O . GLN A 1 493 ? -16.438 -4.600 -8.743 1.00 84.25 493 GLN A O 1
ATOM 3850 N N . ALA A 1 494 ? -14.912 -6.166 -9.253 1.00 80.62 494 ALA A N 1
ATOM 3851 C CA . ALA A 1 494 ? -15.608 -7.288 -8.633 1.00 80.62 494 ALA A CA 1
ATOM 3852 C C . ALA A 1 494 ? -15.486 -7.320 -7.095 1.00 80.62 494 ALA A C 1
ATOM 3854 O O . ALA A 1 494 ? -16.011 -8.241 -6.472 1.00 80.62 494 ALA A O 1
ATOM 3855 N N . ASN A 1 495 ? -14.794 -6.349 -6.478 1.00 70.38 495 ASN A N 1
ATOM 3856 C CA . ASN A 1 495 ? -14.477 -6.331 -5.044 1.00 70.38 495 ASN A CA 1
ATOM 3857 C C . ASN A 1 495 ? -13.779 -7.623 -4.561 1.00 70.38 495 ASN A C 1
ATOM 3859 O O . ASN A 1 495 ? -13.932 -8.016 -3.406 1.00 70.38 495 ASN A O 1
ATOM 3863 N N . ILE A 1 496 ? -13.029 -8.296 -5.444 1.00 65.44 496 ILE A N 1
ATOM 3864 C CA . ILE A 1 496 ? -12.183 -9.446 -5.077 1.00 65.44 496 ILE A CA 1
ATOM 3865 C C . ILE A 1 496 ? -10.882 -8.946 -4.440 1.00 65.44 496 ILE A C 1
ATOM 3867 O O . ILE A 1 496 ? -10.352 -9.586 -3.533 1.00 65.44 496 ILE A O 1
ATOM 3871 N N . ILE A 1 497 ? -10.393 -7.801 -4.928 1.00 57.69 497 ILE A N 1
ATOM 3872 C CA . ILE A 1 497 ? -9.234 -7.061 -4.422 1.00 57.69 497 ILE A CA 1
ATOM 3873 C C . ILE A 1 497 ? -9.581 -5.589 -4.179 1.00 57.69 497 ILE A C 1
ATOM 3875 O O . ILE A 1 497 ? -10.534 -5.066 -4.816 1.00 57.69 497 ILE A O 1
#

Foldseek 3Di:
DDPPPPVVVCVVVVVVVVVVVVVVDDPPDPPPDKDKDKDWPDQEDEAQDKTKMKIKIADQDWAWKKKWKFKQAAPVRDTPDIDIDTDTDDHGIDMDMDIDTHHACDPVRNGHFFKMKMKMWIDDPNDIDIDIDIHTYDHDPPDDDDDDDDDDDDDDDDDDDDDDDDPPQAKEKEWEAAPPDPLQVLQVVLLVVLQVVCPPSYHYYYAYCPDPVSVVVCVVLVPLAPGWMQINSPDIDHCVQCVSPSVSVNVVSNVSRVVSNPDPDDDDPPDLDPQDLVNLLQVLLVLLLALLVLVLLVLLLLLCVLPPLPLVVLLLLLVLLLVLLLVLLLVVLVVVLVVCVVCVVCVVVVLVVLLVVLLVLLVLLQVQLVVCVVDVDGPPDDPVVNVVVSVVCSNVPDSNSSSVVSNVSNVVCCSSLVLVSVSLSSSLVSDPVCSSVSSSSSSCSSSVVSSVVSNVVSVPDNSVVSNVVCSVCVSVSSNVNSVVSNVSSVCSVVVVD

pLDDT: mean 75.46, std 18.05, range [24.22, 95.31]

Sequence (497 aa):
MTESTRLYKYIPLLLIISLLAVSGCLDGSTYQENTLNISTEKTVYNSNETLRVNVYFNSTIEENAQLHVSGIKNQFGRPMLEETRDIILKKGDNSFDFEFKTPSCEECSAVAPGEHYINATIAFNRNTYEVYSKITLEREVTNVSEEQSGNTSAQVEQTQQLETRKNDRSVTVEYFYDPACQKCAKSAPVIDSVVRSYGDNVSFSKYNVLTDEGLSLAKKYQLPGVPSVVVNEQKLISYGDYEGNMTRLEEILREAIENASLSPAIAPVKQKIVLSVPSVFVVGFIAGFNPCLLAILAFIASVSLATTGRRRNVLLIVLMFSLGIFVTYLIVGIGLLNIIEQLPALQASIKNFLVILVAVLGLWHVYDAWHMRKNTESSFYTPKSFIRLTESVTKNVSLPASFFIGALFSLIKAPCVGAVYFVIIDMVRSGSGQGMLYLAAYNLGVVLPVLVLGFAIAFGLNPEKVEKFRKEKRVAMRLFTGITLLIIAALMQANII

Radius of gyration: 31.92 Å; chains: 1; bounding box: 68×73×104 Å

Secondary structure (DSSP, 8-state):
--GGGGSTTTHHHHHHHHHHHHTT----------EEEEEES-SEEETT-EEEEEEEEEESS-EEEEEEEEEEE-TTS-EEEEEEEEEEEPSEEEEEEEEEEPPP-SGGGT--SEEEEEEEEEEETTEEEEEEEEEEEE-----------------------------S-PEEEEEEE-TT-HHHHHHHHHHHHHHHHHGGGEEEEEEETTSHHHHHHHHHTT--SSSEEEETTTEEEEHHHHTT-HHHHHHHHHHHHHHHHH-SS-----------HHHHHHHHHHHHSSTHHHHHHHHHHHHHHHS-S-HHHHHHHHHHHHHHHHHHHHHHHHHHHHHHHH-HHHHHHHHHHHHHHHHHHHHHHHHHHHHHHHSSS-SS---HHHHHHHHHHHHT--HHHHHHHHHHHHHHHHHHHHHHHHHHHHHHTTS-STHHHHHHHHHHHHHHHHHHHHHHHHTT--HHHHHHHHHHHHHHHHHHHHHHHHHHHHHHHTT--